Protein AF-A0A9E5K7Z9-F1 (afdb_monomer_lite)

Structure (mmCIF, N/CA/C/O backbone):
data_AF-A0A9E5K7Z9-F1
#
_entry.id   AF-A0A9E5K7Z9-F1
#
loop_
_atom_site.group_PDB
_atom_site.id
_atom_site.type_symbol
_atom_site.label_atom_id
_atom_site.label_alt_id
_atom_site.label_comp_id
_atom_site.label_asym_id
_atom_site.label_entity_id
_atom_site.label_seq_id
_atom_site.pdbx_PDB_ins_code
_atom_site.Cartn_x
_atom_site.Cartn_y
_atom_site.Cartn_z
_atom_site.occupancy
_atom_site.B_iso_or_equiv
_atom_site.auth_seq_id
_atom_site.auth_comp_id
_atom_site.auth_asym_id
_atom_site.auth_atom_id
_atom_site.pdbx_PDB_model_num
ATOM 1 N N . MET A 1 1 ? -18.529 29.274 -5.109 1.00 33.84 1 MET A N 1
ATOM 2 C CA . MET A 1 1 ? -17.406 29.692 -4.242 1.00 33.84 1 MET A CA 1
ATOM 3 C C . MET A 1 1 ? -16.132 29.401 -5.018 1.00 33.84 1 MET A C 1
ATOM 5 O O . MET A 1 1 ? -15.950 28.264 -5.424 1.00 33.84 1 MET A O 1
ATOM 9 N N . GLN A 1 2 ? -15.375 30.436 -5.387 1.00 25.92 2 GLN A N 1
ATOM 10 C CA . GLN A 1 2 ? -14.261 30.349 -6.339 1.00 25.92 2 GLN A CA 1
ATOM 11 C C . GLN A 1 2 ? -13.185 29.365 -5.864 1.00 25.92 2 GLN A C 1
ATOM 13 O O . GLN A 1 2 ? -12.613 29.530 -4.789 1.00 25.92 2 GLN A O 1
ATOM 18 N N . VAL A 1 3 ? -12.913 28.363 -6.699 1.00 26.64 3 VAL A N 1
ATOM 19 C CA . VAL A 1 3 ? -11.786 27.442 -6.569 1.00 26.64 3 VAL A CA 1
ATOM 20 C C . VAL A 1 3 ? -10.513 28.263 -6.752 1.00 26.64 3 VAL A C 1
ATOM 22 O O . VAL A 1 3 ? -10.174 28.670 -7.862 1.00 26.64 3 VAL A O 1
ATOM 25 N N . LYS A 1 4 ? -9.820 28.564 -5.650 1.00 27.53 4 LYS A N 1
ATOM 26 C CA . LYS A 1 4 ? -8.435 29.024 -5.717 1.00 27.53 4 LYS A CA 1
ATOM 27 C C . LYS A 1 4 ? -7.605 27.844 -6.210 1.00 27.53 4 LYS A C 1
ATOM 29 O O . LYS A 1 4 ? -7.286 26.947 -5.437 1.00 27.53 4 LYS A O 1
ATOM 34 N N . LEU A 1 5 ? -7.270 27.870 -7.498 1.00 30.27 5 LEU A N 1
ATOM 35 C CA . LEU A 1 5 ? -6.089 27.210 -8.038 1.00 30.27 5 LEU A CA 1
ATOM 36 C C . LEU A 1 5 ? -4.891 27.714 -7.214 1.00 30.27 5 LEU A C 1
ATOM 38 O O . LEU A 1 5 ? -4.343 28.784 -7.480 1.00 30.27 5 LEU A O 1
ATOM 42 N N . LEU A 1 6 ? -4.519 26.994 -6.156 1.00 27.27 6 LEU A N 1
ATOM 43 C CA . LEU A 1 6 ? -3.172 27.096 -5.619 1.00 27.27 6 LEU A CA 1
ATOM 44 C C . LEU A 1 6 ? -2.283 26.344 -6.600 1.00 27.27 6 LEU A C 1
ATOM 46 O O . LEU A 1 6 ? -2.036 25.149 -6.474 1.00 27.27 6 LEU A O 1
ATOM 50 N N . SER A 1 7 ? -1.828 27.075 -7.609 1.00 29.25 7 SER A N 1
ATOM 51 C CA . SER A 1 7 ? -0.604 26.758 -8.319 1.00 29.25 7 SER A CA 1
ATOM 52 C C . SER A 1 7 ? 0.496 26.667 -7.262 1.00 29.25 7 SER A C 1
ATOM 54 O O . SER A 1 7 ? 1.024 27.691 -6.824 1.00 29.25 7 SER A O 1
ATOM 56 N N . LEU A 1 8 ? 0.811 25.455 -6.797 1.00 29.88 8 LEU A N 1
ATOM 57 C CA . LEU A 1 8 ? 2.057 25.191 -6.092 1.00 29.88 8 LEU A CA 1
ATOM 58 C C . LEU A 1 8 ? 3.190 25.414 -7.098 1.00 29.88 8 LEU A C 1
ATOM 60 O O . LEU A 1 8 ? 3.707 24.492 -7.720 1.00 29.88 8 LEU A O 1
ATOM 64 N N . PHE A 1 9 ? 3.573 26.677 -7.262 1.00 30.00 9 PHE A N 1
ATOM 65 C CA . PHE A 1 9 ? 4.916 27.027 -7.671 1.00 30.00 9 PHE A CA 1
ATOM 66 C C . PHE A 1 9 ? 5.843 26.541 -6.557 1.00 30.00 9 PHE A C 1
ATOM 68 O O . PHE A 1 9 ? 6.140 27.262 -5.606 1.00 30.00 9 PHE A O 1
ATOM 75 N N . PHE A 1 10 ? 6.301 25.295 -6.671 1.00 33.03 10 PHE A N 1
ATOM 76 C CA . PHE A 1 10 ? 7.565 24.894 -6.079 1.00 33.03 10 PHE A CA 1
ATOM 77 C C . PHE A 1 10 ? 8.658 25.712 -6.782 1.00 33.03 10 PHE A C 1
ATOM 79 O O . PHE A 1 10 ? 9.280 25.266 -7.741 1.00 33.03 10 PHE A O 1
ATOM 86 N N . LEU A 1 11 ? 8.897 26.934 -6.300 1.00 33.84 11 LEU A N 1
ATOM 87 C CA . LEU A 1 11 ? 10.203 27.576 -6.408 1.00 33.84 11 LEU A CA 1
ATOM 88 C C . LEU A 1 11 ? 11.156 26.794 -5.494 1.00 33.84 11 LEU A C 1
ATOM 90 O O . LEU A 1 11 ? 11.547 27.246 -4.421 1.00 33.84 11 LEU A O 1
ATOM 94 N N . ALA A 1 12 ? 11.492 25.572 -5.908 1.00 37.91 12 ALA A N 1
ATOM 95 C CA . ALA A 1 12 ? 12.715 24.941 -5.457 1.00 37.91 12 ALA A CA 1
ATOM 96 C C . ALA A 1 12 ? 13.852 25.818 -5.989 1.00 37.91 12 ALA A C 1
ATOM 98 O O . ALA A 1 12 ? 13.889 26.129 -7.182 1.00 37.91 12 ALA A O 1
ATOM 99 N N . GLY A 1 13 ? 14.721 26.283 -5.091 1.00 33.78 13 GLY A N 1
ATOM 100 C CA . GLY A 1 13 ? 15.878 27.086 -5.458 1.00 33.78 13 GLY A CA 1
ATOM 101 C C . GLY A 1 13 ? 16.616 26.427 -6.617 1.00 33.78 13 GLY A C 1
ATOM 102 O O . GLY A 1 13 ? 17.023 25.271 -6.521 1.00 33.78 13 GLY A O 1
ATOM 103 N N . ILE A 1 14 ? 16.759 27.162 -7.718 1.00 40.94 14 ILE A N 1
ATOM 104 C CA . ILE A 1 14 ? 17.599 26.773 -8.846 1.00 40.94 14 ILE A CA 1
ATOM 105 C C . ILE A 1 14 ? 19.048 26.891 -8.357 1.00 40.94 14 ILE A C 1
ATOM 107 O O . ILE A 1 14 ? 19.746 27.860 -8.639 1.00 40.94 14 ILE A O 1
ATOM 111 N N . LEU A 1 15 ? 19.514 25.907 -7.590 1.00 40.22 15 LEU A N 1
ATOM 112 C CA . LEU A 1 15 ? 20.884 25.462 -7.771 1.00 40.22 15 LEU A CA 1
ATOM 113 C C . LEU A 1 15 ? 20.908 24.925 -9.198 1.00 40.22 15 LEU A C 1
ATOM 115 O O . LEU A 1 15 ? 20.184 23.983 -9.516 1.00 40.22 15 LEU A O 1
ATOM 119 N N . GLN A 1 16 ? 21.646 25.598 -10.081 1.00 44.12 16 GLN A N 1
ATOM 120 C CA . GLN A 1 16 ? 21.906 25.107 -11.429 1.00 44.12 16 GLN A CA 1
ATOM 121 C C . GLN A 1 16 ? 22.586 23.744 -11.297 1.00 44.12 16 GLN A C 1
ATOM 123 O O . GLN A 1 16 ? 23.804 23.654 -11.164 1.00 44.12 16 GLN A O 1
ATOM 128 N N . ALA A 1 17 ? 21.785 22.680 -11.288 1.00 57.59 17 ALA A N 1
ATOM 129 C CA . ALA A 1 17 ? 22.282 21.333 -11.457 1.00 57.59 17 ALA A CA 1
ATOM 130 C C . ALA A 1 17 ? 23.075 21.330 -12.772 1.00 57.59 17 ALA A C 1
ATOM 132 O O . ALA A 1 17 ? 22.594 21.866 -13.782 1.00 57.59 17 ALA A O 1
ATOM 133 N N . GLY A 1 18 ? 24.313 20.831 -12.705 1.00 68.81 18 GLY A N 1
ATOM 134 C CA . GLY A 1 18 ? 25.305 20.924 -13.776 1.00 68.81 18 GLY A CA 1
ATOM 135 C C . GLY A 1 18 ? 24.805 20.411 -15.135 1.00 68.81 18 GLY A C 1
ATOM 136 O O . GLY A 1 18 ? 23.711 19.850 -15.242 1.00 68.81 18 GLY A O 1
ATOM 137 N N . PRO A 1 19 ? 25.572 20.628 -16.215 1.00 87.00 19 PRO A N 1
ATOM 138 C CA . PRO A 1 19 ? 25.189 20.129 -17.533 1.00 87.00 19 PRO A CA 1
ATOM 139 C C . PRO A 1 19 ? 25.080 18.597 -17.524 1.00 87.00 19 PRO A C 1
ATOM 141 O O . PRO A 1 19 ? 25.855 17.925 -16.839 1.00 87.00 19 PRO A O 1
ATOM 144 N N . ILE A 1 20 ? 24.139 18.047 -18.301 1.00 91.12 20 ILE A N 1
ATOM 145 C CA . ILE A 1 20 ? 24.095 16.601 -18.543 1.00 91.12 20 ILE A CA 1
ATOM 146 C C . ILE A 1 20 ? 25.395 16.232 -19.284 1.00 91.12 20 ILE A C 1
ATOM 148 O O . ILE A 1 20 ? 25.742 16.896 -20.262 1.00 91.12 20 ILE A O 1
ATOM 152 N N . PRO A 1 21 ? 26.153 15.216 -18.833 1.00 91.69 21 PRO A N 1
ATOM 153 C CA . PRO A 1 21 ? 27.342 14.757 -19.534 1.00 91.69 21 PRO A CA 1
ATOM 154 C C . PRO A 1 21 ? 27.011 14.354 -20.971 1.00 91.69 21 PRO A C 1
ATOM 156 O O . PRO A 1 21 ? 26.026 13.659 -21.211 1.00 91.69 21 PRO A O 1
ATOM 159 N N . ARG A 1 22 ? 27.878 14.723 -21.918 1.00 90.88 22 ARG A N 1
ATOM 160 C CA . ARG A 1 22 ? 27.692 14.440 -23.351 1.00 90.88 22 ARG A CA 1
ATOM 161 C C . ARG A 1 22 ? 27.399 12.963 -23.639 1.00 90.88 22 ARG A C 1
ATOM 163 O O . ARG A 1 22 ? 26.544 12.655 -24.453 1.00 90.88 22 ARG A O 1
ATOM 170 N N . GLU A 1 23 ? 28.075 12.061 -22.936 1.00 91.06 23 GLU A N 1
ATOM 171 C CA . GLU A 1 23 ? 27.877 10.610 -23.051 1.00 91.06 23 GLU A CA 1
ATOM 172 C C . GLU A 1 23 ? 26.456 10.144 -22.680 1.00 91.06 23 GLU A C 1
ATOM 174 O O . GLU A 1 23 ? 25.989 9.145 -23.215 1.00 91.06 23 GLU A O 1
ATOM 179 N N . VAL A 1 24 ? 25.755 10.882 -21.812 1.00 93.31 24 VAL A N 1
ATOM 180 C CA . VAL A 1 24 ? 24.341 10.652 -21.479 1.00 93.31 24 VAL A CA 1
ATOM 181 C C . VAL A 1 24 ? 23.426 11.352 -22.487 1.00 93.31 24 VAL A C 1
ATOM 183 O O . VAL A 1 24 ? 22.432 10.771 -22.909 1.00 93.31 24 VAL A O 1
ATOM 186 N N . GLU A 1 25 ? 23.763 12.569 -22.931 1.00 93.19 25 GLU A N 1
ATOM 187 C CA . GLU A 1 25 ? 22.997 13.260 -23.983 1.00 93.19 25 GLU A CA 1
ATOM 188 C C . GLU A 1 25 ? 22.954 12.454 -25.293 1.00 93.19 25 GLU A C 1
ATOM 190 O O . GLU A 1 25 ? 21.931 12.433 -25.970 1.00 93.19 25 GLU A O 1
ATOM 195 N N . GLU A 1 26 ? 24.030 11.737 -25.631 1.00 92.56 26 GLU A N 1
ATOM 196 C CA . GLU A 1 26 ? 24.122 10.905 -26.840 1.00 92.56 26 GLU A CA 1
ATOM 197 C C . GLU A 1 26 ? 23.153 9.708 -26.852 1.00 92.56 26 GLU A C 1
ATOM 199 O O . GLU A 1 26 ? 22.839 9.198 -27.930 1.00 92.56 26 GLU A O 1
ATOM 204 N N . VAL A 1 27 ? 22.652 9.276 -25.687 1.00 94.00 27 VAL A N 1
ATOM 205 C CA . VAL A 1 27 ? 21.657 8.193 -25.572 1.00 94.00 27 VAL A CA 1
ATOM 206 C C . VAL A 1 27 ? 20.224 8.696 -25.376 1.00 94.00 27 VAL A C 1
ATOM 208 O O . VAL A 1 27 ? 19.291 7.894 -25.402 1.00 94.00 27 VAL A O 1
ATOM 211 N N . VAL A 1 28 ? 20.019 10.010 -25.229 1.00 95.25 28 VAL A N 1
ATOM 212 C CA . VAL A 1 28 ? 18.678 10.609 -25.252 1.00 95.25 28 VAL A CA 1
ATOM 213 C C . VAL A 1 28 ? 18.084 10.444 -26.663 1.00 95.25 28 VAL A C 1
ATOM 215 O O . VAL A 1 28 ? 18.772 10.709 -27.656 1.00 95.25 28 VAL A O 1
ATOM 218 N N . PRO A 1 29 ? 16.814 10.016 -26.809 1.00 95.38 29 PRO A N 1
ATOM 219 C CA . PRO A 1 29 ? 16.185 9.888 -28.117 1.00 95.38 29 PRO A CA 1
ATOM 220 C C . PRO A 1 29 ? 16.211 11.210 -28.894 1.00 95.38 29 PRO A C 1
ATOM 222 O O . PRO A 1 29 ? 15.897 12.268 -28.360 1.00 95.38 29 PRO A O 1
ATOM 225 N N . LYS A 1 30 ? 16.533 11.152 -30.191 1.00 93.00 30 LYS A N 1
ATOM 226 C CA . LYS A 1 30 ? 16.750 12.350 -31.032 1.00 93.00 30 LYS A CA 1
ATOM 227 C C . LYS A 1 30 ? 15.547 13.293 -31.134 1.00 93.00 30 LYS A C 1
ATOM 229 O O . LYS A 1 30 ? 15.713 14.445 -31.515 1.00 93.00 30 LYS A O 1
ATOM 234 N N . ASN A 1 31 ? 14.341 12.793 -30.876 1.00 93.25 31 ASN A N 1
ATOM 235 C CA . ASN A 1 31 ? 13.103 13.570 -30.890 1.00 93.25 31 ASN A CA 1
ATOM 236 C C . ASN A 1 31 ? 12.814 14.278 -29.554 1.00 93.25 31 ASN A C 1
ATOM 238 O O . ASN A 1 31 ? 11.794 14.954 -29.456 1.00 93.25 31 ASN A O 1
ATOM 242 N N . ILE A 1 32 ? 13.665 14.102 -28.541 1.00 94.88 32 ILE A N 1
ATOM 243 C CA . ILE A 1 32 ? 13.528 14.695 -27.211 1.00 94.88 32 ILE A CA 1
ATOM 244 C C . ILE A 1 32 ? 14.536 15.837 -27.075 1.00 94.88 32 ILE A C 1
ATOM 246 O O . ILE A 1 32 ? 15.745 15.624 -27.136 1.00 94.88 32 ILE A O 1
ATOM 250 N N . ASP A 1 33 ? 14.036 17.049 -26.842 1.00 93.69 33 ASP A N 1
ATOM 251 C CA . ASP A 1 33 ? 14.865 18.183 -26.433 1.00 93.69 33 ASP A CA 1
ATOM 252 C C . ASP A 1 33 ? 14.918 18.254 -24.903 1.00 93.69 33 ASP A C 1
ATOM 254 O O . ASP A 1 33 ? 14.079 18.898 -24.267 1.00 93.69 33 ASP A O 1
ATOM 258 N N . ILE A 1 34 ? 15.914 17.591 -24.307 1.00 93.12 34 ILE A N 1
ATOM 259 C CA . ILE A 1 34 ? 16.072 17.482 -22.847 1.00 93.12 34 ILE A CA 1
ATOM 260 C C . ILE A 1 34 ? 16.266 18.831 -22.133 1.00 93.12 34 ILE A C 1
ATOM 262 O O . ILE A 1 34 ? 16.131 18.911 -20.911 1.00 93.12 34 ILE A O 1
ATOM 266 N N . HIS A 1 35 ? 16.567 19.900 -22.875 1.00 91.00 35 HIS A N 1
ATOM 267 C CA . HIS A 1 35 ? 16.748 21.247 -22.330 1.00 91.00 35 HIS A CA 1
ATOM 268 C C . HIS A 1 35 ? 15.470 22.092 -22.388 1.00 91.00 35 HIS A C 1
ATOM 270 O O . HIS A 1 35 ? 15.426 23.178 -21.806 1.00 91.00 35 HIS A O 1
ATOM 276 N N . SER A 1 36 ? 14.418 21.600 -23.044 1.00 92.69 36 SER A N 1
ATOM 277 C CA . SER A 1 36 ? 13.118 22.267 -23.081 1.00 92.69 36 SER A CA 1
ATOM 278 C C . SER A 1 36 ? 12.359 22.142 -21.751 1.00 92.69 36 SER A C 1
ATOM 280 O O . SER A 1 36 ? 12.582 21.235 -20.944 1.00 92.69 36 SER A O 1
ATOM 282 N N . ALA A 1 37 ? 11.412 23.057 -21.521 1.00 90.31 37 ALA A N 1
ATOM 283 C CA . ALA A 1 37 ? 10.593 23.068 -20.307 1.00 90.31 37 ALA A CA 1
ATOM 284 C C . ALA A 1 37 ? 9.725 21.805 -20.144 1.00 90.31 37 ALA A C 1
ATOM 286 O O . ALA A 1 37 ? 9.378 21.448 -19.019 1.00 90.31 37 ALA A O 1
ATOM 287 N N . GLU A 1 38 ? 9.400 21.124 -21.246 1.00 91.44 38 GLU A N 1
ATOM 288 C CA . GLU A 1 38 ? 8.613 19.886 -21.262 1.00 91.44 38 GLU A CA 1
ATOM 289 C C . GLU A 1 38 ? 9.296 18.764 -20.464 1.00 91.44 38 GLU A C 1
ATOM 291 O O . GLU A 1 38 ? 8.649 18.081 -19.670 1.00 91.44 38 GLU A O 1
ATOM 296 N N . TYR A 1 39 ? 10.620 18.632 -20.590 1.00 93.25 39 TYR A N 1
ATOM 297 C CA . TYR A 1 39 ? 11.389 17.535 -19.993 1.00 93.25 39 TYR A CA 1
ATOM 298 C C . TYR A 1 39 ? 12.123 17.931 -18.709 1.00 93.25 39 TYR A C 1
ATOM 300 O O . TYR A 1 39 ? 13.029 17.223 -18.273 1.00 93.25 39 TYR A O 1
ATOM 308 N N . VAL A 1 40 ? 11.723 19.024 -18.048 1.00 91.50 40 VAL A N 1
ATOM 309 C CA . VAL A 1 40 ? 12.386 19.512 -16.823 1.00 91.50 40 VAL A CA 1
ATOM 310 C C . VAL A 1 40 ? 12.451 18.452 -15.714 1.00 91.50 40 VAL A C 1
ATOM 312 O O . VAL A 1 40 ? 13.460 18.344 -15.017 1.00 91.50 40 VAL A O 1
ATOM 315 N N . PHE A 1 41 ? 11.407 17.627 -15.575 1.00 90.25 41 PHE A N 1
ATOM 316 C CA . PHE A 1 41 ? 11.371 16.540 -14.594 1.00 90.25 41 PHE A CA 1
ATOM 317 C C . PHE A 1 41 ? 12.326 15.405 -14.958 1.00 90.25 41 PHE A C 1
ATOM 319 O O . PHE A 1 41 ? 13.084 14.962 -14.100 1.00 90.25 41 PHE A O 1
ATOM 326 N N . ALA A 1 42 ? 12.332 14.988 -16.227 1.00 92.88 42 ALA A N 1
ATOM 327 C CA . ALA A 1 42 ? 13.246 13.967 -16.724 1.00 92.88 42 ALA A CA 1
ATOM 328 C C . ALA A 1 42 ? 14.706 14.430 -16.611 1.00 92.88 42 ALA A C 1
ATOM 330 O O . ALA A 1 42 ? 15.555 13.687 -16.133 1.00 92.88 42 ALA A O 1
ATOM 331 N N . ARG A 1 43 ? 14.997 15.693 -16.953 1.00 93.56 43 ARG A N 1
ATOM 332 C CA . ARG A 1 43 ? 16.320 16.307 -16.774 1.00 93.56 43 ARG A CA 1
ATOM 333 C C . ARG A 1 43 ? 16.758 16.283 -15.312 1.00 93.56 43 ARG A C 1
ATOM 335 O O . ARG A 1 43 ? 17.909 15.958 -15.033 1.00 93.56 43 ARG A O 1
ATOM 342 N N . ARG A 1 44 ? 15.866 16.636 -14.380 1.00 91.81 44 ARG A N 1
ATOM 343 C CA . ARG A 1 44 ? 16.168 16.593 -12.942 1.00 91.81 44 ARG A CA 1
ATOM 344 C C . ARG A 1 44 ? 16.488 15.169 -12.492 1.00 91.81 44 ARG A C 1
ATOM 346 O O . ARG A 1 44 ? 17.517 14.965 -11.863 1.00 91.81 44 ARG A O 1
ATOM 353 N N . GLU A 1 45 ? 15.653 14.206 -12.866 1.00 91.50 45 GLU A N 1
ATOM 354 C CA . GLU A 1 45 ? 15.859 12.797 -12.527 1.00 91.50 45 GLU A CA 1
ATOM 355 C C . GLU A 1 45 ? 17.165 12.241 -13.118 1.00 91.50 45 GLU A C 1
ATOM 357 O O . GLU A 1 45 ? 17.896 11.532 -12.431 1.00 91.50 45 GLU A O 1
ATOM 362 N N . ILE A 1 46 ? 17.520 12.625 -14.352 1.00 94.06 46 ILE A N 1
ATOM 363 C CA . ILE A 1 46 ? 18.808 12.260 -14.956 1.00 94.06 46 ILE A CA 1
ATOM 364 C C . ILE A 1 46 ? 19.973 12.739 -14.086 1.00 94.06 46 ILE A C 1
ATOM 366 O O . ILE A 1 46 ? 20.898 11.978 -13.815 1.00 94.06 46 ILE A O 1
ATOM 370 N N . LEU A 1 47 ? 19.936 13.996 -13.642 1.00 92.94 47 LEU A N 1
ATOM 371 C CA . LEU A 1 47 ? 21.010 14.583 -12.841 1.00 92.94 47 LEU A CA 1
ATOM 372 C C . LEU A 1 47 ? 21.097 13.953 -11.446 1.00 92.94 47 LEU A C 1
ATOM 374 O O . LEU A 1 47 ? 22.204 13.672 -10.994 1.00 92.94 47 LEU A O 1
ATOM 378 N N . GLU A 1 48 ? 19.958 13.661 -10.814 1.00 90.88 48 GLU A N 1
ATOM 379 C CA . GLU A 1 48 ? 19.898 12.934 -9.537 1.00 90.88 48 GLU A CA 1
ATOM 380 C C . GLU A 1 48 ? 20.508 11.524 -9.665 1.00 90.88 48 GLU A C 1
ATOM 382 O O . GLU A 1 48 ? 21.314 11.112 -8.829 1.00 90.88 48 GLU A O 1
ATOM 387 N N . LEU A 1 49 ? 20.206 10.801 -10.749 1.00 91.62 49 LEU A N 1
ATOM 388 C CA . LEU A 1 49 ? 20.788 9.484 -11.029 1.00 91.62 49 LEU A CA 1
ATOM 389 C C . LEU A 1 49 ? 22.293 9.553 -11.331 1.00 91.62 49 LEU A C 1
ATOM 391 O O . LEU A 1 49 ? 23.037 8.666 -10.922 1.00 91.62 49 LEU A O 1
ATOM 395 N N . ILE A 1 50 ? 22.778 10.602 -12.002 1.00 91.88 50 ILE A N 1
ATOM 396 C CA . ILE A 1 50 ? 24.222 10.806 -12.222 1.00 91.88 50 ILE A CA 1
ATOM 397 C C . ILE A 1 50 ? 24.936 11.093 -10.902 1.00 91.88 50 ILE A C 1
ATOM 399 O O . ILE A 1 50 ? 26.039 10.593 -10.670 1.00 91.88 50 ILE A O 1
ATOM 403 N N . GLU A 1 51 ? 24.330 11.903 -10.040 1.00 90.88 51 GLU A N 1
ATOM 404 C CA . GLU A 1 51 ? 24.886 12.213 -8.729 1.00 90.88 51 GLU A CA 1
ATOM 405 C C . GLU A 1 51 ? 24.988 10.950 -7.864 1.00 90.88 51 GLU A C 1
ATOM 407 O O . GLU A 1 51 ? 26.054 10.674 -7.311 1.00 90.88 51 GLU A O 1
ATOM 412 N N . ALA A 1 52 ? 23.937 10.129 -7.828 1.00 89.19 52 ALA A N 1
ATOM 413 C CA . ALA A 1 52 ? 23.919 8.885 -7.064 1.00 89.19 52 ALA A CA 1
ATOM 414 C C . ALA A 1 52 ? 24.813 7.801 -7.696 1.00 89.19 52 ALA A C 1
ATOM 416 O O . ALA A 1 52 ? 25.833 7.394 -7.130 1.00 89.19 52 ALA A O 1
ATOM 417 N N . CYS A 1 53 ? 24.505 7.410 -8.930 1.00 91.56 53 CYS A N 1
ATOM 418 C CA . CYS A 1 53 ? 25.060 6.233 -9.593 1.00 91.56 53 CYS A CA 1
ATOM 419 C C . CYS A 1 53 ? 26.228 6.540 -10.539 1.00 91.56 53 CYS A C 1
ATOM 421 O O . CYS A 1 53 ? 27.018 5.655 -10.849 1.00 91.56 53 CYS A O 1
ATOM 423 N N . GLY A 1 54 ? 26.380 7.781 -10.996 1.00 91.88 54 GLY A N 1
ATOM 424 C CA . GLY A 1 54 ? 27.269 8.124 -12.106 1.00 91.88 54 GLY A CA 1
ATOM 425 C C . GLY A 1 54 ? 26.612 7.895 -13.476 1.00 91.88 54 GLY A C 1
ATOM 426 O O . GLY A 1 54 ? 25.569 7.251 -13.578 1.00 91.88 54 GLY A O 1
ATOM 427 N N . PRO A 1 55 ? 27.201 8.423 -14.565 1.00 92.44 55 PRO A N 1
ATOM 428 C CA . PRO A 1 55 ? 26.581 8.397 -15.894 1.00 92.44 55 PRO A CA 1
ATOM 429 C C . PRO A 1 55 ? 26.432 6.983 -16.475 1.00 92.44 55 PRO A C 1
ATOM 431 O O . PRO A 1 55 ? 25.616 6.777 -17.368 1.00 92.44 55 PRO A O 1
ATOM 434 N N . GLY A 1 56 ? 27.183 6.000 -15.960 1.00 92.88 56 GLY A N 1
ATOM 435 C CA . GLY A 1 56 ? 27.109 4.607 -16.409 1.00 92.88 56 GLY A CA 1
ATOM 436 C C . GLY A 1 56 ? 25.801 3.890 -16.054 1.00 92.88 56 GLY A C 1
ATOM 437 O O . GLY A 1 56 ? 25.606 2.769 -16.512 1.00 92.88 56 GLY A O 1
ATOM 438 N N . VAL A 1 57 ? 24.922 4.508 -15.256 1.00 92.81 57 VAL A N 1
ATOM 439 C CA . VAL A 1 57 ? 23.591 3.967 -14.933 1.00 92.81 57 VAL A CA 1
ATOM 440 C C . VAL A 1 57 ? 22.665 3.924 -16.149 1.00 92.81 57 VAL A C 1
ATOM 442 O O . VAL A 1 57 ? 21.772 3.084 -16.209 1.00 92.81 57 VAL A O 1
ATOM 445 N N . PHE A 1 58 ? 22.871 4.790 -17.146 1.00 94.12 58 PHE A N 1
ATOM 446 C CA . PHE A 1 58 ? 22.008 4.816 -18.323 1.00 94.12 58 PHE A CA 1
ATOM 447 C C . PHE A 1 58 ? 22.440 3.796 -19.372 1.00 94.12 58 PHE A C 1
ATOM 449 O O . PHE A 1 58 ? 23.607 3.714 -19.769 1.00 94.12 58 PHE A O 1
ATOM 456 N N . GLN A 1 59 ? 21.466 3.040 -19.872 1.00 92.25 59 GLN A N 1
ATOM 457 C CA . GLN A 1 59 ? 21.692 2.068 -20.932 1.00 92.25 59 GLN A CA 1
ATOM 458 C C . GLN A 1 59 ? 22.246 2.750 -22.188 1.00 92.25 59 GLN A C 1
ATOM 460 O O . GLN A 1 59 ? 21.719 3.752 -22.662 1.00 92.25 59 GLN A O 1
ATOM 465 N N . GLY A 1 60 ? 23.309 2.174 -22.750 1.00 89.25 60 GLY A N 1
ATOM 466 C CA . GLY A 1 60 ? 23.945 2.676 -23.972 1.00 89.25 60 GLY A CA 1
ATOM 467 C C . GLY A 1 60 ? 25.124 3.627 -23.748 1.00 89.25 60 GLY A C 1
ATOM 468 O O . GLY A 1 60 ? 25.881 3.842 -24.691 1.00 89.25 60 GLY A O 1
ATOM 469 N N . VAL A 1 61 ? 25.354 4.123 -22.527 1.00 89.31 61 VAL A N 1
ATOM 470 C CA . VAL A 1 61 ? 26.527 4.958 -22.215 1.00 89.31 61 VAL A CA 1
ATOM 471 C C . VAL A 1 61 ? 27.805 4.106 -22.265 1.00 89.31 61 VAL A C 1
ATOM 473 O O . VAL A 1 61 ? 27.927 3.078 -21.590 1.00 89.31 61 VAL A O 1
ATOM 476 N N . SER A 1 62 ? 28.772 4.497 -23.102 1.00 67.94 62 SER A N 1
ATOM 477 C CA . SER A 1 62 ? 30.040 3.770 -23.287 1.00 67.94 62 SER A CA 1
ATOM 478 C C . SER A 1 62 ? 30.903 3.769 -22.010 1.00 67.94 62 SER A C 1
ATOM 480 O O . SER A 1 62 ? 30.970 4.779 -21.316 1.00 67.94 62 SER A O 1
ATOM 482 N N . ASN A 1 63 ? 31.603 2.658 -21.727 1.00 63.41 63 ASN A N 1
ATOM 483 C CA . ASN A 1 63 ? 32.351 2.358 -20.482 1.00 63.41 63 ASN A CA 1
ATOM 484 C C . ASN A 1 63 ? 31.482 2.096 -19.229 1.00 63.41 63 ASN A C 1
ATOM 486 O O . ASN A 1 63 ? 31.795 2.546 -18.127 1.00 63.41 63 ASN A O 1
ATOM 490 N N . ARG A 1 64 ? 30.420 1.293 -19.402 1.00 63.19 64 ARG A N 1
ATOM 491 C CA . ARG A 1 64 ? 29.390 0.930 -18.402 1.00 63.19 64 ARG A CA 1
ATOM 492 C C . ARG A 1 64 ? 29.879 0.604 -16.981 1.00 63.19 64 ARG A C 1
ATOM 494 O O . ARG A 1 64 ? 29.219 0.980 -16.022 1.00 63.19 64 ARG A O 1
ATOM 501 N N . LYS A 1 65 ? 30.990 -0.128 -16.819 1.00 54.88 65 LYS A N 1
ATOM 502 C CA . LYS A 1 65 ? 31.314 -0.791 -15.536 1.00 54.88 65 LYS A CA 1
ATOM 503 C C . LYS A 1 65 ? 32.112 0.046 -14.537 1.00 54.88 65 LYS A C 1
ATOM 505 O O . LYS A 1 65 ? 31.955 -0.161 -13.345 1.00 54.88 65 LYS A O 1
ATOM 510 N N . GLU A 1 66 ? 32.953 0.974 -14.987 1.00 61.50 66 GLU A N 1
ATOM 511 C CA . GLU A 1 66 ? 33.796 1.763 -14.067 1.00 61.50 66 GLU A CA 1
ATOM 512 C C . GLU A 1 66 ? 33.098 3.035 -13.565 1.00 61.50 66 GLU A C 1
ATOM 514 O O . GLU A 1 66 ? 33.553 3.665 -12.614 1.00 61.50 66 GLU A O 1
ATOM 519 N N . LYS A 1 67 ? 31.983 3.417 -14.203 1.00 78.94 67 LYS A N 1
ATOM 520 C CA . LYS A 1 67 ? 31.257 4.665 -13.930 1.00 78.94 67 LYS A CA 1
ATOM 521 C C . LYS A 1 67 ? 29.841 4.475 -13.376 1.00 78.94 67 LYS A C 1
ATOM 523 O O . LYS A 1 67 ? 29.192 5.488 -13.126 1.00 78.94 67 LYS A O 1
ATOM 528 N N . ASN A 1 68 ? 29.357 3.239 -13.218 1.00 90.62 68 ASN A N 1
ATOM 529 C CA . ASN A 1 68 ? 28.096 2.955 -12.530 1.00 90.62 68 ASN A CA 1
ATOM 530 C C . ASN A 1 68 ? 28.387 2.427 -11.120 1.00 90.62 68 ASN A C 1
ATOM 532 O O . ASN A 1 68 ? 29.001 1.375 -10.966 1.00 90.62 68 ASN A O 1
ATOM 536 N N . ARG A 1 69 ? 27.972 3.178 -10.102 1.00 91.31 69 ARG A N 1
ATOM 537 C CA . ARG A 1 69 ? 28.084 2.819 -8.683 1.00 91.31 69 ARG A CA 1
ATOM 538 C C . ARG A 1 69 ? 26.890 2.010 -8.177 1.00 91.31 69 ARG A C 1
ATOM 540 O O . ARG A 1 69 ? 26.992 1.441 -7.098 1.00 91.31 69 ARG A O 1
ATOM 547 N N . CYS A 1 70 ? 25.800 1.971 -8.936 1.00 91.94 70 CYS A N 1
ATOM 548 C CA . CYS A 1 70 ? 24.565 1.293 -8.569 1.00 91.94 70 CYS A CA 1
ATOM 549 C C . CYS A 1 70 ? 24.494 -0.112 -9.172 1.00 91.94 70 CYS A C 1
ATOM 551 O O . CYS A 1 70 ? 25.103 -0.399 -10.206 1.00 91.94 70 CYS A O 1
ATOM 553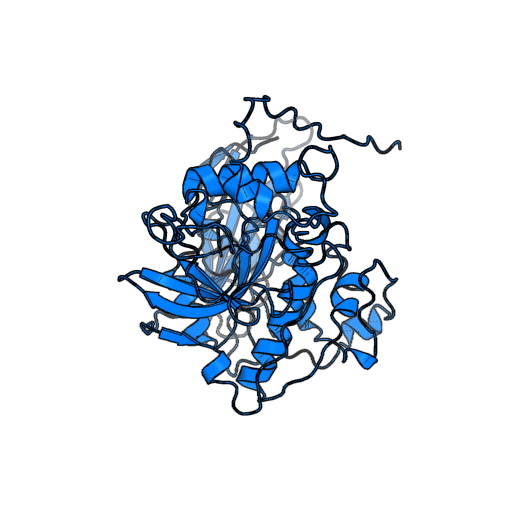 N N . SER A 1 71 ? 23.686 -0.978 -8.561 1.00 92.56 71 SER A N 1
ATOM 554 C CA . SER A 1 71 ? 23.488 -2.363 -9.018 1.00 92.56 71 SER A CA 1
ATOM 555 C C . SER A 1 71 ? 22.430 -2.502 -10.123 1.00 92.56 71 SER A C 1
ATOM 557 O O . SER A 1 71 ? 22.000 -3.614 -10.446 1.00 92.56 71 SER A O 1
ATOM 559 N N . PHE A 1 72 ? 21.996 -1.384 -10.708 1.00 93.19 72 PHE A N 1
ATOM 560 C CA . PHE A 1 72 ? 20.947 -1.324 -11.716 1.00 93.19 72 PHE A CA 1
ATOM 561 C C . PHE A 1 72 ? 21.273 -0.391 -12.884 1.00 93.19 72 PHE A C 1
ATOM 563 O O . PHE A 1 72 ? 22.207 0.410 -12.828 1.00 93.19 72 PHE A O 1
ATOM 570 N N . GLU A 1 73 ? 20.483 -0.513 -13.952 1.00 93.00 73 GLU A N 1
ATOM 571 C CA . GLU A 1 73 ? 20.527 0.360 -15.123 1.00 93.00 73 GLU A CA 1
ATOM 572 C C . GLU A 1 73 ? 19.148 1.003 -15.362 1.00 93.00 73 GLU A C 1
ATOM 574 O O . GLU A 1 73 ? 18.115 0.502 -14.909 1.00 93.00 73 GLU A O 1
ATOM 579 N N . VAL A 1 74 ? 19.132 2.107 -16.108 1.00 94.06 74 VAL A N 1
ATOM 580 C CA . VAL A 1 74 ? 17.927 2.844 -16.507 1.00 94.06 74 VAL A CA 1
ATOM 581 C C . VAL A 1 74 ? 17.951 3.083 -18.015 1.00 94.06 74 VAL A C 1
ATOM 583 O O . VAL A 1 74 ? 18.926 3.599 -18.562 1.00 94.06 74 VAL A O 1
ATOM 586 N N . ALA A 1 75 ? 16.875 2.718 -18.704 1.00 94.06 75 ALA A N 1
ATOM 587 C CA . ALA A 1 75 ? 16.664 3.077 -20.099 1.00 94.06 75 ALA A CA 1
ATOM 588 C C . ALA A 1 75 ? 16.082 4.495 -20.207 1.00 94.06 75 ALA A C 1
ATOM 590 O O . ALA A 1 75 ? 15.084 4.808 -19.563 1.00 94.06 75 ALA A O 1
ATOM 591 N N . LEU A 1 76 ? 16.667 5.339 -21.062 1.00 94.38 76 LEU A N 1
ATOM 592 C CA . LEU A 1 76 ? 16.078 6.624 -21.458 1.00 94.38 76 LEU A CA 1
ATOM 593 C C . LEU A 1 76 ? 15.111 6.415 -22.631 1.00 94.38 76 LEU A C 1
ATOM 595 O O . LEU A 1 76 ? 15.349 6.869 -23.750 1.00 94.38 76 LEU A O 1
ATOM 599 N N . ASP A 1 77 ? 14.045 5.656 -22.392 1.00 91.44 77 ASP A N 1
ATOM 600 C CA . ASP A 1 77 ? 13.015 5.367 -23.387 1.00 91.44 77 ASP A CA 1
ATOM 601 C C . ASP A 1 77 ? 11.815 6.325 -23.285 1.00 91.44 77 ASP A C 1
ATOM 603 O O . ASP A 1 77 ? 11.796 7.262 -22.488 1.00 91.44 77 ASP A O 1
ATOM 607 N N . ALA A 1 78 ? 10.800 6.111 -24.128 1.00 90.12 78 ALA A N 1
ATOM 608 C CA . ALA A 1 78 ? 9.606 6.952 -24.137 1.00 90.12 78 ALA A CA 1
ATOM 609 C C . ALA A 1 78 ? 8.889 6.986 -22.776 1.00 90.12 78 ALA A C 1
ATOM 611 O O . ALA A 1 78 ? 8.341 8.028 -22.424 1.00 90.12 78 ALA A O 1
ATOM 612 N N . ASP A 1 79 ? 8.921 5.888 -22.010 1.00 88.62 79 ASP A N 1
ATOM 613 C CA . ASP A 1 79 ? 8.259 5.802 -20.709 1.00 88.62 79 ASP A CA 1
ATOM 614 C C . ASP A 1 79 ? 9.024 6.623 -19.658 1.00 88.62 79 ASP A C 1
ATOM 616 O O . ASP A 1 79 ? 8.400 7.330 -18.866 1.00 88.62 79 ASP A O 1
ATOM 620 N N . PHE A 1 80 ? 10.364 6.640 -19.697 1.00 92.38 80 PHE A N 1
ATOM 621 C CA . PHE A 1 80 ? 11.174 7.513 -18.837 1.00 92.38 80 PHE A CA 1
ATOM 622 C C . PHE A 1 80 ? 10.772 8.990 -18.977 1.00 92.38 80 PHE A C 1
ATOM 624 O O . PHE A 1 80 ? 10.578 9.686 -17.973 1.00 92.38 80 PHE A O 1
ATOM 631 N N . PHE A 1 81 ? 10.581 9.455 -20.214 1.00 92.88 81 PHE A N 1
ATOM 632 C CA . PHE A 1 81 ? 10.251 10.851 -20.515 1.00 92.88 81 PHE A CA 1
ATOM 633 C C . PHE A 1 81 ? 8.775 11.215 -20.325 1.00 92.88 81 PHE A C 1
ATOM 635 O O . PHE A 1 81 ? 8.433 12.392 -20.456 1.00 92.88 81 PHE A O 1
ATOM 642 N N . LEU A 1 82 ? 7.902 10.264 -19.968 1.00 89.31 82 LEU A N 1
ATOM 643 C CA . LEU A 1 82 ? 6.535 10.612 -19.596 1.00 89.31 82 LEU A CA 1
ATOM 644 C C . LEU A 1 82 ? 6.544 11.525 -18.359 1.00 89.31 82 LEU A C 1
ATOM 646 O O . LEU A 1 82 ? 7.286 11.273 -17.399 1.00 89.31 82 LEU A O 1
ATOM 650 N N . PRO A 1 83 ? 5.703 12.570 -18.331 1.00 86.88 83 PRO A N 1
ATOM 651 C CA . PRO A 1 83 ? 5.564 13.415 -17.164 1.00 86.88 83 PRO A CA 1
ATOM 652 C C . PRO A 1 83 ? 5.125 12.627 -15.919 1.00 86.88 83 PRO A C 1
ATOM 654 O O . PRO A 1 83 ? 4.364 11.659 -16.031 1.00 86.88 83 PRO A O 1
ATOM 657 N N . PRO A 1 84 ? 5.535 13.063 -14.710 1.00 85.12 84 PRO A N 1
ATOM 658 C CA . PRO A 1 84 ? 5.266 12.336 -13.471 1.00 85.12 84 PRO A CA 1
ATOM 659 C C . PRO A 1 84 ? 3.793 11.986 -13.249 1.00 85.12 84 PRO A C 1
ATOM 661 O O . PRO A 1 84 ? 3.503 10.863 -12.865 1.00 85.12 84 PRO A O 1
ATOM 664 N N . TRP A 1 85 ? 2.862 12.892 -13.563 1.00 84.50 85 TRP A N 1
ATOM 665 C CA . TRP A 1 85 ? 1.421 12.675 -13.362 1.00 84.50 85 TRP A CA 1
ATOM 666 C C . TRP A 1 85 ? 0.804 11.590 -14.261 1.00 84.50 85 TRP A C 1
ATOM 668 O O . TRP A 1 85 ? -0.323 11.180 -14.016 1.00 84.50 85 TRP A O 1
ATOM 678 N N . MET A 1 86 ? 1.507 11.122 -15.300 1.00 84.88 86 MET A N 1
ATOM 679 C CA . MET A 1 86 ? 1.083 9.952 -16.083 1.00 84.88 86 MET A CA 1
ATOM 680 C C . MET A 1 86 ? 1.670 8.641 -15.549 1.00 84.88 86 MET A C 1
ATOM 682 O O . MET A 1 86 ? 1.118 7.576 -15.805 1.00 84.88 86 MET A O 1
ATOM 686 N N . LYS A 1 87 ? 2.776 8.711 -14.799 1.00 82.62 87 LYS A N 1
ATOM 687 C CA . LYS A 1 87 ? 3.451 7.546 -14.204 1.00 82.62 87 LYS A CA 1
ATOM 688 C C . LYS A 1 87 ? 2.993 7.283 -12.774 1.00 82.62 87 LYS A C 1
ATOM 690 O O . LYS A 1 87 ? 2.972 6.144 -12.320 1.00 82.62 87 LYS A O 1
ATOM 695 N N . THR A 1 88 ? 2.633 8.338 -12.053 1.00 91.25 88 THR A N 1
ATOM 696 C CA . THR A 1 88 ? 2.342 8.304 -10.624 1.00 91.25 88 THR A CA 1
ATOM 697 C C . THR A 1 88 ? 1.057 9.066 -10.343 1.00 91.25 88 THR A C 1
ATOM 699 O O . THR A 1 88 ? 0.752 10.066 -10.990 1.00 91.25 88 THR A O 1
ATOM 702 N N . GLY A 1 89 ? 0.312 8.606 -9.348 1.00 94.12 89 GLY A N 1
ATOM 703 C CA . GLY A 1 89 ? -0.986 9.172 -8.999 1.00 94.12 89 GLY A CA 1
ATOM 704 C C . GLY A 1 89 ? -1.435 8.838 -7.585 1.00 94.12 89 GLY A C 1
ATOM 705 O O . GLY A 1 89 ? -2.608 8.991 -7.273 1.00 94.12 89 GLY A O 1
ATOM 706 N N . LEU A 1 90 ? -0.544 8.372 -6.708 1.00 95.06 90 LEU A N 1
ATOM 707 C CA . LEU A 1 90 ? -0.908 8.256 -5.304 1.00 95.06 90 LEU A CA 1
ATOM 708 C C . LEU A 1 90 ? -0.923 9.660 -4.700 1.00 95.06 90 LEU A C 1
ATOM 710 O O . LEU A 1 90 ? 0.093 10.360 -4.686 1.00 95.06 90 LEU A O 1
ATOM 714 N N . LEU A 1 91 ? -2.086 10.053 -4.202 1.00 93.62 91 LEU A N 1
ATOM 715 C CA . LEU A 1 91 ? -2.271 11.277 -3.447 1.00 93.62 91 LEU A CA 1
ATOM 716 C C . LEU A 1 91 ? -2.076 10.985 -1.954 1.00 93.62 91 LEU A C 1
ATOM 718 O O . LEU A 1 91 ? -2.476 9.918 -1.478 1.00 93.62 91 LEU A O 1
ATOM 722 N N . PRO A 1 92 ? -1.477 11.916 -1.192 1.00 87.38 92 PRO A N 1
ATOM 723 C CA . PRO A 1 92 ? -1.381 11.765 0.250 1.00 87.38 92 PRO A CA 1
ATOM 724 C C . PRO A 1 92 ? -2.781 11.809 0.874 1.00 87.38 92 PRO A C 1
ATOM 726 O O . PRO A 1 92 ? -3.565 12.717 0.600 1.00 87.38 92 PRO A O 1
ATOM 729 N N . GLU A 1 93 ? -3.083 10.843 1.739 1.00 85.56 93 GLU A N 1
ATOM 730 C CA . GLU A 1 93 ? -4.247 10.898 2.622 1.00 85.56 93 GLU A CA 1
ATOM 731 C C . GLU A 1 93 ? -3.835 11.581 3.934 1.00 85.56 93 GLU A C 1
ATOM 733 O O . GLU A 1 93 ? -3.009 11.066 4.695 1.00 85.56 93 GL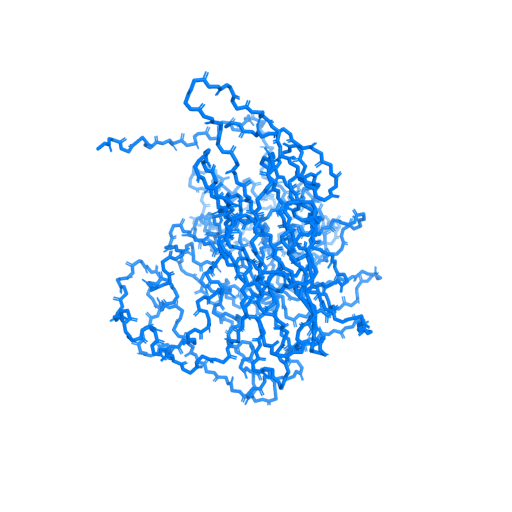U A O 1
ATOM 738 N N . GLU A 1 94 ? -4.398 12.758 4.202 1.00 81.12 94 GLU A N 1
ATOM 739 C CA . GLU A 1 94 ? -4.210 13.427 5.489 1.00 81.12 94 GLU A CA 1
ATOM 740 C C . GLU A 1 94 ? -4.890 12.633 6.606 1.00 81.12 94 GLU A C 1
ATOM 742 O O . GLU A 1 94 ? -6.011 12.144 6.442 1.00 81.12 94 GLU A O 1
ATOM 747 N N . ASP A 1 95 ? -4.198 12.507 7.745 1.00 81.88 95 ASP A N 1
ATOM 748 C CA . ASP A 1 95 ? -4.693 11.814 8.938 1.00 81.88 95 ASP A CA 1
ATOM 749 C C . ASP A 1 95 ? -5.283 10.422 8.625 1.00 81.88 95 ASP A C 1
ATOM 751 O O . ASP A 1 95 ? -6.221 9.982 9.280 1.00 81.88 95 ASP A O 1
ATOM 755 N N . TRP A 1 96 ? -4.730 9.704 7.637 1.00 87.31 96 TRP A N 1
ATOM 756 C CA . TRP A 1 96 ? -5.270 8.420 7.164 1.00 87.31 96 TRP A CA 1
ATOM 757 C C . TRP A 1 96 ? -5.415 7.376 8.270 1.00 87.31 96 TRP A C 1
ATOM 759 O O . TRP A 1 96 ? -6.372 6.614 8.276 1.00 87.31 96 TRP A O 1
ATOM 769 N N . ALA A 1 97 ? -4.510 7.376 9.252 1.00 88.94 97 ALA A N 1
ATOM 770 C CA . ALA A 1 97 ? -4.594 6.503 10.419 1.00 88.94 97 ALA A CA 1
ATOM 771 C C . ALA A 1 97 ? -5.791 6.830 11.338 1.00 88.94 97 ALA A C 1
ATOM 773 O O . ALA A 1 97 ? -6.149 6.023 12.183 1.00 88.94 97 ALA A O 1
ATOM 774 N N . TYR A 1 98 ? -6.418 7.995 11.183 1.00 89.12 98 TYR A N 1
ATOM 775 C CA . TYR A 1 98 ? -7.587 8.458 11.936 1.00 89.12 98 TYR A CA 1
ATOM 776 C C . TYR A 1 98 ? -8.825 8.588 11.042 1.00 89.12 98 TYR A C 1
ATOM 778 O O . TYR A 1 98 ? -9.668 9.455 11.279 1.00 89.12 98 TYR A O 1
ATOM 786 N N . GLN A 1 99 ? -8.929 7.766 10.000 1.00 92.19 99 GLN A N 1
ATOM 787 C CA . GLN A 1 99 ? -10.120 7.683 9.158 1.00 92.19 99 GLN A CA 1
ATOM 788 C C . GLN A 1 99 ? -11.030 6.528 9.584 1.00 92.19 99 GLN A C 1
ATOM 790 O O . GLN A 1 99 ? -10.596 5.563 10.220 1.00 92.19 99 GLN A O 1
ATOM 795 N N . ASP A 1 100 ? -12.314 6.647 9.252 1.00 93.62 100 ASP A N 1
ATOM 796 C CA . ASP A 1 100 ? -13.324 5.650 9.596 1.00 93.62 100 ASP A CA 1
ATOM 797 C C . ASP A 1 100 ? -12.984 4.283 8.985 1.00 93.62 100 ASP A C 1
ATOM 799 O O . ASP A 1 100 ? -12.555 4.173 7.836 1.00 93.62 100 ASP A O 1
ATOM 803 N N . GLY A 1 101 ? -13.191 3.224 9.765 1.00 92.94 101 GLY A N 1
ATOM 804 C CA . GLY A 1 101 ? -13.025 1.844 9.314 1.00 92.94 101 GLY A CA 1
ATOM 805 C C . GLY A 1 101 ? -11.576 1.367 9.181 1.00 92.94 101 GLY A C 1
ATOM 806 O O . GLY A 1 101 ? -11.347 0.246 8.730 1.00 92.94 101 GLY A O 1
ATOM 807 N N . VAL A 1 102 ? -10.587 2.168 9.590 1.00 95.00 102 VAL A N 1
ATOM 808 C CA . VAL A 1 102 ? -9.180 1.753 9.560 1.00 95.00 102 VAL A CA 1
ATOM 809 C C . VAL A 1 102 ? -8.915 0.679 10.616 1.00 95.00 102 VAL A C 1
ATOM 811 O O . VAL A 1 102 ? -9.181 0.848 11.809 1.00 95.00 102 VAL A O 1
ATOM 814 N N . VAL A 1 103 ? -8.361 -0.439 10.151 1.00 95.88 103 VAL A N 1
ATOM 815 C CA . VAL A 1 103 ? -7.995 -1.605 10.958 1.00 95.88 103 VAL A CA 1
ATOM 816 C C . VAL A 1 103 ? -6.543 -1.964 10.677 1.00 95.88 103 VAL A C 1
ATOM 818 O O . VAL A 1 103 ? -6.106 -1.951 9.522 1.00 95.88 103 VAL A O 1
ATOM 821 N N . TRP A 1 104 ? -5.822 -2.333 11.734 1.00 96.00 104 TRP A N 1
ATOM 822 C CA . TRP A 1 104 ? -4.475 -2.887 11.657 1.00 96.00 104 TRP A CA 1
ATOM 823 C C . TRP A 1 104 ? -4.466 -4.336 12.118 1.00 96.00 104 TRP A C 1
ATOM 825 O O . TRP A 1 104 ? -5.083 -4.654 13.135 1.00 96.00 104 TRP A O 1
ATOM 835 N N . VAL A 1 105 ? -3.740 -5.196 11.414 1.00 95.25 105 VAL A N 1
ATOM 836 C CA . VAL A 1 105 ? -3.538 -6.599 11.782 1.00 95.25 105 VAL A CA 1
ATOM 837 C C . VAL A 1 105 ? -2.093 -6.869 12.150 1.00 95.25 105 VAL A C 1
ATOM 839 O O . VAL A 1 105 ? -1.162 -6.359 11.524 1.00 95.25 105 VAL A O 1
ATOM 842 N N . GLN A 1 106 ? -1.924 -7.733 13.146 1.00 94.31 106 GLN A N 1
ATOM 843 C CA . GLN A 1 106 ? -0.625 -8.264 13.522 1.00 94.31 106 GLN A CA 1
ATOM 844 C C . GLN A 1 106 ? -0.517 -9.703 13.016 1.00 94.31 106 GLN A C 1
ATOM 846 O O . GLN A 1 106 ? -1.347 -10.533 13.409 1.00 94.31 106 GLN A O 1
ATOM 851 N N . PRO A 1 107 ? 0.471 -10.013 12.162 1.00 92.62 107 PRO A N 1
ATOM 852 C CA . PRO A 1 107 ? 0.721 -11.385 11.753 1.00 92.62 107 PRO A CA 1
ATOM 853 C C . PRO A 1 107 ? 1.197 -12.222 12.935 1.00 92.62 107 PRO A C 1
ATOM 855 O O . PRO A 1 107 ? 1.794 -11.727 13.900 1.00 92.62 107 PRO A O 1
ATOM 858 N N . LYS A 1 108 ? 0.955 -13.524 12.851 1.00 91.12 108 LYS A N 1
ATOM 859 C CA . LYS A 1 108 ? 1.548 -14.504 13.750 1.00 91.12 108 LYS A CA 1
ATOM 860 C C . LYS A 1 108 ? 3.065 -14.481 13.581 1.00 91.12 108 LYS A C 1
ATOM 862 O O . LYS A 1 108 ? 3.573 -14.289 12.475 1.00 91.12 108 LYS A O 1
ATOM 867 N N . PRO A 1 109 ? 3.817 -14.727 14.666 1.00 91.75 109 PRO A N 1
ATOM 868 C CA . PRO A 1 109 ? 5.257 -14.855 14.580 1.00 91.75 109 PRO A CA 1
ATOM 869 C C . PRO A 1 109 ? 5.616 -16.173 13.880 1.00 91.75 109 PRO A C 1
ATOM 871 O O . PRO A 1 109 ? 5.883 -17.178 14.533 1.00 91.75 109 PRO A O 1
ATOM 874 N N . VAL A 1 110 ? 5.588 -16.168 12.549 1.00 90.69 110 VAL A N 1
ATOM 875 C CA . VAL A 1 110 ? 6.019 -17.281 11.699 1.00 90.69 110 VAL A CA 1
ATOM 876 C C . VAL A 1 110 ? 7.487 -17.123 11.319 1.00 90.69 110 VAL A C 1
ATOM 878 O O . VAL A 1 110 ? 8.034 -16.012 11.336 1.00 90.69 110 VAL A O 1
ATOM 881 N N . GLU A 1 111 ? 8.129 -18.245 11.010 1.00 94.12 111 GLU A N 1
ATOM 882 C CA . GLU A 1 111 ? 9.463 -18.250 10.421 1.00 94.12 111 GLU A CA 1
ATOM 883 C C . GLU A 1 111 ? 9.390 -17.675 9.005 1.00 94.12 111 GLU A C 1
ATOM 885 O O . GLU A 1 111 ? 8.531 -18.053 8.207 1.00 94.12 111 GLU A O 1
ATOM 890 N N . VAL A 1 112 ? 10.270 -16.718 8.723 1.00 95.38 112 VAL A N 1
ATOM 891 C CA . VAL A 1 112 ? 10.342 -16.039 7.431 1.00 95.38 112 VAL A CA 1
ATOM 892 C C . VAL A 1 112 ? 11.482 -16.682 6.642 1.00 95.38 112 VAL A C 1
ATOM 894 O O . VAL A 1 112 ? 12.619 -16.632 7.116 1.00 95.38 112 VAL A O 1
ATOM 897 N N . PRO A 1 113 ? 11.215 -17.296 5.476 1.00 96.81 113 PRO A N 1
ATOM 898 C CA . PRO A 1 113 ? 12.267 -17.883 4.658 1.00 96.81 113 PRO A CA 1
ATOM 899 C C . PRO A 1 113 ? 13.155 -16.799 4.036 1.00 96.81 113 PRO A C 1
ATOM 901 O O . PRO A 1 113 ? 12.724 -15.667 3.807 1.00 96.81 113 PRO A O 1
ATOM 904 N N . GLU A 1 114 ? 14.393 -17.165 3.704 1.00 96.19 114 GLU A N 1
ATOM 905 C CA . GLU A 1 114 ? 15.342 -16.264 3.031 1.00 96.19 114 GLU A CA 1
ATOM 906 C C . GLU A 1 114 ? 14.830 -15.791 1.665 1.00 96.19 114 GLU A C 1
ATOM 908 O O . GLU A 1 114 ? 15.074 -14.654 1.272 1.00 96.19 114 GLU A O 1
ATOM 913 N N . ASN A 1 115 ? 14.089 -16.652 0.965 1.00 98.00 115 ASN A N 1
ATOM 914 C CA . ASN A 1 115 ? 13.477 -16.359 -0.323 1.00 98.00 115 ASN A CA 1
ATOM 915 C C . ASN A 1 115 ? 12.010 -16.783 -0.288 1.00 98.00 115 ASN A C 1
ATOM 917 O O . ASN A 1 115 ? 11.676 -17.849 0.236 1.00 98.00 115 ASN A O 1
ATOM 921 N N . PHE A 1 116 ? 11.144 -15.956 -0.854 1.00 98.44 116 PHE A N 1
ATOM 922 C CA . PHE A 1 116 ? 9.715 -16.211 -0.945 1.00 98.44 116 PHE A CA 1
ATOM 923 C C . PHE A 1 116 ? 9.166 -15.526 -2.181 1.00 98.44 116 PHE A C 1
ATOM 925 O O . PHE A 1 116 ? 9.406 -14.339 -2.382 1.00 98.44 116 PHE A O 1
ATOM 932 N N . ASP A 1 117 ? 8.375 -16.235 -2.973 1.00 98.19 117 ASP A N 1
ATOM 933 C CA . ASP A 1 117 ? 7.691 -15.641 -4.108 1.00 98.19 117 ASP A CA 1
ATOM 934 C C . ASP A 1 117 ? 6.293 -16.229 -4.256 1.00 98.19 117 ASP A C 1
ATOM 936 O O . ASP A 1 117 ? 6.118 -17.439 -4.380 1.00 98.19 117 ASP A O 1
ATOM 940 N N . LEU A 1 118 ? 5.275 -15.370 -4.259 1.00 98.38 118 LEU A N 1
ATOM 941 C CA . LEU A 1 118 ? 3.895 -15.798 -4.469 1.00 98.38 118 LEU A CA 1
ATOM 942 C C . LEU A 1 118 ? 3.696 -16.430 -5.846 1.00 98.38 118 LEU A C 1
ATOM 944 O O . LEU A 1 118 ? 2.805 -17.261 -6.004 1.00 98.38 118 LEU A O 1
ATOM 948 N N . ARG A 1 119 ? 4.522 -16.074 -6.836 1.00 98.00 119 ARG A N 1
ATOM 949 C CA . ARG A 1 119 ? 4.454 -16.651 -8.184 1.00 98.00 119 ARG A CA 1
ATOM 950 C C . ARG A 1 119 ? 4.760 -18.147 -8.180 1.00 98.00 119 ARG A C 1
ATOM 952 O O . ARG A 1 119 ? 4.179 -18.871 -8.983 1.00 98.00 119 ARG A O 1
ATOM 959 N N . ASP A 1 120 ? 5.566 -18.629 -7.233 1.00 98.12 120 ASP A N 1
ATOM 960 C CA . ASP A 1 120 ? 5.854 -20.062 -7.070 1.00 98.12 120 ASP A CA 1
ATOM 961 C C . ASP A 1 120 ? 4.623 -20.863 -6.603 1.00 98.12 120 ASP A C 1
ATOM 963 O O . ASP A 1 120 ? 4.607 -22.092 -6.672 1.00 98.12 120 ASP A O 1
ATOM 967 N N . LEU A 1 121 ? 3.575 -20.174 -6.135 1.00 97.69 121 LEU A N 1
ATOM 968 C CA . LEU A 1 121 ? 2.307 -20.761 -5.702 1.00 97.69 121 LEU A CA 1
ATOM 969 C C . LEU A 1 121 ? 1.221 -20.719 -6.793 1.00 97.69 121 LEU A C 1
ATOM 971 O O . LEU A 1 121 ? 0.099 -21.157 -6.544 1.00 97.69 121 LEU A O 1
ATOM 975 N N . MET A 1 122 ? 1.523 -20.187 -7.982 1.00 97.69 122 MET A N 1
ATOM 976 C CA . MET A 1 122 ? 0.576 -20.019 -9.091 1.00 97.69 122 MET A CA 1
ATOM 977 C C . MET A 1 122 ? 0.771 -21.115 -10.152 1.00 97.69 122 MET A C 1
ATOM 979 O O . MET A 1 122 ? 1.434 -20.926 -11.172 1.00 97.69 122 MET A O 1
ATOM 983 N N . PHE A 1 123 ? 0.188 -22.291 -9.931 1.00 97.06 123 PHE A N 1
ATOM 984 C CA . PHE A 1 123 ? 0.391 -23.476 -10.772 1.00 97.06 123 PHE A CA 1
ATOM 985 C C . PHE A 1 123 ? -0.330 -23.410 -12.127 1.00 97.06 123 PHE A C 1
ATOM 987 O O . PHE A 1 123 ? 0.102 -24.058 -13.079 1.00 97.06 123 PHE A O 1
ATOM 994 N N . ASN A 1 124 ? -1.395 -22.609 -12.233 1.00 97.00 124 ASN A N 1
ATOM 995 C CA . ASN A 1 124 ? -2.190 -22.443 -13.459 1.00 97.00 124 ASN A CA 1
ATOM 996 C C . ASN A 1 124 ? -1.837 -21.180 -14.265 1.00 97.00 124 ASN A C 1
ATOM 998 O O . ASN A 1 124 ? -2.569 -20.798 -15.178 1.00 97.00 124 ASN A O 1
ATOM 1002 N N . GLY A 1 125 ? -0.704 -20.552 -13.954 1.00 96.62 125 GLY A N 1
ATOM 1003 C CA . GLY A 1 125 ? -0.202 -19.375 -14.654 1.00 96.62 125 GLY A CA 1
ATOM 1004 C C . GLY A 1 125 ? -0.162 -18.131 -13.778 1.00 96.62 125 GLY A C 1
ATOM 1005 O O . GLY A 1 125 ? -0.756 -18.068 -12.707 1.00 96.62 125 GLY A O 1
ATOM 1006 N N . VAL A 1 126 ? 0.558 -17.128 -14.265 1.00 97.31 126 VAL A N 1
ATOM 1007 C CA . VAL A 1 126 ? 0.808 -15.865 -13.570 1.00 97.31 126 VAL A CA 1
ATOM 1008 C C . VAL A 1 126 ? 0.021 -14.760 -14.286 1.00 97.31 126 VAL A C 1
ATOM 1010 O O . VAL A 1 126 ? 0.085 -14.715 -15.519 1.00 97.31 126 VAL A O 1
ATOM 1013 N N . PRO A 1 127 ? -0.702 -13.874 -13.568 1.00 96.94 127 PRO A N 1
ATOM 1014 C CA . PRO A 1 127 ? -1.384 -12.737 -14.181 1.00 96.94 127 PRO A CA 1
ATOM 1015 C C . PRO A 1 127 ? -0.453 -11.905 -15.061 1.00 96.94 127 PRO A C 1
ATOM 1017 O O . PRO A 1 127 ? 0.739 -11.754 -14.779 1.00 96.94 127 PRO A O 1
ATOM 1020 N N . GLU A 1 128 ? -0.989 -11.357 -16.148 1.00 96.06 128 GLU A N 1
ATOM 1021 C CA . GLU A 1 128 ? -0.184 -10.536 -17.041 1.00 96.06 128 GLU A CA 1
ATOM 1022 C C . GLU A 1 128 ? 0.198 -9.209 -16.385 1.00 96.06 128 GLU A C 1
ATOM 1024 O O . GLU A 1 128 ? -0.622 -8.534 -15.769 1.00 96.06 128 GLU A O 1
ATOM 1029 N N . ILE A 1 129 ? 1.441 -8.784 -16.595 1.00 96.00 129 ILE A N 1
ATOM 1030 C CA . ILE A 1 129 ? 1.879 -7.439 -16.226 1.00 96.00 129 ILE A CA 1
ATOM 1031 C C . ILE A 1 129 ? 1.145 -6.410 -17.079 1.00 96.00 129 ILE A C 1
ATOM 1033 O O . ILE A 1 129 ? 1.190 -6.450 -18.313 1.00 96.00 129 ILE A O 1
ATOM 1037 N N . LYS A 1 130 ? 0.526 -5.450 -16.396 1.00 95.25 130 LYS A N 1
ATOM 1038 C CA . LYS A 1 130 ? -0.317 -4.416 -16.991 1.00 95.25 130 LYS A CA 1
ATOM 1039 C C . LYS A 1 130 ? 0.441 -3.101 -17.174 1.00 95.25 130 LYS A C 1
ATOM 1041 O O . LYS A 1 130 ? 1.536 -2.904 -16.637 1.00 95.25 130 LYS A O 1
ATOM 1046 N N . LYS A 1 131 ? -0.138 -2.198 -17.969 1.00 94.25 131 LYS A N 1
ATOM 1047 C CA . LYS A 1 131 ? 0.414 -0.867 -18.239 1.00 94.25 131 LYS A CA 1
ATOM 1048 C C . LYS A 1 131 ? -0.658 0.206 -18.069 1.00 94.25 131 LYS A C 1
AT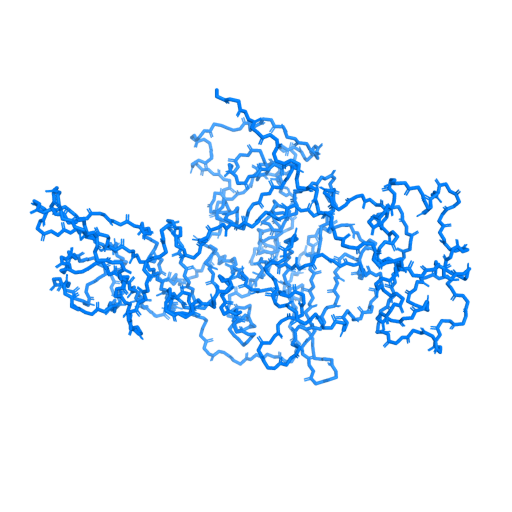OM 1050 O O . LYS A 1 131 ? -1.655 0.210 -18.785 1.00 94.25 131 LYS A O 1
ATOM 1055 N N . GLN A 1 132 ? -0.410 1.123 -17.144 1.00 94.19 132 GLN A N 1
ATOM 1056 C CA . GLN A 1 132 ? -1.230 2.303 -16.937 1.00 94.19 132 GLN A CA 1
ATOM 1057 C C . GLN A 1 132 ? -1.050 3.331 -18.052 1.00 94.19 132 GLN A C 1
ATOM 1059 O O . GLN A 1 132 ? 0.023 3.441 -18.646 1.00 94.19 132 GLN A O 1
ATOM 1064 N N . ASN A 1 133 ? -2.094 4.126 -18.271 1.00 92.94 133 ASN A N 1
ATOM 1065 C CA . ASN A 1 133 ? -2.120 5.213 -19.249 1.00 92.94 133 ASN A CA 1
ATOM 1066 C C . ASN A 1 133 ? -2.451 6.578 -18.618 1.00 92.94 133 ASN A C 1
ATOM 1068 O O . ASN A 1 133 ? -2.555 7.572 -19.334 1.00 92.94 133 ASN A O 1
ATOM 1072 N N . CYS A 1 134 ? -2.613 6.649 -17.293 1.00 94.06 134 CYS A N 1
ATOM 1073 C CA . CYS A 1 134 ? -2.807 7.898 -16.559 1.00 94.06 134 CYS A CA 1
ATOM 1074 C C . CYS A 1 134 ? -2.302 7.780 -15.105 1.00 94.06 134 CYS A C 1
ATOM 1076 O O . CYS A 1 134 ? -1.637 6.808 -14.755 1.00 94.06 134 CYS A O 1
ATOM 1078 N N . GLY A 1 135 ? -2.572 8.771 -14.248 1.00 96.00 135 GLY A N 1
ATOM 1079 C CA . GLY A 1 135 ? -2.207 8.761 -12.825 1.00 96.00 135 GLY A CA 1
ATOM 1080 C C . GLY A 1 135 ? -3.094 7.842 -11.975 1.00 96.00 135 GLY A C 1
ATOM 1081 O O . GLY A 1 135 ? -3.653 8.274 -10.972 1.00 96.00 135 GLY A O 1
ATOM 1082 N N . ASP A 1 136 ? -3.256 6.580 -12.367 1.00 97.12 136 ASP A N 1
ATOM 1083 C CA . ASP A 1 136 ? -4.169 5.597 -11.764 1.00 97.12 136 ASP A CA 1
ATOM 1084 C C . ASP A 1 136 ? -3.441 4.397 -11.129 1.00 97.12 136 ASP A C 1
ATOM 1086 O O . ASP A 1 136 ? -4.027 3.338 -10.912 1.00 97.12 136 ASP A O 1
ATOM 1090 N N . CYS A 1 137 ? -2.170 4.561 -10.748 1.00 97.31 137 CYS A N 1
ATOM 1091 C CA . CYS A 1 137 ? -1.397 3.530 -10.043 1.00 97.31 137 CYS A CA 1
ATOM 1092 C C . CYS A 1 137 ? -2.083 3.001 -8.769 1.00 97.31 137 CYS A C 1
ATOM 1094 O O . CYS A 1 137 ? -1.915 1.843 -8.393 1.00 97.31 137 CYS A O 1
ATOM 1096 N N . TRP A 1 138 ? -2.870 3.852 -8.104 1.00 97.56 138 TRP A N 1
ATOM 1097 C CA . TRP A 1 138 ? -3.674 3.500 -6.935 1.00 97.56 138 TRP A CA 1
ATOM 1098 C C . TRP A 1 138 ? -4.779 2.484 -7.288 1.00 97.56 138 TRP A C 1
ATOM 1100 O O . TRP A 1 138 ? -5.074 1.572 -6.517 1.00 97.56 138 TRP A O 1
ATOM 1110 N N . ALA A 1 139 ? -5.358 2.587 -8.483 1.00 98.19 139 ALA A N 1
ATOM 1111 C CA . ALA A 1 139 ? -6.340 1.633 -8.966 1.00 98.19 139 ALA A CA 1
ATOM 1112 C C . ALA A 1 139 ? -5.635 0.343 -9.415 1.00 98.19 139 ALA A C 1
ATOM 1114 O O . ALA A 1 139 ? -6.047 -0.744 -9.016 1.00 98.19 139 ALA A O 1
ATOM 1115 N N . TRP A 1 140 ? -4.535 0.445 -10.175 1.00 98.06 140 TRP A N 1
ATOM 1116 C CA . TRP A 1 140 ? -3.806 -0.731 -10.674 1.00 98.06 140 TRP A CA 1
ATOM 1117 C C . TRP A 1 140 ? -3.258 -1.607 -9.555 1.00 98.06 140 TRP A C 1
ATOM 1119 O O . TRP A 1 140 ? -3.407 -2.823 -9.596 1.00 98.06 140 TRP A O 1
ATOM 1129 N N . SER A 1 141 ? -2.684 -1.009 -8.517 1.00 97.69 141 SER A N 1
ATOM 1130 C CA . SER A 1 141 ? -2.151 -1.777 -7.389 1.00 97.69 141 SER A CA 1
ATOM 1131 C C . SER A 1 141 ? -3.244 -2.374 -6.508 1.00 97.69 141 SER A C 1
ATOM 1133 O O . SER A 1 141 ? -3.053 -3.454 -5.956 1.00 97.69 141 SER A O 1
ATOM 1135 N N . THR A 1 142 ? -4.417 -1.735 -6.448 1.00 98.06 142 THR A N 1
ATOM 1136 C CA . THR A 1 142 ? -5.627 -2.349 -5.884 1.00 98.06 142 THR A CA 1
ATOM 1137 C C . THR A 1 142 ? -6.026 -3.584 -6.697 1.00 98.06 142 THR A C 1
ATOM 1139 O O . THR A 1 142 ? -6.145 -4.674 -6.150 1.00 98.06 142 THR A O 1
ATOM 1142 N N . HIS A 1 143 ? -6.150 -3.439 -8.014 1.00 98.00 143 HIS A N 1
ATOM 1143 C CA . HIS A 1 143 ? -6.485 -4.520 -8.937 1.00 98.00 143 HIS A CA 1
ATOM 1144 C C . HIS A 1 143 ? -5.499 -5.702 -8.874 1.00 98.00 143 HIS A C 1
ATOM 1146 O O . HIS A 1 143 ? -5.926 -6.850 -8.751 1.00 98.00 143 HIS A O 1
ATOM 1152 N N . HIS A 1 144 ? -4.187 -5.435 -8.857 1.00 97.44 144 HIS A N 1
ATOM 1153 C CA . HIS A 1 144 ? -3.155 -6.466 -8.694 1.00 97.44 144 HIS A CA 1
ATOM 1154 C C . HIS A 1 144 ? -3.369 -7.290 -7.420 1.00 97.44 144 HIS A C 1
ATOM 1156 O O . HIS A 1 144 ? -3.204 -8.507 -7.443 1.00 97.44 144 HIS A O 1
ATOM 1162 N N . GLY A 1 145 ? -3.786 -6.645 -6.324 1.00 96.81 145 GLY A N 1
ATOM 1163 C CA . GLY A 1 145 ? -4.133 -7.323 -5.079 1.00 96.81 145 GLY A CA 1
ATOM 1164 C C . GLY A 1 145 ? -5.162 -8.442 -5.271 1.00 96.81 145 GLY A C 1
ATOM 1165 O O . GLY A 1 145 ? -4.997 -9.516 -4.695 1.00 96.81 145 GLY A O 1
ATOM 1166 N N . LEU A 1 146 ? -6.181 -8.232 -6.112 1.00 97.12 146 LEU A N 1
ATOM 1167 C CA . LEU A 1 146 ? -7.194 -9.246 -6.416 1.00 97.12 146 LEU A CA 1
ATOM 1168 C C . LEU A 1 146 ? -6.653 -10.357 -7.319 1.00 97.12 146 LEU A C 1
ATOM 1170 O O . LEU A 1 146 ? -6.768 -11.528 -6.960 1.00 97.12 146 LEU A O 1
ATOM 1174 N N . GLU A 1 147 ? -6.080 -10.007 -8.473 1.00 97.56 147 GLU A N 1
ATOM 1175 C CA . GLU A 1 147 ? -5.648 -10.999 -9.469 1.00 97.56 147 GLU A CA 1
ATOM 1176 C C . GLU A 1 147 ? -4.542 -11.910 -8.940 1.00 97.56 147 GLU A C 1
ATOM 1178 O O . GLU A 1 147 ? -4.617 -13.127 -9.102 1.00 97.56 147 GLU A O 1
ATOM 1183 N N . ILE A 1 148 ? -3.547 -11.343 -8.249 1.00 97.56 148 ILE A N 1
ATOM 1184 C CA . ILE A 1 148 ? -2.466 -12.120 -7.632 1.00 97.56 148 ILE A CA 1
ATOM 1185 C C . ILE A 1 148 ? -3.048 -13.077 -6.591 1.00 97.56 148 ILE A C 1
ATOM 1187 O O . ILE A 1 148 ? -2.694 -14.254 -6.572 1.00 97.56 148 ILE A O 1
ATOM 1191 N N . SER A 1 149 ? -3.972 -12.604 -5.751 1.00 96.69 149 SER A N 1
ATOM 1192 C CA . SER A 1 149 ? -4.573 -13.455 -4.723 1.00 96.69 149 SER A CA 1
ATOM 1193 C C . SER A 1 149 ? -5.435 -14.571 -5.328 1.00 96.69 149 SER A C 1
ATOM 1195 O O . SER A 1 149 ? -5.363 -15.707 -4.867 1.00 96.69 149 SER A O 1
ATOM 1197 N N . ARG A 1 150 ? -6.197 -14.304 -6.399 1.00 95.94 150 ARG A N 1
ATOM 1198 C CA . ARG A 1 150 ? -6.930 -15.355 -7.133 1.00 95.94 150 ARG A CA 1
ATOM 1199 C C . ARG A 1 150 ? -5.985 -16.382 -7.759 1.00 95.94 150 ARG A C 1
ATOM 1201 O O . ARG A 1 150 ? -6.218 -17.579 -7.604 1.00 95.94 150 ARG A O 1
ATOM 1208 N N . ALA A 1 151 ? -4.889 -15.946 -8.375 1.00 97.31 151 ALA A N 1
ATOM 1209 C CA . ALA A 1 151 ? -3.911 -16.859 -8.961 1.00 97.31 151 ALA A CA 1
ATOM 1210 C C . ALA A 1 151 ? -3.252 -17.766 -7.905 1.00 97.31 151 ALA A C 1
ATOM 1212 O O . ALA A 1 151 ? -3.060 -18.954 -8.151 1.00 97.31 151 ALA A O 1
ATOM 1213 N N . VAL A 1 152 ? -2.959 -17.237 -6.710 1.00 97.12 152 VAL A N 1
ATOM 1214 C CA . VAL A 1 152 ? -2.373 -18.015 -5.603 1.00 97.12 152 VAL A CA 1
ATOM 1215 C C . VAL A 1 152 ? -3.380 -18.978 -4.969 1.00 97.12 152 VAL A C 1
ATOM 1217 O O . VAL A 1 152 ? -3.049 -20.130 -4.691 1.00 97.12 152 VAL A O 1
ATOM 1220 N N . HIS A 1 153 ? -4.603 -18.526 -4.693 1.00 94.94 153 HIS A N 1
ATOM 1221 C CA . HIS A 1 153 ? -5.543 -19.293 -3.870 1.00 94.94 153 HIS A CA 1
ATOM 1222 C C . HIS A 1 153 ? -6.517 -20.148 -4.678 1.00 94.94 153 HIS A C 1
ATOM 1224 O O . HIS A 1 153 ? -6.752 -21.300 -4.319 1.00 94.94 153 HIS A O 1
ATOM 1230 N N . ASP A 1 154 ? -7.057 -19.600 -5.763 1.00 95.12 154 ASP A N 1
ATOM 1231 C CA . ASP A 1 154 ? -8.046 -20.276 -6.606 1.00 95.12 154 ASP A CA 1
ATOM 1232 C C . ASP A 1 154 ? -7.397 -20.960 -7.812 1.00 95.12 154 ASP A C 1
ATOM 1234 O O . ASP A 1 154 ? -8.033 -21.785 -8.462 1.00 95.12 154 ASP A O 1
ATOM 1238 N N . GLN A 1 155 ? -6.118 -20.667 -8.083 1.00 96.69 155 GLN A N 1
ATOM 1239 C CA . GLN A 1 155 ? -5.422 -21.136 -9.283 1.00 96.69 155 GLN A CA 1
ATOM 1240 C C . GLN A 1 155 ? -6.137 -20.659 -10.558 1.00 96.69 155 GLN A C 1
ATOM 1242 O O . GLN A 1 155 ? -6.206 -21.367 -11.565 1.00 96.69 155 GLN A O 1
ATOM 1247 N N . GLU A 1 156 ? -6.678 -19.442 -10.491 1.00 95.44 156 GLU A N 1
ATOM 1248 C CA . GLU A 1 156 ? -7.420 -18.777 -11.554 1.00 95.44 156 GLU A CA 1
ATOM 1249 C C . GLU A 1 156 ? -6.670 -17.529 -12.016 1.00 95.44 156 GLU A C 1
ATOM 1251 O O . GLU A 1 156 ? -6.373 -16.635 -11.221 1.00 95.44 156 GLU A O 1
ATOM 1256 N N . VAL A 1 157 ? -6.410 -17.449 -13.321 1.00 97.06 157 VAL A N 1
ATOM 1257 C CA . VAL A 1 157 ? -5.846 -16.263 -13.968 1.00 97.06 157 VAL A CA 1
ATOM 1258 C C . VAL A 1 157 ? -6.929 -15.652 -14.842 1.00 97.06 157 VAL A C 1
ATOM 1260 O O . VAL A 1 157 ? -7.179 -16.099 -15.962 1.00 97.06 157 VAL A O 1
ATOM 1263 N N . HIS A 1 158 ? -7.601 -14.644 -14.301 1.00 94.69 158 HIS A N 1
ATOM 1264 C CA . HIS A 1 158 ? -8.657 -13.909 -14.983 1.00 94.69 158 HIS A CA 1
ATOM 1265 C C . HIS A 1 158 ? -8.286 -12.441 -15.079 1.00 94.69 158 HIS A C 1
ATOM 1267 O O . HIS A 1 158 ? -7.765 -11.891 -14.112 1.00 94.69 158 HIS A O 1
ATOM 1273 N N . ASP A 1 159 ? -8.604 -11.836 -16.221 1.00 96.88 159 ASP A N 1
ATOM 1274 C CA . ASP A 1 159 ? -8.428 -10.407 -16.456 1.00 96.88 159 ASP A CA 1
ATOM 1275 C C . ASP A 1 159 ? -9.622 -9.642 -15.880 1.00 96.88 159 ASP A C 1
ATOM 1277 O O . ASP A 1 159 ? -10.756 -9.811 -16.349 1.00 96.88 159 ASP A O 1
ATOM 1281 N N . HIS A 1 160 ? -9.393 -8.850 -14.837 1.00 97.88 160 HIS A N 1
ATOM 1282 C CA . HIS A 1 160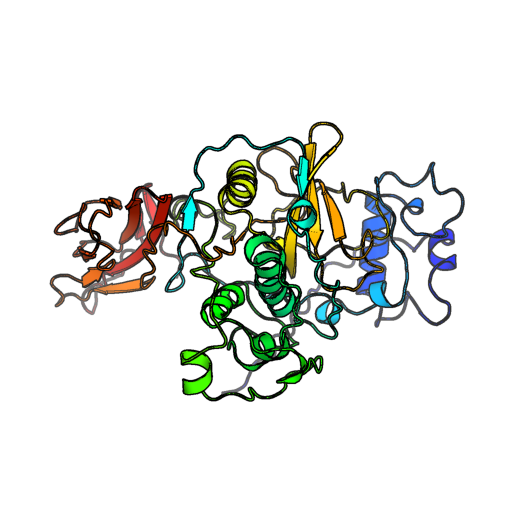 ? -10.447 -8.099 -14.159 1.00 97.88 160 HIS A CA 1
ATOM 1283 C C . HIS A 1 160 ? -10.487 -6.632 -14.597 1.00 97.88 160 HIS A C 1
ATOM 1285 O O . HIS A 1 160 ? -9.513 -6.035 -15.044 1.00 97.88 160 HIS A O 1
ATOM 1291 N N . SER A 1 161 ? -11.660 -6.017 -14.456 1.00 98.00 161 SER A N 1
ATOM 1292 C CA . SER A 1 161 ? -11.872 -4.631 -14.851 1.00 98.00 161 SER A CA 1
ATOM 1293 C C . SER A 1 161 ? -11.261 -3.668 -13.838 1.00 98.00 161 SER A C 1
ATOM 1295 O O . SER A 1 161 ? -11.880 -3.269 -12.845 1.00 98.00 161 SER A O 1
ATOM 1297 N N . ILE A 1 162 ? -10.058 -3.198 -14.150 1.00 97.69 162 ILE A N 1
ATOM 1298 C CA . ILE A 1 162 ? -9.436 -2.056 -13.477 1.00 97.69 162 ILE A CA 1
ATOM 1299 C C . ILE A 1 162 ? -10.297 -0.786 -13.590 1.00 97.69 162 ILE A C 1
ATOM 1301 O O . ILE A 1 162 ? -10.350 0.025 -12.661 1.00 97.69 162 ILE A O 1
ATOM 1305 N N . GLN A 1 163 ? -11.013 -0.615 -14.708 1.00 98.44 163 GLN A N 1
ATOM 1306 C CA . GLN A 1 163 ? -11.864 0.554 -14.933 1.00 98.44 163 GLN A CA 1
ATOM 1307 C C . GLN A 1 163 ? -12.985 0.638 -13.893 1.00 98.44 163 GLN A C 1
ATOM 1309 O O . GLN A 1 163 ? -13.393 1.737 -13.526 1.00 98.44 163 GLN A O 1
ATOM 1314 N N . THR A 1 164 ? -13.438 -0.499 -13.360 1.00 98.50 164 THR A N 1
ATOM 1315 C CA . THR A 1 164 ? -14.417 -0.530 -12.269 1.00 98.50 164 THR A CA 1
ATOM 1316 C C . THR A 1 164 ? -13.855 0.114 -11.000 1.00 98.50 164 THR A C 1
ATOM 1318 O O . THR A 1 164 ? -14.537 0.937 -10.396 1.00 98.50 164 THR A O 1
ATOM 1321 N N . VAL A 1 165 ? -12.591 -0.145 -10.640 1.00 98.31 165 VAL A N 1
ATOM 1322 C CA . VAL A 1 165 ? -11.936 0.552 -9.516 1.00 98.31 165 VAL A CA 1
ATOM 1323 C C . VAL A 1 165 ? -11.828 2.049 -9.815 1.00 98.31 165 VAL A C 1
ATOM 1325 O O . VAL A 1 165 ? -12.289 2.870 -9.027 1.00 98.31 165 VAL A O 1
ATOM 1328 N N . LEU A 1 166 ? -11.281 2.410 -10.981 1.00 98.44 166 LEU A N 1
ATOM 1329 C CA . LEU A 1 166 ? -11.053 3.806 -11.371 1.00 98.44 166 LEU A CA 1
ATOM 1330 C C . LEU A 1 166 ? -12.348 4.636 -11.411 1.00 98.44 166 LEU A C 1
ATOM 1332 O O . LEU A 1 166 ? -12.350 5.794 -11.001 1.00 98.44 166 LEU A O 1
ATOM 1336 N N . SER A 1 167 ? -13.441 4.061 -11.908 1.00 98.44 167 SER A N 1
ATOM 1337 C CA . SER A 1 167 ? -14.689 4.787 -12.142 1.00 98.44 167 SER A CA 1
ATOM 1338 C C . SER A 1 167 ? -15.700 4.687 -11.004 1.00 98.44 167 SER A C 1
ATOM 1340 O O . SER A 1 167 ? -16.522 5.593 -10.885 1.00 98.44 167 SER A O 1
ATOM 1342 N N . CYS A 1 168 ? -15.691 3.610 -10.211 1.00 98.31 168 CYS A N 1
ATOM 1343 C CA . CYS A 1 168 ? -16.775 3.297 -9.272 1.00 98.31 168 CYS A CA 1
ATOM 1344 C C . CYS A 1 168 ? -16.364 3.289 -7.795 1.00 98.31 168 CYS A C 1
ATOM 1346 O O . CYS A 1 168 ? -17.245 3.272 -6.942 1.00 98.31 168 CYS A O 1
ATOM 1348 N N . SER A 1 169 ? -15.068 3.323 -7.459 1.00 97.31 169 SER A N 1
ATOM 1349 C CA . SER A 1 169 ? -14.646 3.217 -6.053 1.00 97.31 169 SER A CA 1
ATOM 1350 C C . SER A 1 169 ? -14.785 4.515 -5.247 1.00 97.31 169 SER A C 1
ATOM 1352 O O . SER A 1 169 ? -14.607 4.489 -4.031 1.00 97.31 169 SER A O 1
ATOM 1354 N N . ASP A 1 170 ? -14.994 5.654 -5.916 1.00 96.00 170 ASP A N 1
ATOM 1355 C CA . ASP A 1 170 ? -14.963 7.004 -5.326 1.00 96.00 170 ASP A CA 1
ATOM 1356 C C . ASP A 1 170 ? -13.646 7.326 -4.578 1.00 96.00 170 ASP A C 1
ATOM 1358 O O . ASP A 1 170 ? -13.602 8.128 -3.647 1.00 96.00 170 ASP A O 1
ATOM 1362 N N . LYS A 1 171 ? -12.534 6.671 -4.960 1.00 96.75 171 LYS A N 1
ATOM 1363 C CA . LYS A 1 171 ? -11.208 6.843 -4.319 1.00 96.75 171 LYS A CA 1
ATOM 1364 C C . LYS A 1 171 ? -10.175 7.549 -5.189 1.00 96.75 171 LYS A C 1
ATOM 1366 O O . LYS A 1 171 ? -9.003 7.603 -4.817 1.00 96.75 171 LYS A O 1
ATOM 1371 N N . GLY A 1 172 ? -10.583 8.111 -6.320 1.00 96.75 172 GLY A N 1
ATOM 1372 C CA . GLY A 1 172 ? -9.683 8.883 -7.160 1.00 96.75 172 GLY A CA 1
ATOM 1373 C C . GLY A 1 172 ? -10.135 9.007 -8.602 1.00 96.75 172 GLY A C 1
ATOM 1374 O O . GLY A 1 172 ? -11.296 8.822 -8.946 1.00 96.75 172 GLY A O 1
ATOM 1375 N N . SER A 1 173 ? -9.173 9.369 -9.440 1.00 97.19 173 SER A N 1
ATOM 1376 C CA . SER A 1 173 ? -9.310 9.551 -10.880 1.00 97.19 173 SER A CA 1
ATOM 1377 C C . SER A 1 173 ? -7.941 9.364 -11.551 1.00 97.19 173 SER A C 1
ATOM 1379 O O . SER A 1 173 ? -6.947 9.059 -10.890 1.00 97.19 173 SER A O 1
ATOM 1381 N N . CYS A 1 174 ? -7.847 9.643 -12.849 1.00 96.56 174 CYS A N 1
ATOM 1382 C CA . CYS A 1 174 ? -6.578 9.753 -13.569 1.00 96.56 174 CYS A CA 1
ATOM 1383 C C . CYS A 1 174 ? -5.673 10.909 -13.105 1.00 96.56 174 CYS A C 1
ATOM 1385 O O . CYS A 1 174 ? -4.511 10.955 -13.499 1.00 96.56 174 CYS A O 1
ATOM 1387 N N . ASN A 1 175 ? -6.180 11.839 -12.287 1.00 96.06 175 ASN A N 1
ATOM 1388 C CA . ASN A 1 175 ? -5.365 12.870 -11.628 1.00 96.06 175 ASN A CA 1
ATOM 1389 C C . ASN A 1 175 ? -4.808 12.402 -10.274 1.00 96.06 175 ASN A C 1
ATOM 1391 O O . ASN A 1 175 ? -4.222 13.194 -9.537 1.00 96.06 175 ASN A O 1
ATOM 1395 N N . GLY A 1 176 ? -5.031 11.134 -9.939 1.00 96.75 176 GLY A N 1
ATOM 1396 C CA . GLY A 1 176 ? -4.604 10.512 -8.707 1.00 96.75 176 GLY A CA 1
ATOM 1397 C C . GLY A 1 176 ? -5.750 10.054 -7.815 1.00 96.75 176 GLY A C 1
ATOM 1398 O O . GLY A 1 176 ? -6.920 10.376 -8.033 1.00 96.75 176 GLY A O 1
ATOM 1399 N N . GLY A 1 177 ? -5.385 9.277 -6.808 1.00 96.38 177 GLY A N 1
ATOM 1400 C CA . GLY A 1 177 ? -6.284 8.636 -5.864 1.00 96.38 177 GLY A CA 1
ATOM 1401 C C . GLY A 1 177 ? -5.522 8.050 -4.691 1.00 96.38 177 GLY A C 1
ATOM 1402 O O . GLY A 1 177 ? -4.342 8.348 -4.491 1.00 96.38 177 GLY A O 1
ATOM 1403 N N . TYR A 1 178 ? -6.210 7.243 -3.895 1.00 96.06 178 TYR A N 1
ATOM 1404 C CA . TYR A 1 178 ? -5.779 6.993 -2.529 1.00 96.06 178 TYR A CA 1
ATOM 1405 C C . TYR A 1 178 ? -5.632 5.515 -2.159 1.00 96.06 178 TYR A C 1
ATOM 1407 O O . TYR A 1 178 ? -6.252 4.630 -2.748 1.00 96.06 178 TYR A O 1
ATOM 1415 N N . MET A 1 179 ? -4.845 5.258 -1.110 1.00 95.19 179 MET A N 1
ATOM 1416 C CA . MET A 1 179 ? -4.608 3.918 -0.562 1.00 95.19 179 MET A CA 1
ATOM 1417 C C . MET A 1 179 ? -5.879 3.271 0.013 1.00 95.19 179 MET A C 1
ATOM 1419 O O . MET A 1 179 ? -5.976 2.045 0.116 1.00 95.19 179 MET A O 1
ATOM 1423 N N . SER A 1 180 ? -6.897 4.062 0.361 1.00 94.69 180 SER A N 1
ATOM 1424 C CA . SER A 1 180 ? -8.216 3.548 0.745 1.00 94.69 180 SER A CA 1
ATOM 1425 C C . SER A 1 180 ? -8.927 2.743 -0.354 1.00 94.69 180 SER A C 1
ATOM 1427 O O . SER A 1 180 ? -9.792 1.932 -0.020 1.00 94.69 180 SER A O 1
ATOM 1429 N N . ALA A 1 181 ? -8.527 2.872 -1.627 1.00 97.00 181 ALA A N 1
ATOM 1430 C CA . ALA A 1 181 ? -9.091 2.119 -2.753 1.00 97.00 181 ALA A CA 1
ATOM 1431 C C . ALA A 1 181 ? -9.013 0.602 -2.600 1.00 97.00 181 ALA A C 1
ATOM 1433 O O . ALA A 1 181 ? -9.917 -0.093 -3.054 1.00 97.00 181 ALA A O 1
ATOM 1434 N N . VAL A 1 182 ? -8.006 0.088 -1.887 1.00 96.56 182 VAL A N 1
ATOM 1435 C CA . VAL A 1 182 ? -7.842 -1.358 -1.672 1.00 96.56 182 VAL A CA 1
ATOM 1436 C C . VAL A 1 182 ? -9.061 -1.977 -0.972 1.00 96.56 182 VAL A C 1
ATOM 1438 O O . VAL A 1 182 ? -9.377 -3.142 -1.195 1.00 96.56 182 VAL A O 1
ATOM 1441 N N . GLY A 1 183 ? -9.800 -1.193 -0.176 1.00 94.56 183 GLY A N 1
ATOM 1442 C CA . GLY A 1 183 ? -11.042 -1.647 0.458 1.00 94.56 183 GLY A CA 1
ATOM 1443 C C . GLY A 1 183 ? -12.156 -2.004 -0.533 1.00 94.56 183 GLY A C 1
ATOM 1444 O O . GLY A 1 183 ? -13.001 -2.831 -0.208 1.00 94.56 183 GLY A O 1
ATOM 1445 N N . PHE A 1 184 ? -12.130 -1.453 -1.752 1.00 96.50 184 PHE A N 1
ATOM 1446 C CA . PHE A 1 184 ? -13.126 -1.738 -2.789 1.00 96.50 184 PHE A CA 1
ATOM 1447 C C . PHE A 1 184 ? -13.120 -3.212 -3.224 1.00 96.50 184 PHE A C 1
ATOM 1449 O O . PHE A 1 184 ? -14.139 -3.726 -3.672 1.00 96.50 184 PHE A O 1
ATOM 1456 N N . LEU A 1 185 ? -12.005 -3.928 -3.025 1.00 96.06 185 LEU A N 1
ATOM 1457 C CA . LEU A 1 185 ? -11.892 -5.346 -3.376 1.00 96.06 185 LEU A CA 1
ATOM 1458 C C . LEU A 1 185 ? -12.836 -6.265 -2.593 1.00 96.06 185 LEU A C 1
ATOM 1460 O O . LEU A 1 185 ? -13.033 -7.405 -3.015 1.00 96.06 185 LEU A O 1
ATOM 1464 N N . ALA A 1 186 ? -13.426 -5.797 -1.487 1.00 93.81 186 ALA A N 1
ATOM 1465 C CA . ALA A 1 186 ? -14.462 -6.542 -0.772 1.00 93.81 186 ALA A CA 1
ATOM 1466 C C . ALA A 1 186 ? -15.672 -6.862 -1.672 1.00 93.81 186 ALA A C 1
ATOM 1468 O O . ALA A 1 186 ? -16.306 -7.899 -1.502 1.00 93.81 186 ALA A O 1
ATOM 1469 N N . HIS A 1 187 ? -15.936 -6.024 -2.680 1.00 95.25 187 HIS A N 1
ATOM 1470 C CA . HIS A 1 187 ? -16.983 -6.251 -3.676 1.00 95.25 187 HIS A CA 1
ATOM 1471 C C . HIS A 1 187 ? -16.560 -7.222 -4.790 1.00 95.25 187 HIS A C 1
ATOM 1473 O O . HIS A 1 187 ? -17.395 -7.630 -5.587 1.00 95.25 187 HIS A O 1
ATOM 1479 N N . GLY A 1 188 ? -15.284 -7.612 -4.883 1.00 95.75 188 GLY A N 1
ATOM 1480 C CA . GLY A 1 188 ? -14.742 -8.252 -6.086 1.00 95.75 188 GLY A CA 1
ATOM 1481 C C . GLY A 1 188 ? -14.650 -7.269 -7.258 1.00 95.75 188 GLY A C 1
ATOM 1482 O O . GLY A 1 188 ? -14.796 -6.061 -7.077 1.00 95.75 188 GLY A O 1
ATOM 1483 N N . LEU A 1 189 ? -14.379 -7.777 -8.460 1.00 97.62 189 LEU A N 1
ATOM 1484 C CA . LEU A 1 189 ? -14.364 -6.986 -9.695 1.00 97.62 189 LEU A CA 1
ATOM 1485 C C . LEU A 1 189 ? -15.004 -7.798 -10.830 1.00 97.62 189 LEU A C 1
ATOM 1487 O O . LEU A 1 189 ? -14.846 -9.019 -10.850 1.00 97.62 189 LEU A O 1
ATOM 1491 N N . PRO A 1 190 ? -15.703 -7.160 -11.783 1.00 97.75 190 PRO A N 1
ATOM 1492 C CA . PRO A 1 190 ? -16.146 -7.841 -12.991 1.00 97.75 190 PRO A CA 1
ATOM 1493 C C . PRO A 1 190 ? -14.942 -8.132 -13.896 1.00 97.75 190 PRO A C 1
ATOM 1495 O O . PRO A 1 190 ? -13.854 -7.587 -13.691 1.00 97.75 190 PRO A O 1
ATOM 1498 N N . TYR A 1 191 ? -15.129 -8.951 -14.929 1.00 97.88 191 TYR A N 1
ATOM 1499 C CA . TYR A 1 191 ? -14.083 -9.184 -15.924 1.00 97.88 191 TYR A CA 1
ATOM 1500 C C . TYR A 1 191 ? -13.819 -7.935 -16.773 1.00 97.88 191 TYR A C 1
ATOM 1502 O O . TYR A 1 191 ? -14.718 -7.120 -17.003 1.00 97.88 191 TYR A O 1
ATOM 1510 N N . GLU A 1 192 ? -12.593 -7.800 -17.278 1.00 98.00 192 GLU A N 1
ATOM 1511 C CA . GLU A 1 192 ? -12.145 -6.666 -18.099 1.00 98.00 192 GLU A CA 1
ATOM 1512 C C . GLU A 1 192 ? -13.070 -6.415 -19.303 1.00 98.00 192 GLU A C 1
ATOM 1514 O O . GLU A 1 192 ? -13.436 -5.278 -19.594 1.00 98.00 192 GLU A O 1
ATOM 1519 N N . GLU A 1 193 ? -13.571 -7.471 -19.949 1.00 97.88 193 GLU A N 1
ATOM 1520 C CA . GLU A 1 193 ? -14.504 -7.363 -21.081 1.00 97.88 193 GLU A CA 1
ATOM 1521 C C . GLU A 1 193 ? -15.839 -6.671 -20.741 1.00 97.88 193 GLU A C 1
ATOM 1523 O O . GLU A 1 193 ? -16.496 -6.104 -21.619 1.00 97.88 193 GLU A O 1
ATOM 1528 N N . GLN A 1 194 ? -16.252 -6.678 -19.469 1.00 98.00 194 GLN A N 1
ATOM 1529 C CA . GLN A 1 194 ? -17.513 -6.081 -19.032 1.00 98.00 194 GLN A CA 1
ATOM 1530 C C . GLN A 1 194 ? -17.395 -4.568 -18.845 1.00 98.00 194 GLN A C 1
ATOM 1532 O O . GLN A 1 194 ? -18.384 -3.851 -19.044 1.00 98.00 194 GLN A O 1
ATOM 1537 N N . PHE A 1 195 ? -16.210 -4.069 -18.492 1.00 98.25 195 PHE A N 1
ATOM 1538 C CA . PHE A 1 195 ? -15.915 -2.641 -18.442 1.00 98.25 195 PHE A CA 1
ATOM 1539 C C . PHE A 1 195 ? -14.430 -2.395 -18.763 1.00 98.25 195 PHE A C 1
ATOM 1541 O O . PHE A 1 195 ? -13.622 -2.277 -17.842 1.00 98.25 195 PHE A O 1
ATOM 1548 N N . PRO A 1 196 ? -14.075 -2.310 -20.059 1.00 98.06 196 PRO A N 1
ATOM 1549 C CA . PRO A 1 196 ? -12.679 -2.247 -20.478 1.00 98.06 196 PRO A CA 1
ATOM 1550 C C . PRO A 1 196 ? -11.951 -0.984 -20.021 1.00 98.06 196 PRO A C 1
ATOM 1552 O O . PRO A 1 196 ? -12.528 0.111 -19.971 1.00 98.06 196 PRO A O 1
ATOM 1555 N N . TYR A 1 197 ? -10.655 -1.124 -19.767 1.00 97.94 197 TYR A N 1
ATOM 1556 C CA . TYR A 1 197 ? -9.755 -0.042 -19.428 1.00 97.94 197 TYR A CA 1
ATOM 1557 C C . TYR A 1 197 ? -9.617 0.950 -20.577 1.00 97.94 197 TYR A C 1
ATOM 1559 O O . TYR A 1 197 ? -9.187 0.633 -21.686 1.00 97.94 197 TYR A O 1
ATOM 1567 N N . SER A 1 198 ? -9.942 2.202 -20.277 1.00 96.38 198 SER A N 1
ATOM 1568 C CA . SER A 1 198 ? -9.910 3.300 -21.241 1.00 96.38 198 SER A CA 1
ATOM 1569 C C . SER A 1 198 ? -8.860 4.366 -20.916 1.00 96.38 198 SER A C 1
ATOM 1571 O O . SER A 1 198 ? -8.709 5.329 -21.672 1.00 96.38 198 SER A O 1
ATOM 1573 N N . GLY A 1 199 ? -8.136 4.217 -19.799 1.00 95.06 199 GLY A N 1
ATOM 1574 C CA . GLY A 1 199 ? -7.099 5.162 -19.371 1.00 95.06 199 GLY A CA 1
ATOM 1575 C C . GLY A 1 199 ? -7.607 6.588 -19.141 1.00 95.06 199 GLY A C 1
ATOM 1576 O O . GLY A 1 199 ? -6.861 7.544 -19.343 1.00 95.06 199 GLY A O 1
ATOM 1577 N N . ASN A 1 200 ? -8.887 6.754 -18.795 1.00 96.12 200 ASN A N 1
ATOM 1578 C CA . ASN A 1 200 ? -9.513 8.054 -18.569 1.00 96.12 200 ASN A CA 1
ATOM 1579 C C . ASN A 1 200 ? -10.621 7.979 -17.501 1.00 96.12 200 ASN A C 1
ATOM 1581 O O . ASN A 1 200 ? -11.010 6.903 -17.041 1.00 96.12 200 ASN A O 1
ATOM 1585 N N . ASN A 1 201 ? -11.145 9.150 -17.125 1.00 97.06 201 ASN A N 1
ATOM 1586 C CA . ASN A 1 201 ? -12.212 9.312 -16.135 1.00 97.06 201 ASN A CA 1
ATOM 1587 C C . ASN A 1 201 ? -13.595 8.974 -16.718 1.00 97.06 201 ASN A C 1
ATOM 1589 O O . ASN A 1 201 ? -14.488 9.825 -16.762 1.00 97.06 201 ASN A O 1
ATOM 1593 N N . ALA A 1 202 ? -13.771 7.738 -17.184 1.00 97.62 202 ALA A N 1
ATOM 1594 C CA . ALA A 1 202 ? -15.071 7.236 -17.595 1.00 97.62 202 ALA A CA 1
ATOM 1595 C C . ALA A 1 202 ? -16.040 7.245 -16.402 1.00 97.62 202 ALA A C 1
ATOM 1597 O O . ALA A 1 202 ? -15.652 7.002 -15.257 1.00 97.62 202 ALA A O 1
ATOM 1598 N N . ARG A 1 203 ? -17.321 7.516 -16.662 1.00 97.81 203 ARG A N 1
ATOM 1599 C CA . ARG A 1 203 ? -18.365 7.450 -15.631 1.00 97.81 203 ARG A CA 1
ATOM 1600 C C . ARG A 1 203 ? -18.544 6.002 -15.164 1.00 97.81 203 ARG A C 1
ATOM 1602 O O . ARG A 1 203 ? -18.511 5.101 -15.999 1.00 97.81 203 ARG A O 1
ATOM 1609 N N . CYS A 1 204 ? -18.794 5.793 -13.867 1.00 98.19 204 CYS A N 1
ATOM 1610 C CA . CYS A 1 204 ? -19.161 4.471 -13.361 1.00 98.19 204 CYS A CA 1
ATOM 1611 C C . CYS A 1 204 ? -20.336 3.888 -14.156 1.00 98.19 204 CYS A C 1
ATOM 1613 O O . CYS A 1 204 ? -21.352 4.561 -14.364 1.00 98.19 204 CYS A O 1
ATOM 1615 N N . LYS A 1 205 ? -20.162 2.647 -14.617 1.00 97.88 205 LYS A N 1
ATOM 1616 C CA . LYS A 1 205 ? -21.156 1.903 -15.395 1.00 97.88 205 LYS A CA 1
ATOM 1617 C C . LYS A 1 205 ? -22.236 1.267 -14.515 1.00 97.88 205 LYS A C 1
ATOM 1619 O O . LYS A 1 205 ? -23.346 1.060 -14.995 1.00 97.88 205 LYS A O 1
ATOM 1624 N N . TYR A 1 206 ? -21.899 0.969 -13.265 1.00 98.25 206 TYR A N 1
ATOM 1625 C CA . TYR A 1 206 ? -22.722 0.204 -12.337 1.00 98.25 206 TYR A CA 1
ATOM 1626 C C . TYR A 1 206 ? -23.486 1.119 -11.380 1.00 98.25 206 TYR A C 1
ATOM 1628 O O . TYR A 1 206 ? -23.017 2.198 -11.010 1.00 98.25 206 TYR A O 1
ATOM 1636 N N . SER A 1 207 ? -24.681 0.690 -10.996 1.00 97.81 207 SER A N 1
ATOM 1637 C CA . SER A 1 207 ? -25.455 1.292 -9.916 1.00 97.81 207 SER A CA 1
ATOM 1638 C C . SER A 1 207 ? -24.884 0.926 -8.543 1.00 97.81 207 SER A C 1
ATOM 1640 O O . SER A 1 207 ? -24.128 -0.033 -8.404 1.00 97.81 207 SER A O 1
ATOM 1642 N N . GLU A 1 208 ? -25.280 1.670 -7.509 1.00 96.31 208 GLU A N 1
ATOM 1643 C CA . GLU A 1 208 ? -24.904 1.363 -6.120 1.00 96.31 208 GLU A CA 1
ATOM 1644 C C . GLU A 1 208 ? -25.340 -0.051 -5.711 1.00 96.31 208 GLU A C 1
ATOM 1646 O O . GLU A 1 208 ? -24.567 -0.762 -5.080 1.00 96.31 208 GLU A O 1
ATOM 1651 N N . ALA A 1 209 ? -26.528 -0.489 -6.145 1.00 97.62 209 ALA A N 1
ATOM 1652 C CA . ALA A 1 209 ? -27.040 -1.827 -5.859 1.00 97.62 209 ALA A CA 1
ATOM 1653 C C . ALA A 1 209 ? -26.196 -2.937 -6.511 1.00 97.62 209 ALA A C 1
ATOM 1655 O O . ALA A 1 209 ? -25.936 -3.952 -5.876 1.00 97.62 209 ALA A O 1
ATOM 1656 N N . GLU A 1 210 ? -25.731 -2.741 -7.750 1.00 97.75 210 GLU A N 1
ATOM 1657 C CA . GLU A 1 210 ? -24.837 -3.702 -8.418 1.00 97.75 210 GLU A CA 1
ATOM 1658 C C . GLU A 1 210 ? -23.458 -3.761 -7.746 1.00 97.75 210 GLU A C 1
ATOM 1660 O O . GLU A 1 210 ? -22.868 -4.832 -7.653 1.00 97.75 210 GLU A O 1
ATOM 1665 N N . ILE A 1 211 ? -22.942 -2.627 -7.258 1.00 97.19 211 ILE A N 1
ATOM 1666 C CA . ILE A 1 211 ? -21.686 -2.594 -6.493 1.00 97.19 211 ILE A CA 1
ATOM 1667 C C . ILE A 1 211 ? -21.865 -3.319 -5.153 1.00 97.19 211 ILE A C 1
ATOM 1669 O O . ILE A 1 211 ? -20.993 -4.086 -4.751 1.00 97.19 211 ILE A O 1
ATOM 1673 N N . GLU A 1 212 ? -22.987 -3.096 -4.464 1.00 94.56 212 GLU A N 1
ATOM 1674 C CA . GLU A 1 212 ? -23.304 -3.756 -3.195 1.00 94.56 212 GLU A CA 1
ATOM 1675 C C . GLU A 1 212 ? -23.475 -5.273 -3.358 1.00 94.56 212 GLU A C 1
ATOM 1677 O O . GLU A 1 212 ? -22.966 -6.028 -2.530 1.00 94.56 212 GLU A O 1
ATOM 1682 N N . GLU A 1 213 ? -24.112 -5.724 -4.443 1.00 96.12 213 GLU A N 1
ATOM 1683 C CA . GLU A 1 213 ? -24.177 -7.144 -4.817 1.00 96.12 213 GLU A CA 1
ATOM 1684 C C . GLU A 1 213 ? -22.782 -7.715 -5.132 1.00 96.12 213 GLU A C 1
ATOM 1686 O O . GLU A 1 213 ? -22.440 -8.819 -4.698 1.00 96.12 213 GLU A O 1
ATOM 1691 N N . GLY A 1 214 ? -21.955 -6.935 -5.831 1.00 95.75 214 GLY A N 1
ATOM 1692 C CA . GLY A 1 214 ? -20.567 -7.256 -6.138 1.00 95.75 214 GLY A CA 1
ATOM 1693 C C . GLY A 1 214 ? -20.384 -8.308 -7.238 1.00 95.75 214 GLY A C 1
ATOM 1694 O O . GLY A 1 214 ? -21.310 -8.747 -7.916 1.00 95.75 214 GLY A O 1
ATOM 1695 N N . TRP A 1 215 ? -19.133 -8.717 -7.424 1.00 95.50 215 TRP A N 1
ATOM 1696 C CA . TRP A 1 215 ? -18.666 -9.632 -8.465 1.00 95.50 215 TRP A CA 1
ATOM 1697 C C . TRP A 1 215 ? -17.795 -10.709 -7.841 1.00 95.50 215 TRP A C 1
ATOM 1699 O O . TRP A 1 215 ? -16.579 -10.755 -8.035 1.00 95.50 215 TRP A O 1
ATOM 1709 N N . ASP A 1 216 ? -18.437 -11.560 -7.044 1.00 90.44 216 ASP A N 1
ATOM 1710 C CA . ASP A 1 216 ? -17.766 -12.664 -6.369 1.00 90.44 216 ASP A CA 1
ATOM 1711 C C . ASP A 1 216 ? -16.629 -12.171 -5.447 1.00 90.44 216 ASP A C 1
ATOM 1713 O O . ASP A 1 216 ? -15.450 -12.497 -5.618 1.00 90.44 216 ASP A O 1
ATOM 1717 N N . GLY A 1 217 ? -16.996 -11.336 -4.468 1.00 87.00 217 GLY A N 1
ATOM 1718 C CA . GLY A 1 217 ? -16.093 -10.763 -3.469 1.00 87.00 217 GLY A CA 1
ATOM 1719 C C . GLY A 1 217 ? -15.389 -11.834 -2.633 1.00 87.00 217 GLY A C 1
ATOM 1720 O O . GLY A 1 217 ? -15.950 -12.384 -1.687 1.00 87.00 217 GLY A O 1
ATOM 1721 N N . LYS A 1 218 ? -14.142 -12.155 -2.995 1.00 89.38 218 LYS A N 1
ATOM 1722 C CA . LYS A 1 218 ? -13.307 -13.155 -2.299 1.00 89.38 218 LYS A CA 1
ATOM 1723 C C . LYS A 1 218 ? -12.337 -12.554 -1.283 1.00 89.38 218 LYS A C 1
ATOM 1725 O O . LYS A 1 218 ? -11.775 -13.288 -0.464 1.00 89.38 218 LYS A O 1
ATOM 1730 N N . ILE A 1 219 ? -12.115 -11.242 -1.352 1.00 92.06 219 ILE A N 1
ATOM 1731 C CA . ILE A 1 219 ? -11.300 -10.515 -0.382 1.00 92.06 219 ILE A CA 1
ATOM 1732 C C . ILE A 1 219 ? -12.172 -10.221 0.828 1.00 92.06 219 ILE A C 1
ATOM 1734 O O . ILE A 1 219 ? -13.164 -9.511 0.720 1.00 92.06 219 ILE A O 1
ATOM 1738 N N . ILE A 1 220 ? -11.789 -10.760 1.982 1.00 88.69 220 ILE A N 1
ATOM 1739 C CA . ILE A 1 220 ? -12.519 -10.544 3.236 1.00 88.69 220 ILE A CA 1
ATOM 1740 C C . ILE A 1 220 ? -12.257 -9.128 3.739 1.00 88.69 220 ILE A C 1
ATOM 1742 O O . ILE A 1 220 ? -13.163 -8.418 4.165 1.00 88.69 220 ILE A O 1
ATOM 1746 N N . SER A 1 221 ? -10.988 -8.722 3.718 1.00 89.75 221 SER A N 1
ATOM 1747 C CA . SER A 1 221 ? -10.575 -7.382 4.104 1.00 89.75 221 SER A CA 1
ATOM 1748 C C . SER A 1 221 ? -9.172 -7.074 3.584 1.00 89.75 221 SER A C 1
ATOM 1750 O O . SER A 1 221 ? -8.427 -7.965 3.173 1.00 89.75 221 SER A O 1
ATOM 1752 N N . ALA A 1 222 ? -8.804 -5.796 3.619 1.00 93.81 222 ALA A N 1
ATOM 1753 C CA . ALA A 1 222 ? -7.450 -5.348 3.313 1.00 93.81 222 ALA A CA 1
ATOM 1754 C C . ALA A 1 222 ? -6.903 -4.446 4.432 1.00 93.81 222 ALA A C 1
ATOM 1756 O O . ALA A 1 222 ? -6.811 -3.231 4.242 1.00 93.81 222 ALA A O 1
ATOM 1757 N N . PRO A 1 223 ? -6.638 -4.970 5.638 1.00 95.38 223 PRO A N 1
ATOM 1758 C CA . PRO A 1 223 ? -6.164 -4.172 6.763 1.00 95.38 223 PRO A CA 1
ATOM 1759 C C . PRO A 1 223 ? -4.720 -3.703 6.556 1.00 95.38 223 PRO A C 1
ATOM 1761 O O . PRO A 1 223 ? -3.953 -4.289 5.787 1.00 95.38 223 PRO A O 1
ATOM 1764 N N . TYR A 1 224 ? -4.341 -2.651 7.275 1.00 96.06 224 TYR A N 1
ATOM 1765 C CA . TYR A 1 224 ? -2.944 -2.239 7.378 1.00 96.06 224 TYR A CA 1
ATOM 1766 C C . TYR A 1 224 ? -2.160 -3.229 8.237 1.00 96.06 224 TYR A C 1
ATOM 1768 O O . TYR A 1 224 ? -2.704 -3.828 9.162 1.00 96.06 224 TYR A O 1
ATOM 1776 N N . ILE A 1 225 ? -0.870 -3.385 7.972 1.00 95.00 225 ILE A N 1
ATOM 1777 C CA . ILE A 1 225 ? -0.001 -4.204 8.821 1.00 95.00 225 ILE A CA 1
ATOM 1778 C C . ILE A 1 225 ? 0.518 -3.361 9.988 1.00 95.00 225 ILE A C 1
ATOM 1780 O O . ILE A 1 225 ? 0.947 -2.218 9.802 1.00 95.00 225 ILE A O 1
ATOM 1784 N N . GLY A 1 226 ? 0.469 -3.936 11.190 1.00 93.25 226 GLY A N 1
ATOM 1785 C CA . GLY A 1 226 ? 0.995 -3.356 12.423 1.00 93.25 226 GLY A CA 1
ATOM 1786 C C . GLY A 1 226 ? -0.067 -3.234 13.514 1.00 93.25 226 GLY A C 1
ATOM 1787 O O . GLY A 1 226 ? -0.999 -4.034 13.608 1.00 93.25 226 GLY A O 1
ATOM 1788 N N . SER A 1 227 ? 0.060 -2.215 14.365 1.00 92.38 227 SER A N 1
ATOM 1789 C CA . SER A 1 227 ? -0.891 -1.944 15.446 1.00 92.38 227 SER A CA 1
ATOM 1790 C C . SER A 1 227 ? -1.322 -0.485 15.463 1.00 92.38 227 SER A C 1
ATOM 1792 O O . SER A 1 227 ? -0.498 0.412 15.290 1.00 92.38 227 SER A O 1
ATOM 1794 N N . SER A 1 228 ? -2.589 -0.229 15.809 1.00 92.75 228 SER A N 1
ATOM 1795 C CA . SER A 1 228 ? -3.112 1.129 16.007 1.00 92.75 228 SER A CA 1
ATOM 1796 C C . SER A 1 228 ? -2.243 1.943 16.979 1.00 92.75 228 SER A C 1
ATOM 1798 O O . SER A 1 228 ? -2.019 3.136 16.807 1.00 92.75 228 SER A O 1
ATOM 1800 N N . LYS A 1 229 ? -1.640 1.290 17.975 1.00 90.69 229 LYS A N 1
ATOM 1801 C CA . LYS A 1 229 ? -0.728 1.916 18.940 1.00 90.69 229 LYS A CA 1
ATOM 1802 C C . LYS A 1 229 ? 0.528 2.532 18.324 1.00 90.69 229 LYS A C 1
ATOM 1804 O O . LYS A 1 229 ? 1.112 3.418 18.949 1.00 90.69 229 LYS A O 1
ATOM 1809 N N . ASP A 1 230 ? 0.994 2.063 17.171 1.00 88.06 230 ASP A N 1
ATOM 1810 C CA . ASP A 1 230 ? 2.156 2.640 16.478 1.00 88.06 230 ASP A CA 1
ATOM 1811 C C . ASP A 1 230 ? 1.806 3.895 15.684 1.00 88.06 230 ASP A C 1
ATOM 1813 O O . ASP A 1 230 ? 2.675 4.736 15.448 1.00 88.06 230 ASP A O 1
ATOM 1817 N N . PHE A 1 231 ? 0.516 4.077 15.412 1.00 88.50 231 PHE A N 1
ATOM 1818 C CA . PHE A 1 231 ? -0.054 5.251 14.768 1.00 88.50 231 PHE A CA 1
ATOM 1819 C C . PHE A 1 231 ? -0.770 6.180 15.763 1.00 88.50 231 PHE A C 1
ATOM 1821 O O . PHE A 1 231 ? -1.486 7.080 15.347 1.00 88.50 231 PHE A O 1
ATOM 1828 N N . SER A 1 232 ? -0.579 5.999 17.076 1.00 90.19 232 SER A N 1
ATOM 1829 C CA . SER A 1 232 ? -1.084 6.916 18.116 1.00 90.19 232 SER A CA 1
ATOM 1830 C C . SER A 1 232 ? -0.599 8.352 17.891 1.00 90.19 232 SER A C 1
ATOM 1832 O O . SER A 1 232 ? 0.567 8.560 17.528 1.00 90.19 232 SER A O 1
ATOM 1834 N N . ARG A 1 233 ? -1.428 9.358 18.219 1.00 88.06 233 ARG A N 1
ATOM 1835 C CA . ARG A 1 233 ? -1.039 10.783 18.081 1.00 88.06 233 ARG A CA 1
ATOM 1836 C C . ARG A 1 233 ? 0.191 11.127 18.915 1.00 88.06 233 ARG A C 1
ATOM 1838 O O . ARG A 1 233 ? 0.965 12.010 18.562 1.00 88.06 233 ARG A O 1
ATOM 1845 N N . SER A 1 234 ? 0.409 10.402 20.009 1.00 87.88 234 SER A N 1
ATOM 1846 C CA . SER A 1 234 ? 1.597 10.520 20.868 1.00 87.88 234 SER A CA 1
ATOM 1847 C C . SER A 1 234 ? 2.895 10.032 20.246 1.00 87.88 234 SER A C 1
ATOM 1849 O O . SER A 1 234 ? 3.965 10.406 20.721 1.00 87.88 234 SER A O 1
ATOM 1851 N N . LYS A 1 235 ? 2.809 9.161 19.241 1.00 85.69 235 LYS A N 1
ATOM 1852 C CA . LYS A 1 235 ? 3.963 8.591 18.548 1.00 85.69 235 LYS A CA 1
ATOM 1853 C C . LYS A 1 235 ? 4.198 9.224 17.179 1.00 85.69 235 LYS A C 1
ATOM 1855 O O . LYS A 1 235 ? 5.241 8.968 16.581 1.00 85.69 235 LYS A O 1
ATOM 1860 N N . GLN A 1 236 ? 3.273 10.056 16.697 1.00 81.12 236 GLN A N 1
ATOM 1861 C CA . GLN A 1 236 ? 3.454 10.809 15.463 1.00 81.12 236 GLN A CA 1
ATOM 1862 C C . GLN A 1 236 ? 4.671 11.736 15.590 1.00 81.12 236 GLN A C 1
ATOM 1864 O O . GLN A 1 236 ? 4.854 12.435 16.593 1.00 81.12 236 GLN A O 1
ATOM 1869 N N . THR A 1 237 ? 5.525 11.748 14.568 1.00 75.06 237 THR A N 1
ATOM 1870 C CA . THR A 1 237 ? 6.656 12.681 14.529 1.00 75.06 237 THR A CA 1
ATOM 1871 C C . THR A 1 237 ? 6.155 14.125 14.412 1.00 75.06 237 THR A C 1
ATOM 1873 O O . THR A 1 237 ? 5.017 14.382 14.011 1.00 75.06 237 THR A O 1
ATOM 1876 N N . LYS A 1 238 ? 7.001 15.110 14.748 1.00 68.88 238 LYS A N 1
ATOM 1877 C CA . LYS A 1 238 ? 6.626 16.536 14.662 1.00 68.88 238 LYS A CA 1
ATOM 1878 C C . LYS A 1 238 ? 6.153 16.936 13.260 1.00 68.88 238 LYS A C 1
ATOM 1880 O O . LYS A 1 238 ? 5.243 17.763 13.162 1.00 68.88 238 LYS A O 1
ATOM 1885 N N . ASP A 1 239 ? 6.709 16.304 12.234 1.00 68.50 239 ASP A N 1
ATOM 1886 C CA . ASP A 1 239 ? 6.417 16.562 10.822 1.00 68.50 239 ASP A CA 1
ATOM 1887 C C . ASP A 1 239 ? 5.188 15.788 10.316 1.00 68.50 239 ASP A C 1
ATOM 1889 O O . ASP A 1 239 ? 4.861 15.840 9.137 1.00 68.50 239 ASP A O 1
ATOM 1893 N N . GLY A 1 240 ? 4.491 15.067 11.202 1.00 68.31 240 GLY A N 1
ATOM 1894 C CA . GLY A 1 240 ? 3.282 14.313 10.872 1.00 68.31 240 GLY A CA 1
ATOM 1895 C C . GLY A 1 240 ? 3.541 12.911 10.314 1.00 68.31 240 GLY A C 1
ATOM 1896 O O . GLY A 1 240 ? 2.594 12.154 10.120 1.00 68.31 240 GLY A O 1
ATOM 1897 N N . ILE A 1 241 ? 4.808 12.540 10.103 1.00 69.94 241 ILE A N 1
ATOM 1898 C CA . ILE A 1 241 ? 5.213 11.230 9.580 1.00 69.94 241 ILE A CA 1
ATOM 1899 C C . ILE A 1 241 ? 5.016 10.159 10.660 1.00 69.94 241 ILE A C 1
ATOM 1901 O O . ILE A 1 241 ? 5.367 10.363 11.829 1.00 69.94 241 ILE A O 1
ATOM 1905 N N . TYR A 1 242 ? 4.468 9.018 10.257 1.00 74.00 242 TYR A N 1
ATOM 1906 C CA . TYR A 1 242 ? 4.214 7.867 11.118 1.00 74.00 242 TYR A CA 1
ATOM 1907 C C . TYR A 1 242 ? 5.402 6.902 11.137 1.00 74.00 242 TYR A C 1
ATOM 1909 O O . TYR A 1 242 ? 6.263 6.924 10.255 1.00 74.00 242 TYR A O 1
ATOM 1917 N N . ARG A 1 243 ? 5.455 6.040 12.159 1.00 73.00 243 ARG A N 1
ATOM 1918 C CA . ARG A 1 243 ? 6.427 4.945 12.198 1.00 73.00 243 ARG A CA 1
ATOM 1919 C C . ARG A 1 243 ? 6.193 4.037 10.986 1.00 73.00 243 ARG A C 1
ATOM 1921 O O . ARG A 1 243 ? 5.057 3.671 10.711 1.00 73.00 243 ARG A O 1
ATOM 1928 N N . ALA A 1 244 ? 7.268 3.681 10.285 1.00 74.19 244 ALA A N 1
ATOM 1929 C CA . ALA A 1 244 ? 7.191 2.707 9.204 1.00 74.19 244 ALA A CA 1
ATOM 1930 C C . ALA A 1 244 ? 6.725 1.349 9.744 1.00 74.19 244 ALA A C 1
ATOM 1932 O O . ALA A 1 244 ? 7.139 0.947 10.838 1.00 74.19 244 ALA A O 1
ATOM 1933 N N . THR A 1 245 ? 5.900 0.649 8.966 1.00 82.62 245 THR A N 1
ATOM 1934 C CA . THR A 1 245 ? 5.560 -0.746 9.239 1.00 82.62 245 THR A CA 1
ATOM 1935 C C . THR A 1 245 ? 6.836 -1.574 9.355 1.00 82.62 245 THR A C 1
ATOM 1937 O O . THR A 1 245 ? 7.794 -1.385 8.600 1.00 82.62 245 THR A O 1
ATOM 1940 N N . ASP A 1 246 ? 6.867 -2.468 10.338 1.00 88.06 246 ASP A N 1
ATOM 1941 C CA . ASP A 1 246 ? 8.031 -3.302 10.578 1.00 88.06 246 ASP A CA 1
ATOM 1942 C C . ASP A 1 246 ? 8.215 -4.307 9.429 1.00 88.06 246 ASP A C 1
ATOM 1944 O O . ASP A 1 246 ? 7.274 -4.985 9.012 1.00 88.06 246 ASP A O 1
ATOM 1948 N N . LEU A 1 247 ? 9.437 -4.404 8.900 1.00 92.50 247 LEU A N 1
ATOM 1949 C CA . LEU A 1 247 ? 9.754 -5.310 7.794 1.00 92.50 247 LEU A CA 1
ATOM 1950 C C . LEU A 1 247 ? 9.476 -6.777 8.150 1.00 92.50 247 LEU A C 1
ATOM 1952 O O . LEU A 1 247 ? 9.033 -7.556 7.302 1.00 92.50 247 LEU A O 1
ATOM 1956 N N . LYS A 1 248 ? 9.698 -7.155 9.411 1.00 93.38 248 LYS A N 1
ATOM 1957 C CA . LYS A 1 248 ? 9.389 -8.494 9.903 1.00 93.38 248 LYS A CA 1
ATOM 1958 C C . LYS A 1 248 ? 7.885 -8.741 9.885 1.00 93.38 248 LYS A C 1
ATOM 1960 O O . LYS A 1 248 ? 7.462 -9.799 9.444 1.00 93.38 248 LYS A O 1
ATOM 1965 N N . GLU A 1 249 ? 7.074 -7.773 10.309 1.00 94.62 249 GLU A N 1
ATOM 1966 C CA . GLU A 1 249 ? 5.614 -7.904 10.236 1.00 94.62 249 GLU A CA 1
ATOM 1967 C C . GLU A 1 249 ? 5.143 -7.999 8.776 1.00 94.62 249 GLU A C 1
ATOM 1969 O O . GLU A 1 249 ? 4.323 -8.849 8.446 1.00 94.62 249 GLU A O 1
ATOM 1974 N N . MET A 1 250 ? 5.701 -7.199 7.862 1.00 96.31 250 MET A N 1
ATOM 1975 C CA . MET A 1 250 ? 5.350 -7.291 6.439 1.00 96.31 250 MET A CA 1
ATOM 1976 C C . MET A 1 250 ? 5.654 -8.665 5.839 1.00 96.31 250 MET A C 1
ATOM 1978 O O . MET A 1 250 ? 4.798 -9.265 5.193 1.00 96.31 250 MET A O 1
ATOM 1982 N N . THR A 1 251 ? 6.849 -9.194 6.084 1.00 97.06 251 THR A N 1
ATOM 1983 C CA . THR A 1 251 ? 7.242 -10.514 5.573 1.00 97.06 251 THR A CA 1
ATOM 1984 C C . THR A 1 251 ? 6.444 -11.646 6.222 1.00 97.06 251 THR A C 1
ATOM 1986 O O . THR A 1 251 ? 5.947 -12.520 5.514 1.00 97.06 251 THR A O 1
ATOM 1989 N N . GLN A 1 252 ? 6.219 -11.607 7.539 1.00 96.12 252 GLN A N 1
ATOM 1990 C CA . GLN A 1 252 ? 5.380 -12.589 8.239 1.00 96.12 252 GLN A CA 1
ATOM 1991 C C . GLN A 1 252 ? 3.941 -12.596 7.722 1.00 96.12 252 GLN A C 1
ATOM 1993 O O . GLN A 1 252 ? 3.371 -13.670 7.537 1.00 96.12 252 GLN A O 1
ATOM 1998 N N . ALA A 1 253 ? 3.383 -11.419 7.423 1.00 95.06 253 ALA A N 1
ATOM 1999 C CA . ALA A 1 253 ? 2.057 -11.292 6.837 1.00 95.06 253 ALA A CA 1
ATOM 2000 C C . ALA A 1 253 ? 1.949 -12.023 5.491 1.00 95.06 253 ALA A C 1
ATOM 2002 O O . ALA A 1 253 ? 1.025 -12.806 5.271 1.00 95.06 253 ALA A O 1
ATOM 2003 N N . MET A 1 254 ? 2.917 -11.808 4.599 1.00 96.62 254 MET A N 1
ATOM 2004 C CA . MET A 1 254 ? 2.928 -12.462 3.290 1.00 96.62 254 MET A CA 1
ATOM 2005 C C . MET A 1 254 ? 3.039 -13.987 3.401 1.00 96.62 254 MET A C 1
ATOM 2007 O O . MET A 1 254 ? 2.333 -14.692 2.683 1.00 96.62 254 MET A O 1
ATOM 2011 N N . VAL A 1 255 ? 3.871 -14.503 4.317 1.00 95.88 255 VAL A N 1
ATOM 2012 C CA . VAL A 1 255 ? 3.996 -15.954 4.553 1.00 95.88 255 VAL A CA 1
ATOM 2013 C C . VAL A 1 255 ? 2.704 -16.538 5.119 1.00 95.88 255 VAL A C 1
ATOM 2015 O O . VAL A 1 255 ? 2.221 -17.554 4.622 1.00 95.88 255 VAL A O 1
ATOM 2018 N N . GLU A 1 256 ? 2.153 -15.918 6.166 1.00 92.19 256 GLU A N 1
ATOM 2019 C CA . GLU A 1 256 ? 0.972 -16.425 6.869 1.00 92.19 256 GLU A CA 1
ATOM 2020 C C . GLU A 1 256 ? -0.250 -16.468 5.953 1.00 92.19 256 GLU A C 1
ATOM 2022 O O . GLU A 1 256 ? -0.921 -17.498 5.859 1.00 92.19 256 GLU A O 1
ATOM 2027 N N . TRP A 1 257 ? -0.534 -15.356 5.275 1.00 92.75 257 TRP A N 1
ATOM 2028 C CA . TRP A 1 257 ? -1.745 -15.215 4.472 1.00 92.75 257 TRP A CA 1
ATOM 2029 C C . TRP A 1 257 ? -1.567 -15.645 3.020 1.00 92.75 257 TRP A C 1
ATOM 2031 O O . TRP A 1 257 ? -2.566 -15.742 2.315 1.00 92.75 257 TRP A O 1
ATOM 2041 N N . LYS A 1 258 ? -0.333 -15.932 2.576 1.00 95.06 258 LYS A N 1
ATOM 2042 C CA . LYS A 1 258 ? -0.000 -16.222 1.168 1.00 95.06 258 LYS A CA 1
ATOM 2043 C C . LYS A 1 258 ? -0.557 -15.155 0.221 1.00 95.06 258 LYS A C 1
ATOM 2045 O O . LYS A 1 258 ? -1.047 -15.454 -0.861 1.00 95.06 258 LYS A O 1
ATOM 2050 N N . ALA A 1 259 ? -0.473 -13.901 0.650 1.00 95.38 259 ALA A N 1
ATOM 2051 C CA . ALA A 1 259 ? -1.109 -12.769 -0.004 1.00 95.38 259 ALA A CA 1
ATOM 2052 C C . ALA A 1 259 ? -0.087 -11.683 -0.360 1.00 95.38 259 ALA A C 1
ATOM 2054 O O . ALA A 1 259 ? 0.899 -11.504 0.367 1.00 95.38 259 ALA A O 1
ATOM 2055 N N . PRO A 1 260 ? -0.316 -10.925 -1.448 1.00 97.44 260 PRO A N 1
ATOM 2056 C CA . PRO A 1 260 ? 0.513 -9.777 -1.774 1.00 97.44 260 PRO A CA 1
ATOM 2057 C C . PRO A 1 260 ? 0.297 -8.647 -0.767 1.00 97.44 260 PRO A C 1
ATOM 2059 O O . PRO A 1 260 ? -0.765 -8.523 -0.143 1.00 97.44 260 PRO A O 1
ATOM 2062 N N . LEU A 1 261 ? 1.294 -7.767 -0.671 1.00 98.25 261 LEU A N 1
ATOM 2063 C CA . LEU A 1 261 ? 1.121 -6.476 -0.015 1.00 98.25 261 LEU A CA 1
ATOM 2064 C C . LEU A 1 261 ? 0.867 -5.417 -1.067 1.00 98.25 261 LEU A C 1
ATOM 2066 O O . LEU A 1 261 ? 1.717 -5.187 -1.923 1.00 98.25 261 LEU A O 1
ATOM 2070 N N . VAL A 1 262 ? -0.260 -4.725 -0.966 1.00 98.12 262 VAL A N 1
ATOM 2071 C CA . VAL A 1 262 ? -0.435 -3.462 -1.676 1.00 98.12 262 VAL A CA 1
ATOM 2072 C C . VAL A 1 262 ? 0.252 -2.393 -0.840 1.00 98.12 262 VAL A C 1
ATOM 2074 O O . VAL A 1 262 ? -0.004 -2.267 0.360 1.00 98.12 262 VAL A O 1
ATOM 2077 N N . VAL A 1 263 ? 1.184 -1.663 -1.442 1.00 96.38 263 VAL A N 1
ATOM 2078 C CA . VAL A 1 263 ? 2.074 -0.751 -0.722 1.00 96.38 263 VAL A CA 1
ATOM 2079 C C . VAL A 1 263 ? 2.241 0.563 -1.457 1.00 96.38 263 VAL A C 1
ATOM 2081 O O . VAL A 1 263 ? 2.053 0.669 -2.669 1.00 96.38 263 VAL A O 1
ATOM 2084 N N . THR A 1 264 ? 2.671 1.565 -0.706 1.00 94.25 264 THR A N 1
ATOM 2085 C CA . THR A 1 264 ? 3.107 2.839 -1.256 1.00 94.25 264 THR A CA 1
ATOM 2086 C C . THR A 1 264 ? 4.625 2.864 -1.422 1.00 94.25 264 THR A C 1
ATOM 2088 O O . THR A 1 264 ? 5.353 2.153 -0.721 1.00 94.25 264 THR A O 1
ATOM 2091 N N . VAL A 1 265 ? 5.106 3.655 -2.383 1.00 93.62 265 VAL A N 1
ATOM 2092 C CA . VAL A 1 265 ? 6.533 3.818 -2.686 1.00 93.62 265 VAL A CA 1
ATOM 2093 C C . VAL A 1 265 ? 6.782 5.168 -3.363 1.00 93.62 265 VAL A C 1
ATOM 2095 O O . VAL A 1 265 ? 5.941 5.675 -4.109 1.00 93.62 265 VAL A O 1
ATOM 2098 N N . ALA A 1 266 ? 7.934 5.794 -3.125 1.00 91.88 266 ALA A N 1
ATOM 2099 C CA . ALA A 1 266 ? 8.368 6.895 -3.981 1.00 91.88 266 ALA A CA 1
ATOM 2100 C C . ALA A 1 266 ? 8.738 6.333 -5.361 1.00 91.88 266 ALA A C 1
ATOM 2102 O O . ALA A 1 266 ? 9.580 5.442 -5.450 1.00 91.88 266 ALA A O 1
ATOM 2103 N N . ALA A 1 267 ? 8.134 6.840 -6.434 1.00 91.44 267 ALA A N 1
ATOM 2104 C CA . ALA A 1 267 ? 8.377 6.365 -7.797 1.00 91.44 267 ALA A CA 1
ATOM 2105 C C . ALA A 1 267 ? 9.863 6.364 -8.167 1.00 91.44 267 ALA A C 1
ATOM 2107 O O . ALA A 1 267 ? 10.604 7.241 -7.730 1.00 91.44 267 ALA A O 1
ATOM 2108 N N . TYR A 1 268 ? 10.295 5.391 -8.957 1.00 91.12 268 TYR A N 1
ATOM 2109 C CA . TYR A 1 268 ? 11.690 5.161 -9.333 1.00 91.12 268 TYR A CA 1
ATOM 2110 C C . TYR A 1 268 ? 11.752 4.637 -10.760 1.00 91.12 268 TYR A C 1
ATOM 2112 O O . TYR A 1 268 ? 10.797 4.015 -11.206 1.00 91.12 268 TYR A O 1
ATOM 2120 N N . ASN A 1 269 ? 12.874 4.813 -11.452 1.00 89.62 269 ASN A N 1
ATOM 2121 C CA . ASN A 1 269 ? 13.106 4.165 -12.738 1.00 89.62 269 ASN A CA 1
ATOM 2122 C C . ASN A 1 269 ? 14.124 3.033 -12.594 1.00 89.62 269 ASN A C 1
ATOM 2124 O O . ASN A 1 269 ? 15.143 3.173 -11.921 1.00 89.62 269 ASN A O 1
ATOM 2128 N N . LEU A 1 270 ? 13.812 1.903 -13.221 1.00 91.69 270 LEU A N 1
ATOM 2129 C CA . LEU A 1 270 ? 14.617 0.691 -13.222 1.00 91.69 270 LEU A CA 1
ATOM 2130 C C . LEU A 1 270 ? 14.374 -0.045 -14.538 1.00 91.69 270 LEU A C 1
ATOM 2132 O O . LEU A 1 270 ? 13.225 -0.211 -14.959 1.00 91.69 270 LEU A O 1
ATOM 2136 N N . SER A 1 271 ? 15.444 -0.533 -15.155 1.00 90.12 271 SER A N 1
ATOM 2137 C CA . SER A 1 271 ? 15.376 -1.396 -16.329 1.00 90.12 271 SER A CA 1
ATOM 2138 C C . SER A 1 271 ? 16.175 -2.675 -16.098 1.00 90.12 271 SER A C 1
ATOM 2140 O O . SER A 1 271 ? 17.306 -2.646 -15.612 1.00 90.12 271 SER A O 1
ATOM 2142 N N . GLY A 1 272 ? 15.600 -3.810 -16.495 1.00 89.06 272 GLY A N 1
ATOM 2143 C CA . GLY A 1 272 ? 16.248 -5.111 -16.383 1.00 89.06 272 GLY A CA 1
ATOM 2144 C C . GLY A 1 272 ? 16.307 -5.661 -14.948 1.00 89.06 272 GLY A C 1
ATOM 2145 O O . GLY A 1 272 ? 15.576 -5.210 -14.069 1.00 89.06 272 GLY A O 1
ATOM 2146 N N . PRO A 1 273 ? 17.174 -6.661 -14.703 1.00 91.94 273 PRO A N 1
ATOM 2147 C CA . PRO A 1 273 ? 17.172 -7.469 -13.481 1.00 91.94 273 PRO A CA 1
ATOM 2148 C C . PRO A 1 273 ? 17.990 -6.875 -12.327 1.00 91.94 273 PRO A C 1
ATOM 2150 O O . PRO A 1 273 ? 18.273 -7.579 -11.358 1.00 91.94 273 PRO A O 1
ATOM 2153 N N . GLY A 1 274 ? 18.440 -5.624 -12.440 1.00 94.06 274 GLY A N 1
ATOM 2154 C CA . GLY A 1 274 ? 19.240 -4.971 -11.405 1.00 94.06 274 GLY A CA 1
ATOM 2155 C C . GLY A 1 274 ? 18.462 -4.759 -10.107 1.00 94.06 274 GLY A C 1
ATOM 2156 O O . GLY A 1 274 ? 17.234 -4.691 -10.115 1.00 94.06 274 GLY A O 1
ATOM 2157 N N . VAL A 1 275 ? 19.186 -4.634 -8.996 1.00 96.00 275 VAL A N 1
ATOM 2158 C CA . VAL A 1 275 ? 18.601 -4.290 -7.693 1.00 96.00 275 VAL A CA 1
ATOM 2159 C C . VAL A 1 275 ? 18.676 -2.780 -7.520 1.00 96.00 275 VAL A C 1
ATOM 2161 O O . VAL A 1 275 ? 19.763 -2.215 -7.590 1.00 96.00 275 VAL A O 1
ATOM 2164 N N . TYR A 1 276 ? 17.540 -2.129 -7.269 1.00 95.12 276 TYR A N 1
ATOM 2165 C CA . TYR A 1 276 ? 17.505 -0.725 -6.868 1.00 95.12 276 TYR A CA 1
ATOM 2166 C C . TYR A 1 276 ? 18.016 -0.602 -5.424 1.00 95.12 276 TYR A C 1
ATOM 2168 O O . TYR A 1 276 ? 17.270 -0.821 -4.465 1.00 95.12 276 TYR A O 1
ATOM 2176 N N . ASP A 1 277 ? 19.301 -0.290 -5.267 1.00 92.31 277 ASP A N 1
ATOM 2177 C CA . ASP A 1 277 ? 20.044 -0.281 -3.999 1.00 92.31 277 ASP A CA 1
ATOM 2178 C C . ASP A 1 277 ? 20.294 1.123 -3.418 1.00 92.31 277 ASP A C 1
ATOM 2180 O O . ASP A 1 277 ? 20.849 1.264 -2.327 1.00 92.31 277 ASP A O 1
ATOM 2184 N N . GLU A 1 278 ? 19.786 2.165 -4.080 1.00 88.88 278 GLU A N 1
ATOM 2185 C CA . GLU A 1 278 ? 19.895 3.554 -3.626 1.00 88.88 278 GLU A CA 1
ATOM 2186 C C . GLU A 1 278 ? 18.878 3.891 -2.529 1.00 88.88 278 GLU A C 1
ATOM 2188 O O . GLU A 1 278 ? 17.731 4.272 -2.783 1.00 88.88 278 GLU A O 1
ATOM 2193 N N . CYS A 1 279 ? 19.323 3.758 -1.281 1.00 85.88 279 CYS A N 1
ATOM 2194 C CA . CYS A 1 279 ? 18.542 4.077 -0.094 1.00 85.88 279 CYS A CA 1
ATOM 2195 C C . CYS A 1 279 ? 18.276 5.582 0.058 1.00 85.88 279 CYS A C 1
ATOM 2197 O O . CYS A 1 279 ? 19.177 6.364 0.360 1.00 85.88 279 CYS A O 1
ATOM 2199 N N . SER A 1 280 ? 17.002 5.976 -0.013 1.00 73.25 280 SER A N 1
ATOM 2200 C CA . SER A 1 280 ? 16.575 7.338 0.336 1.00 73.25 280 SER A CA 1
ATOM 2201 C C . SER A 1 280 ? 16.886 7.688 1.801 1.00 73.25 280 SER A C 1
ATOM 2203 O O . SER A 1 280 ? 16.752 6.866 2.714 1.00 73.25 280 SER A O 1
ATOM 2205 N N . ALA A 1 281 ? 17.246 8.949 2.054 1.00 64.38 281 ALA A N 1
ATOM 2206 C CA . ALA A 1 281 ? 17.371 9.485 3.409 1.00 64.38 281 ALA A CA 1
ATOM 2207 C C . ALA A 1 281 ? 16.010 9.627 4.121 1.00 64.38 281 ALA A C 1
ATOM 2209 O O . ALA A 1 281 ? 15.970 9.666 5.351 1.00 64.38 281 ALA A O 1
ATOM 2210 N N . VAL A 1 282 ? 14.909 9.685 3.363 1.00 61.19 282 VAL A N 1
ATOM 2211 C CA . VAL A 1 282 ? 13.555 9.942 3.868 1.00 61.19 282 VAL A CA 1
ATOM 2212 C C . VAL A 1 282 ? 12.648 8.743 3.600 1.00 61.19 282 VAL A C 1
ATOM 2214 O O . VAL A 1 282 ? 12.499 8.311 2.455 1.00 61.19 282 VAL A O 1
ATOM 2217 N N . ASN A 1 283 ? 11.982 8.269 4.655 1.00 59.72 283 ASN A N 1
ATOM 2218 C CA . ASN A 1 283 ? 10.845 7.355 4.559 1.00 59.72 283 ASN A CA 1
ATOM 2219 C C . ASN A 1 283 ? 9.586 8.184 4.253 1.00 59.72 283 ASN A C 1
ATOM 2221 O O . ASN A 1 283 ? 8.856 8.559 5.169 1.00 59.72 283 ASN A O 1
ATOM 2225 N N . SER A 1 284 ? 9.358 8.550 2.991 1.00 64.56 284 SER A N 1
ATOM 2226 C CA . SER A 1 284 ? 8.093 9.179 2.598 1.00 64.56 284 SER A CA 1
ATOM 2227 C C . SER A 1 284 ? 7.084 8.100 2.218 1.00 64.56 284 SER A C 1
ATOM 2229 O O . SER A 1 284 ? 7.454 7.078 1.651 1.00 64.56 284 SER A O 1
ATOM 2231 N N . GLY A 1 285 ? 5.796 8.335 2.482 1.00 64.62 285 GLY A N 1
ATOM 2232 C CA . GLY A 1 285 ? 4.707 7.457 2.038 1.00 64.62 285 GLY A CA 1
ATOM 2233 C C . GLY A 1 285 ? 4.545 7.373 0.515 1.00 64.62 285 GLY A C 1
ATOM 2234 O O . GLY A 1 285 ? 3.565 6.800 0.063 1.00 64.62 285 GLY A O 1
ATOM 2235 N N . GLY A 1 286 ? 5.484 7.915 -0.267 1.00 85.00 286 GLY A N 1
ATOM 2236 C CA . GLY A 1 286 ? 5.517 7.790 -1.714 1.00 85.00 286 GLY A CA 1
ATOM 2237 C C . GLY A 1 286 ? 4.510 8.654 -2.469 1.00 85.00 286 GLY A C 1
ATOM 2238 O O . GLY A 1 286 ? 3.666 9.331 -1.892 1.00 85.00 286 GLY A O 1
ATOM 2239 N N . ASN A 1 287 ? 4.634 8.630 -3.792 1.00 92.12 287 ASN A N 1
ATOM 2240 C CA . ASN A 1 287 ? 3.690 9.210 -4.755 1.00 92.12 287 ASN A CA 1
ATOM 2241 C C . ASN A 1 287 ? 3.172 8.149 -5.744 1.00 92.12 287 ASN A C 1
ATOM 2243 O O . ASN A 1 287 ? 2.440 8.468 -6.682 1.00 92.12 287 ASN A O 1
ATOM 2247 N N . HIS A 1 288 ? 3.541 6.886 -5.521 1.00 95.38 288 HIS A N 1
ATOM 2248 C CA . HIS A 1 288 ? 3.195 5.737 -6.341 1.00 95.38 288 HIS A CA 1
ATOM 2249 C C . HIS A 1 288 ? 2.722 4.581 -5.462 1.00 95.38 288 HIS A C 1
ATOM 2251 O O . HIS A 1 288 ? 3.074 4.494 -4.283 1.00 95.38 288 HIS A O 1
ATOM 2257 N N . MET A 1 289 ? 1.928 3.692 -6.046 1.00 96.75 289 MET A N 1
ATOM 2258 C CA . MET A 1 289 ? 1.392 2.510 -5.379 1.00 96.75 289 MET A CA 1
ATOM 2259 C C . MET A 1 289 ? 1.742 1.289 -6.216 1.00 96.75 289 MET A C 1
ATOM 2261 O O . MET A 1 289 ? 1.594 1.335 -7.436 1.00 96.75 289 MET A O 1
ATOM 2265 N N . VAL A 1 290 ? 2.204 0.222 -5.571 1.00 97.56 290 VAL A N 1
ATOM 2266 C CA . VAL A 1 290 ? 2.683 -1.027 -6.196 1.00 97.56 290 VAL A CA 1
ATOM 2267 C C . VAL A 1 290 ? 2.253 -2.230 -5.356 1.00 97.56 290 VAL A C 1
ATOM 2269 O O . VAL A 1 290 ? 1.745 -2.059 -4.245 1.00 97.56 290 VAL A O 1
ATOM 2272 N N . ALA A 1 291 ? 2.478 -3.446 -5.855 1.00 98.31 291 ALA A N 1
ATOM 2273 C CA . ALA A 1 291 ? 2.320 -4.663 -5.064 1.00 98.31 291 ALA A CA 1
ATOM 2274 C C . ALA A 1 291 ? 3.682 -5.323 -4.792 1.00 98.31 291 ALA A C 1
ATOM 2276 O O . ALA A 1 291 ? 4.511 -5.431 -5.691 1.00 98.31 291 ALA A O 1
ATOM 2277 N N . ILE A 1 292 ? 3.918 -5.783 -3.564 1.00 98.62 292 ILE A N 1
ATOM 2278 C CA . ILE A 1 292 ? 5.039 -6.673 -3.235 1.00 98.62 292 ILE A CA 1
ATOM 2279 C C . ILE A 1 292 ? 4.530 -8.106 -3.325 1.00 98.62 292 ILE A C 1
ATOM 2281 O O . ILE A 1 292 ? 3.525 -8.449 -2.697 1.00 98.62 292 ILE A O 1
ATOM 2285 N N . VAL A 1 293 ? 5.230 -8.935 -4.098 1.00 98.44 293 VAL A N 1
ATOM 2286 C CA . VAL A 1 293 ? 4.852 -10.338 -4.350 1.00 98.44 293 VAL A CA 1
ATOM 2287 C C . VAL A 1 293 ? 5.852 -11.349 -3.816 1.00 98.44 293 VAL A C 1
ATOM 2289 O O . VAL A 1 293 ? 5.588 -12.545 -3.833 1.00 98.44 293 VAL A O 1
ATOM 2292 N N . GLY A 1 294 ? 6.989 -10.883 -3.318 1.00 98.38 294 GLY A N 1
ATOM 2293 C CA . GLY A 1 294 ? 8.025 -11.750 -2.800 1.00 98.38 294 GLY A CA 1
ATOM 2294 C C . GLY A 1 294 ? 9.256 -10.983 -2.366 1.00 98.38 294 GLY A C 1
ATOM 2295 O O . GLY A 1 294 ? 9.285 -9.749 -2.395 1.00 98.38 294 GLY A O 1
ATOM 2296 N N . TRP A 1 295 ? 10.272 -11.732 -1.976 1.00 98.31 295 TRP A N 1
ATOM 2297 C CA . TRP A 1 295 ? 11.609 -11.243 -1.717 1.00 98.31 295 TRP A CA 1
ATOM 2298 C C . TRP A 1 295 ? 12.643 -12.343 -1.925 1.00 98.31 295 TRP A C 1
ATOM 2300 O O . TRP A 1 295 ? 12.341 -13.536 -1.973 1.00 98.31 295 TRP A O 1
ATOM 2310 N N . GLU A 1 296 ? 13.890 -11.910 -1.956 1.00 97.50 296 GLU A N 1
ATOM 2311 C CA . GLU A 1 296 ? 15.066 -12.764 -1.938 1.00 97.50 296 GLU A CA 1
ATOM 2312 C C . GLU A 1 296 ? 16.122 -12.194 -0.987 1.00 97.50 296 GLU A C 1
ATOM 2314 O O . GLU A 1 296 ? 16.149 -10.990 -0.695 1.00 97.50 296 GLU A O 1
ATOM 2319 N N . LEU A 1 297 ? 17.019 -13.062 -0.527 1.00 96.06 297 LEU A N 1
ATOM 2320 C CA . LEU A 1 297 ? 18.196 -12.651 0.222 1.00 96.06 297 LEU A CA 1
ATOM 2321 C C . LEU A 1 297 ? 19.320 -12.291 -0.754 1.00 96.06 297 LEU A C 1
ATOM 2323 O O . LEU A 1 297 ? 19.843 -13.137 -1.478 1.00 96.06 297 LEU A O 1
ATOM 2327 N N . TRP A 1 298 ? 19.742 -11.031 -0.734 1.00 94.56 298 TRP A N 1
ATOM 2328 C CA . TRP A 1 298 ? 20.821 -10.518 -1.569 1.00 94.56 298 TRP A CA 1
ATOM 2329 C C . TRP A 1 298 ? 21.789 -9.695 -0.721 1.00 94.56 298 TRP A C 1
ATOM 2331 O O . TRP A 1 298 ? 21.407 -8.705 -0.101 1.00 94.56 298 TRP A O 1
ATOM 2341 N N . GLN A 1 299 ? 23.056 -10.120 -0.672 1.00 92.56 299 GLN A N 1
ATOM 2342 C CA . GLN A 1 299 ? 24.095 -9.490 0.158 1.00 92.56 299 GLN A CA 1
ATOM 2343 C C . GLN A 1 299 ? 23.659 -9.310 1.627 1.00 92.56 299 GLN A C 1
ATOM 2345 O O . GLN A 1 299 ? 23.784 -8.227 2.195 1.00 92.56 299 GLN A O 1
ATOM 2350 N N . GLU A 1 300 ? 23.111 -10.377 2.221 1.00 91.44 300 GLU A N 1
ATOM 2351 C CA . GLU A 1 300 ? 22.612 -10.411 3.610 1.00 91.44 300 GLU A CA 1
ATOM 2352 C C . GLU A 1 300 ? 21.438 -9.456 3.898 1.00 91.44 300 GLU A C 1
ATOM 2354 O O . GLU A 1 300 ? 21.070 -9.248 5.054 1.00 91.44 300 GLU A O 1
ATOM 2359 N N . LYS A 1 301 ? 20.820 -8.879 2.861 1.00 92.44 301 LYS A N 1
ATOM 2360 C CA . LYS A 1 301 ? 19.661 -7.993 2.983 1.00 92.44 301 LYS A CA 1
ATOM 2361 C C . LYS A 1 301 ? 18.507 -8.482 2.125 1.00 92.44 301 LYS A C 1
ATOM 2363 O O . LYS A 1 301 ? 18.707 -9.082 1.073 1.00 92.44 301 LYS A O 1
ATOM 2368 N N . LEU A 1 302 ? 17.287 -8.195 2.569 1.00 94.94 302 LEU A N 1
ATOM 2369 C CA . LEU A 1 302 ? 16.095 -8.529 1.798 1.00 94.94 302 LEU A CA 1
ATOM 2370 C C . LEU A 1 302 ? 15.924 -7.562 0.628 1.00 94.94 302 LEU A C 1
ATOM 2372 O O . LEU A 1 302 ? 15.945 -6.342 0.808 1.00 94.94 302 LEU A O 1
ATOM 2376 N N . VAL A 1 303 ? 15.709 -8.122 -0.556 1.00 97.06 303 VAL A N 1
ATOM 2377 C CA . VAL A 1 303 ? 15.327 -7.412 -1.776 1.00 97.06 303 VAL A CA 1
ATOM 2378 C C . VAL A 1 303 ? 13.895 -7.805 -2.111 1.00 97.06 303 VAL A C 1
ATOM 2380 O O . VAL A 1 303 ? 13.603 -8.979 -2.286 1.00 97.06 303 VAL A O 1
ATOM 2383 N N . ALA A 1 304 ? 12.993 -6.829 -2.172 1.00 98.19 304 ALA A N 1
ATOM 2384 C CA . ALA A 1 304 ? 11.587 -7.039 -2.491 1.00 98.19 304 ALA A CA 1
ATOM 2385 C C . ALA A 1 304 ? 11.377 -7.204 -4.002 1.00 98.19 304 ALA A C 1
ATOM 2387 O O . ALA A 1 304 ? 11.934 -6.442 -4.799 1.00 98.19 304 ALA A O 1
ATOM 2388 N N . HIS A 1 305 ? 10.506 -8.139 -4.380 1.00 98.44 305 HIS A N 1
ATOM 2389 C CA . HIS A 1 305 ? 9.960 -8.277 -5.728 1.00 98.44 305 HIS A CA 1
ATOM 2390 C C . HIS A 1 305 ? 8.706 -7.405 -5.842 1.00 98.44 305 HIS A C 1
ATOM 2392 O O . HIS A 1 305 ? 7.673 -7.686 -5.229 1.00 98.44 305 HIS A O 1
ATOM 2398 N N . VAL A 1 306 ? 8.811 -6.322 -6.607 1.00 98.25 306 VAL A N 1
ATOM 2399 C CA . VAL A 1 306 ? 7.804 -5.265 -6.707 1.00 98.25 306 VAL A CA 1
ATOM 2400 C C . VAL A 1 306 ? 7.120 -5.328 -8.065 1.00 98.25 306 VAL A C 1
ATOM 2402 O O . VAL A 1 306 ? 7.685 -4.945 -9.086 1.00 98.25 306 VAL A O 1
ATOM 2405 N N . TRP A 1 307 ? 5.882 -5.800 -8.062 1.00 98.06 307 TRP A N 1
ATOM 2406 C CA . TRP A 1 307 ? 5.010 -5.877 -9.223 1.00 98.06 307 TRP A CA 1
ATOM 2407 C C . TRP A 1 307 ? 4.434 -4.492 -9.536 1.00 98.06 307 TRP A C 1
ATOM 2409 O O . TRP A 1 307 ? 3.667 -3.924 -8.749 1.00 98.06 307 TRP A O 1
ATOM 2419 N N . ASN A 1 308 ? 4.827 -3.934 -10.683 1.00 96.00 308 ASN A N 1
ATOM 2420 C CA . ASN A 1 308 ? 4.485 -2.571 -11.092 1.00 96.00 308 ASN A CA 1
ATOM 2421 C C . ASN A 1 308 ? 3.453 -2.559 -12.242 1.00 96.00 308 ASN A C 1
ATOM 2423 O O . ASN A 1 308 ? 3.180 -3.581 -12.866 1.00 96.00 308 ASN A O 1
ATOM 2427 N N . SER A 1 309 ? 2.873 -1.393 -12.526 1.00 95.81 309 SER A N 1
ATOM 2428 C CA . SER A 1 309 ? 1.853 -1.155 -13.561 1.00 95.81 309 SER A CA 1
ATOM 2429 C C . SER A 1 309 ? 2.390 -0.363 -14.756 1.00 95.81 309 SER A C 1
ATOM 2431 O O . SER A 1 309 ? 1.644 0.356 -15.415 1.00 95.81 309 SER A O 1
ATOM 2433 N N . TRP A 1 310 ? 3.691 -0.439 -15.043 1.00 95.25 310 TRP A N 1
ATOM 2434 C CA . TRP A 1 310 ? 4.335 0.317 -16.133 1.00 95.25 310 TRP A CA 1
ATOM 2435 C C . TRP A 1 310 ? 4.715 -0.555 -17.339 1.00 95.25 310 TRP A C 1
ATOM 2437 O O . TRP A 1 310 ? 5.447 -0.127 -18.229 1.00 95.25 310 TRP A O 1
ATOM 2447 N N . GLY A 1 311 ? 4.175 -1.774 -17.407 1.00 94.38 311 GLY A N 1
ATOM 2448 C CA . GLY A 1 311 ? 4.433 -2.725 -18.482 1.00 94.38 311 GLY A CA 1
ATOM 2449 C C . GLY A 1 311 ? 5.741 -3.509 -18.329 1.00 94.38 311 GLY A C 1
ATOM 2450 O O . GLY A 1 311 ? 6.601 -3.211 -17.503 1.00 94.38 311 GLY A O 1
ATOM 2451 N N . LYS A 1 312 ? 5.901 -4.526 -19.184 1.00 94.50 312 LYS A N 1
ATOM 2452 C CA . LYS A 1 312 ? 6.973 -5.540 -19.096 1.00 94.50 312 LYS A CA 1
ATOM 2453 C C . LYS A 1 312 ? 8.400 -5.003 -19.274 1.00 94.50 312 LYS A C 1
ATOM 2455 O O . LYS A 1 312 ? 9.352 -5.687 -18.928 1.00 94.50 312 LYS A O 1
ATOM 2460 N N . LYS A 1 313 ? 8.572 -3.800 -19.833 1.00 92.06 313 LYS A N 1
ATOM 2461 C CA . LYS A 1 313 ? 9.903 -3.189 -20.017 1.00 92.06 313 LYS A CA 1
ATOM 2462 C C . LYS A 1 313 ? 10.494 -2.635 -18.719 1.00 92.06 313 LYS A C 1
ATOM 2464 O O . LYS A 1 313 ? 11.705 -2.439 -18.645 1.00 92.06 313 LYS A O 1
ATOM 2469 N N . HIS A 1 314 ? 9.650 -2.352 -17.729 1.00 92.69 314 HIS A N 1
ATOM 2470 C CA . HIS A 1 314 ? 10.092 -1.851 -16.437 1.00 92.69 314 HIS A CA 1
ATOM 2471 C C . HIS A 1 314 ? 10.606 -3.002 -15.567 1.00 92.69 314 HIS A C 1
ATOM 2473 O O . HIS A 1 314 ? 9.966 -4.048 -15.494 1.00 92.69 314 HIS A O 1
ATOM 2479 N N . GLY A 1 315 ? 11.751 -2.818 -14.905 1.00 94.31 315 GLY A N 1
ATOM 2480 C CA . G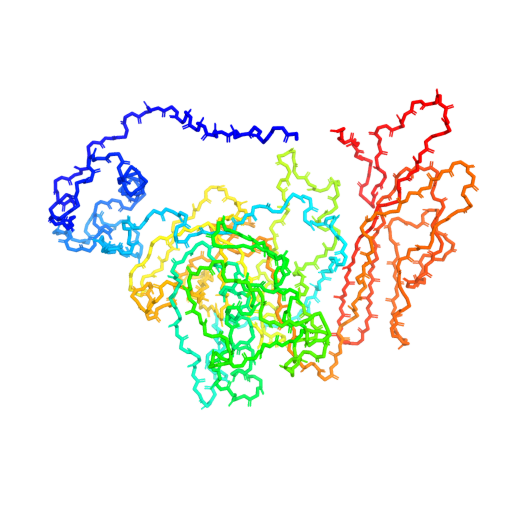LY A 1 315 ? 12.393 -3.895 -14.146 1.00 94.31 315 GLY A CA 1
ATOM 2481 C C . GLY A 1 315 ? 12.653 -5.146 -14.996 1.00 94.31 315 GLY A C 1
ATOM 2482 O O . GLY A 1 315 ? 12.978 -5.048 -16.184 1.00 94.31 315 GLY A O 1
ATOM 2483 N N . GLN A 1 316 ? 12.513 -6.324 -14.390 1.00 94.19 316 GLN A N 1
ATOM 2484 C CA . GLN A 1 316 ? 12.588 -7.612 -15.070 1.00 94.19 316 GLN A CA 1
ATOM 2485 C C . GLN A 1 316 ? 11.172 -8.102 -15.372 1.00 94.19 316 GLN A C 1
ATOM 2487 O O . GLN A 1 316 ? 10.455 -8.552 -14.479 1.00 94.19 316 GLN A O 1
ATOM 2492 N N . ASP A 1 317 ? 10.765 -7.974 -16.635 1.00 94.44 317 ASP A N 1
ATOM 2493 C CA . ASP A 1 317 ? 9.437 -8.359 -17.122 1.00 94.44 317 ASP A CA 1
ATOM 2494 C C . ASP A 1 317 ? 8.279 -7.687 -16.365 1.00 94.44 317 ASP A C 1
ATOM 2496 O O . ASP A 1 317 ? 7.202 -8.257 -16.257 1.00 94.44 317 ASP A O 1
ATOM 2500 N N . GLY A 1 318 ? 8.468 -6.461 -15.862 1.00 95.19 318 GLY A N 1
ATOM 2501 C CA . GLY A 1 318 ? 7.471 -5.705 -15.091 1.00 95.19 318 GLY A CA 1
ATOM 2502 C C . GLY A 1 318 ? 7.609 -5.804 -13.573 1.00 95.19 318 GLY A C 1
ATOM 2503 O O . GLY A 1 318 ? 6.915 -5.086 -12.847 1.00 95.19 318 GLY A O 1
ATOM 2504 N N . VAL A 1 319 ? 8.499 -6.675 -13.089 1.00 97.56 319 VAL A N 1
ATOM 2505 C CA . VAL A 1 319 ? 8.785 -6.850 -11.664 1.00 97.56 319 VAL A CA 1
ATOM 2506 C C . VAL A 1 319 ? 10.143 -6.239 -11.344 1.00 97.56 319 VAL A C 1
ATOM 2508 O O . VAL A 1 319 ? 11.181 -6.641 -11.870 1.00 97.56 319 VAL A O 1
ATOM 2511 N N . SER A 1 320 ? 10.139 -5.250 -10.464 1.00 97.19 320 SER A N 1
ATOM 2512 C CA . SER A 1 320 ? 11.346 -4.582 -9.993 1.00 97.19 320 SER A CA 1
ATOM 2513 C C . SER A 1 320 ? 11.929 -5.300 -8.784 1.00 97.19 320 SER A C 1
ATOM 2515 O O . SER A 1 320 ? 11.196 -5.836 -7.956 1.00 97.19 320 SER A O 1
ATOM 2517 N N . ARG A 1 321 ? 13.252 -5.258 -8.647 1.00 97.44 321 ARG A N 1
ATOM 2518 C CA . ARG A 1 321 ? 13.966 -5.735 -7.459 1.00 97.44 321 ARG A CA 1
ATOM 2519 C C . ARG A 1 321 ? 14.446 -4.516 -6.686 1.00 97.44 321 ARG A C 1
ATOM 2521 O O . ARG A 1 321 ? 15.234 -3.736 -7.213 1.00 97.44 321 ARG A O 1
ATOM 2528 N N . ILE A 1 322 ? 13.953 -4.308 -5.468 1.00 96.62 322 ILE A N 1
ATOM 2529 C CA . ILE A 1 322 ? 14.316 -3.143 -4.643 1.00 96.62 322 ILE A CA 1
ATOM 2530 C C . ILE A 1 322 ? 14.901 -3.634 -3.331 1.00 96.62 322 ILE A C 1
ATOM 2532 O O . ILE A 1 322 ? 14.241 -4.386 -2.618 1.00 96.62 322 ILE A O 1
ATOM 2536 N N . LEU A 1 323 ? 16.106 -3.182 -2.977 1.00 96.00 323 LEU A N 1
ATOM 2537 C CA . LEU A 1 323 ? 16.645 -3.399 -1.634 1.00 96.00 323 LEU A CA 1
ATOM 2538 C C . LEU A 1 323 ? 15.634 -2.874 -0.616 1.00 96.00 323 LEU A C 1
ATOM 2540 O O . LEU A 1 323 ? 15.346 -1.686 -0.637 1.00 96.00 323 LEU A O 1
ATOM 2544 N N . TRP A 1 324 ? 15.075 -3.725 0.241 1.00 94.31 324 TRP A N 1
ATOM 2545 C CA . TRP A 1 324 ? 13.938 -3.350 1.084 1.00 94.31 324 TRP A CA 1
ATOM 2546 C C . TRP A 1 324 ? 14.396 -2.698 2.393 1.00 94.31 324 TRP A C 1
ATOM 2548 O O . TRP A 1 324 ? 13.876 -1.646 2.778 1.00 94.31 324 TRP A O 1
ATOM 2558 N N . ASP A 1 325 ? 15.412 -3.281 3.037 1.00 89.62 325 ASP A N 1
ATOM 2559 C CA . ASP A 1 325 ? 15.976 -2.787 4.295 1.00 89.62 325 ASP A CA 1
ATOM 2560 C C . ASP A 1 325 ? 17.164 -1.838 4.071 1.00 89.62 325 ASP A C 1
ATOM 2562 O O . ASP A 1 325 ? 18.255 -2.236 3.651 1.00 89.62 325 ASP A O 1
ATOM 2566 N N . CYS A 1 326 ? 16.971 -0.569 4.431 1.00 87.81 326 CYS A N 1
ATOM 2567 C CA . CYS A 1 326 ? 18.014 0.459 4.434 1.00 87.81 326 CYS A CA 1
ATOM 2568 C C . CYS A 1 326 ? 18.688 0.646 5.805 1.00 87.81 326 CYS A C 1
ATOM 2570 O O . CYS A 1 326 ? 19.438 1.612 6.019 1.00 87.81 326 CYS A O 1
ATOM 2572 N N . GLY A 1 327 ? 18.424 -0.259 6.746 1.00 83.31 327 GLY A N 1
ATOM 2573 C CA . GLY A 1 327 ? 18.932 -0.259 8.106 1.00 83.31 327 GLY A CA 1
ATOM 2574 C C . GLY A 1 327 ? 18.284 0.803 8.995 1.00 83.31 327 GLY A C 1
ATOM 2575 O O . GLY A 1 327 ? 17.772 1.831 8.538 1.00 83.31 327 GLY A O 1
ATOM 2576 N N . LYS A 1 328 ? 18.360 0.576 10.314 1.00 81.56 328 LYS A N 1
ATOM 2577 C CA . LYS A 1 328 ? 17.800 1.460 11.360 1.00 81.56 328 LYS A CA 1
ATOM 2578 C C . LYS A 1 328 ? 16.282 1.681 11.219 1.00 81.56 328 LYS A C 1
ATOM 2580 O O . LYS A 1 328 ? 15.792 2.766 11.518 1.00 81.56 328 LYS A O 1
ATOM 2585 N N . GLY A 1 329 ? 15.552 0.664 10.750 1.00 78.44 329 GLY A N 1
ATOM 2586 C CA . GLY A 1 329 ? 14.098 0.730 10.555 1.00 78.44 329 GLY A CA 1
ATOM 2587 C C . GLY A 1 329 ? 13.666 1.616 9.382 1.00 78.44 329 GLY A C 1
ATOM 2588 O O . GLY A 1 329 ? 12.556 2.146 9.390 1.00 78.44 329 GLY A O 1
ATOM 2589 N N . ARG A 1 330 ? 14.549 1.837 8.399 1.00 85.50 330 ARG A N 1
ATOM 2590 C CA . ARG A 1 330 ? 14.234 2.588 7.178 1.00 85.50 330 ARG A CA 1
ATOM 2591 C C . ARG A 1 330 ? 13.925 1.640 6.034 1.00 85.50 330 ARG A C 1
ATOM 2593 O O . ARG A 1 330 ? 14.689 0.713 5.784 1.00 85.50 330 ARG A O 1
ATOM 2600 N N . LEU A 1 331 ? 12.844 1.938 5.325 1.00 90.31 331 LEU A N 1
ATOM 2601 C CA . LEU A 1 331 ? 12.422 1.205 4.140 1.00 90.31 331 LEU A CA 1
ATOM 2602 C C . LEU A 1 331 ? 12.875 1.987 2.917 1.00 90.31 331 LEU A C 1
ATOM 2604 O O . LEU A 1 331 ? 12.659 3.202 2.839 1.00 90.31 331 LEU A O 1
ATOM 2608 N N . ASN A 1 332 ? 13.500 1.314 1.957 1.00 91.81 332 ASN A N 1
ATOM 2609 C CA . ASN A 1 332 ? 13.954 1.996 0.755 1.00 91.81 332 ASN A CA 1
ATOM 2610 C C . ASN A 1 332 ? 12.776 2.636 0.022 1.00 91.81 332 ASN A C 1
ATOM 2612 O O . ASN A 1 332 ? 11.754 1.994 -0.209 1.00 91.81 332 ASN A O 1
ATOM 2616 N N . ARG A 1 333 ? 12.902 3.928 -0.299 1.00 90.38 333 ARG A N 1
ATOM 2617 C CA . ARG A 1 333 ? 11.844 4.734 -0.931 1.00 90.38 333 ARG A CA 1
ATOM 2618 C C . ARG A 1 333 ? 10.496 4.695 -0.191 1.00 90.38 333 ARG A C 1
ATOM 2620 O O . ARG A 1 333 ? 9.462 4.943 -0.807 1.00 90.38 333 ARG A O 1
ATOM 2627 N N . GLY A 1 334 ? 10.505 4.368 1.105 1.00 90.12 334 GLY A N 1
ATOM 2628 C CA . GLY A 1 334 ? 9.293 4.168 1.898 1.00 90.12 334 GLY A CA 1
ATOM 2629 C C . GLY A 1 334 ? 8.436 2.974 1.465 1.00 90.12 334 GLY A C 1
ATOM 2630 O O . GLY A 1 334 ? 7.246 2.968 1.768 1.00 90.12 334 GLY A O 1
ATOM 2631 N N . LEU A 1 335 ? 9.018 1.986 0.770 1.00 93.56 335 LEU A N 1
ATOM 2632 C CA . LEU A 1 335 ? 8.329 0.799 0.261 1.00 93.56 335 LEU A CA 1
ATOM 2633 C C . LEU A 1 335 ? 7.648 0.021 1.398 1.00 93.56 335 LEU A C 1
ATOM 2635 O O . LEU A 1 335 ? 8.293 -0.764 2.094 1.00 93.56 335 LEU A O 1
ATOM 2639 N N . GLY A 1 336 ? 6.345 0.243 1.576 1.00 90.06 336 GLY A N 1
ATOM 2640 C CA . GLY A 1 336 ? 5.558 -0.401 2.632 1.00 90.06 336 GLY A CA 1
ATOM 2641 C C . GLY A 1 336 ? 5.299 0.433 3.889 1.00 90.06 336 GLY A C 1
ATOM 2642 O O . GLY A 1 336 ? 4.824 -0.123 4.872 1.00 90.06 336 GLY A O 1
ATOM 2643 N N . VAL A 1 337 ? 5.527 1.756 3.883 1.00 87.69 337 VAL A N 1
ATOM 2644 C CA . VAL A 1 337 ? 5.135 2.637 5.015 1.00 87.69 337 VAL A CA 1
ATOM 2645 C C . VAL A 1 337 ? 3.642 2.517 5.350 1.00 87.69 337 VAL A C 1
ATOM 2647 O O . VAL A 1 337 ? 3.265 2.581 6.517 1.00 87.69 337 VAL A O 1
ATOM 2650 N N . SER A 1 338 ? 2.808 2.318 4.330 1.00 88.12 338 SER A N 1
ATOM 2651 C CA . SER A 1 338 ? 1.363 2.119 4.453 1.00 88.12 338 SER A CA 1
ATOM 2652 C C . SER A 1 338 ? 0.960 0.745 3.913 1.00 88.12 338 SER A C 1
ATOM 2654 O O . SER A 1 338 ? 0.010 0.643 3.147 1.00 88.12 338 SER A O 1
ATOM 2656 N N . ALA A 1 339 ? 1.710 -0.312 4.243 1.00 94.56 339 ALA A N 1
ATOM 2657 C CA . ALA A 1 339 ? 1.453 -1.645 3.704 1.00 94.56 339 ALA A CA 1
ATOM 2658 C C . ALA A 1 339 ? 0.089 -2.201 4.135 1.00 94.56 339 ALA A C 1
ATOM 2660 O O . ALA A 1 339 ? -0.239 -2.232 5.326 1.00 94.56 339 ALA A O 1
ATOM 2661 N N . ARG A 1 340 ? -0.682 -2.681 3.155 1.00 96.19 340 ARG A N 1
ATOM 2662 C CA . ARG A 1 340 ? -1.947 -3.392 3.356 1.00 96.19 340 ARG A CA 1
ATOM 2663 C C . ARG A 1 340 ? -1.827 -4.804 2.817 1.00 96.19 340 ARG A C 1
ATOM 2665 O O . ARG A 1 340 ? -1.380 -5.000 1.689 1.00 96.19 340 ARG A O 1
ATOM 2672 N N . VAL A 1 341 ? -2.246 -5.776 3.617 1.00 96.12 341 VAL A N 1
ATOM 2673 C CA . VAL A 1 341 ? -2.318 -7.178 3.194 1.00 96.12 341 VAL A CA 1
ATOM 2674 C C . VAL A 1 341 ? -3.706 -7.467 2.644 1.00 96.12 341 VAL A C 1
ATOM 2676 O O . VAL A 1 341 ? -4.700 -7.098 3.262 1.00 96.12 341 VAL A O 1
ATOM 2679 N N . VAL A 1 342 ? -3.786 -8.118 1.487 1.00 94.75 342 VAL A N 1
ATOM 2680 C CA . VAL A 1 342 ? -5.062 -8.498 0.865 1.00 94.75 342 VAL A CA 1
ATOM 2681 C C . VAL A 1 342 ? -5.489 -9.860 1.413 1.00 94.75 342 VAL A C 1
ATOM 2683 O O . VAL A 1 342 ? -5.040 -10.896 0.936 1.00 94.75 342 VAL A O 1
ATOM 2686 N N . GLN A 1 343 ? -6.324 -9.885 2.456 1.00 90.69 343 GLN A N 1
ATOM 2687 C CA . GLN A 1 343 ? -6.744 -11.142 3.080 1.00 90.69 343 GLN A CA 1
ATOM 2688 C C . GLN A 1 343 ? -7.797 -11.844 2.216 1.00 90.69 343 GLN A C 1
ATOM 2690 O O . GLN A 1 343 ? -8.974 -11.474 2.194 1.00 90.69 343 GLN A O 1
ATOM 2695 N N . TYR A 1 344 ? -7.345 -12.868 1.499 1.00 89.50 344 TYR A N 1
ATOM 2696 C CA . TYR A 1 344 ? -8.147 -13.703 0.615 1.00 89.50 344 TYR A CA 1
ATOM 2697 C C . TYR A 1 344 ? -8.777 -14.871 1.381 1.00 89.50 344 TYR A C 1
ATOM 2699 O O . TYR A 1 344 ? -8.091 -15.448 2.222 1.00 89.50 344 TYR A O 1
ATOM 2707 N N . LYS A 1 345 ? -10.048 -15.216 1.090 1.00 74.94 345 LYS A N 1
ATOM 2708 C CA . LYS A 1 345 ? -10.806 -16.382 1.614 1.00 74.94 345 LYS A CA 1
ATOM 2709 C C . LYS A 1 345 ? -10.078 -17.161 2.717 1.00 74.94 345 LYS A C 1
ATOM 2711 O O . LYS A 1 345 ? -9.385 -18.146 2.459 1.00 74.94 345 LYS A O 1
ATOM 2716 N N . ALA A 1 346 ? -10.234 -16.734 3.958 1.00 67.69 346 ALA A N 1
ATOM 2717 C CA . ALA A 1 346 ? -9.618 -17.427 5.070 1.00 67.69 346 ALA A CA 1
ATOM 2718 C C . ALA A 1 346 ? -10.566 -18.510 5.599 1.00 67.69 346 ALA A C 1
ATOM 2720 O O . ALA A 1 346 ? -11.754 -18.265 5.794 1.00 67.69 346 ALA A O 1
ATOM 2721 N N . GLN A 1 347 ? -10.029 -19.698 5.895 1.00 66.50 347 GLN A N 1
ATOM 2722 C CA . GLN A 1 347 ? -10.751 -20.701 6.695 1.00 66.50 347 GLN A CA 1
ATOM 2723 C C . GLN A 1 347 ? -11.043 -20.191 8.119 1.00 66.50 347 GLN A C 1
ATOM 2725 O O . GLN A 1 347 ? -11.922 -20.713 8.793 1.00 66.50 347 GLN A O 1
ATOM 2730 N N . CYS A 1 348 ? -10.284 -19.185 8.565 1.00 79.50 348 CYS A N 1
ATOM 2731 C CA . CYS A 1 348 ? -10.325 -18.584 9.890 1.00 79.50 348 CYS A CA 1
ATOM 2732 C C . CYS A 1 348 ? -10.146 -17.066 9.737 1.00 79.50 348 CYS A C 1
ATOM 2734 O O . CYS A 1 348 ? -9.125 -16.625 9.210 1.00 79.50 348 CYS A O 1
ATOM 2736 N N . GLN A 1 349 ? -11.110 -16.263 10.182 1.00 84.88 349 GLN A N 1
ATOM 2737 C CA . GLN A 1 349 ? -11.093 -14.812 10.006 1.00 84.88 349 GLN A CA 1
ATOM 2738 C C . GLN A 1 349 ? -10.517 -14.094 11.234 1.00 84.88 349 GLN A C 1
ATOM 2740 O O . GLN A 1 349 ? -10.993 -14.249 12.359 1.00 84.88 349 GLN A O 1
ATOM 2745 N N . THR A 1 350 ? -9.480 -13.279 11.027 1.00 89.75 350 THR A N 1
ATOM 2746 C CA . THR A 1 350 ? -8.999 -12.349 12.060 1.00 89.75 350 THR A CA 1
ATOM 2747 C C . THR A 1 350 ? -10.115 -11.353 12.398 1.00 89.75 350 THR A C 1
ATOM 2749 O O . THR A 1 350 ? -10.807 -10.913 11.476 1.00 89.75 350 THR A O 1
ATOM 2752 N N . PRO A 1 351 ? -10.309 -10.958 13.674 1.00 93.12 351 PRO A N 1
ATOM 2753 C CA . PRO A 1 351 ? -11.357 -10.010 14.027 1.00 93.12 351 PRO A CA 1
ATOM 2754 C C . PRO A 1 351 ? -11.210 -8.716 13.223 1.00 93.12 351 PRO A C 1
ATOM 2756 O O . PRO A 1 351 ? -10.092 -8.264 12.983 1.00 93.12 351 PRO A O 1
ATOM 2759 N N . TYR A 1 352 ? -12.325 -8.094 12.843 1.00 93.56 352 TYR A N 1
ATOM 2760 C CA . TYR A 1 352 ? -12.313 -6.855 12.062 1.00 93.56 352 TYR A CA 1
ATOM 2761 C C . TYR A 1 352 ? -12.964 -5.705 12.848 1.00 93.56 352 TYR A C 1
ATOM 2763 O O . TYR A 1 352 ? -14.125 -5.372 12.615 1.00 93.56 352 TYR A O 1
ATOM 2771 N N . PRO A 1 353 ? -12.248 -5.097 13.817 1.00 95.69 353 PRO A N 1
ATOM 2772 C CA . PRO A 1 353 ? -12.775 -4.053 14.698 1.00 95.69 353 PRO A CA 1
ATOM 2773 C C . PRO A 1 353 ? -12.853 -2.678 14.008 1.00 95.69 353 PRO A C 1
ATOM 2775 O O . PRO A 1 353 ? -12.427 -1.672 14.577 1.00 95.69 353 PRO A O 1
ATOM 2778 N N . ALA A 1 354 ? -13.340 -2.617 12.769 1.00 94.31 354 ALA A N 1
ATOM 2779 C CA . ALA A 1 354 ? -13.511 -1.369 12.033 1.00 94.31 354 ALA A CA 1
ATOM 2780 C C . ALA A 1 354 ? -14.485 -0.456 12.779 1.00 94.31 354 ALA A C 1
ATOM 2782 O O . ALA A 1 354 ? -15.574 -0.873 13.139 1.00 94.31 354 ALA A O 1
ATOM 2783 N N . GLN A 1 355 ? -14.108 0.790 13.038 1.00 94.50 355 GLN A N 1
ATOM 2784 C CA . GLN A 1 355 ? -14.963 1.703 13.794 1.00 94.50 355 GLN A CA 1
ATOM 2785 C C . GLN A 1 355 ? -14.853 3.124 13.271 1.00 94.50 355 GLN A C 1
ATOM 2787 O O . GLN A 1 355 ? -13.930 3.462 12.525 1.00 94.50 355 GLN A O 1
ATOM 2792 N N . LYS A 1 356 ? -15.805 3.963 13.677 1.00 95.81 356 LYS A N 1
ATOM 2793 C CA . LYS A 1 356 ? -15.736 5.393 13.416 1.00 95.81 356 LYS A CA 1
ATOM 2794 C C . LYS A 1 356 ? -14.509 5.964 14.117 1.00 95.81 356 LYS A C 1
ATOM 2796 O O . LYS A 1 356 ? -14.280 5.711 15.299 1.00 95.81 356 LYS A O 1
ATOM 2801 N N . ALA A 1 357 ? -13.737 6.768 13.407 1.00 93.88 357 ALA A N 1
ATOM 2802 C CA . ALA A 1 357 ? -12.516 7.348 13.932 1.00 93.88 357 ALA A CA 1
ATOM 2803 C C . ALA A 1 357 ? -12.775 8.455 14.950 1.00 93.88 357 ALA A C 1
ATOM 2805 O O . ALA A 1 357 ? -11.880 8.799 15.722 1.00 93.88 357 ALA A O 1
ATOM 2806 N N . LYS A 1 358 ? -13.979 9.043 14.954 1.00 95.25 358 LYS A N 1
ATOM 2807 C CA . LYS A 1 358 ? -14.303 10.149 15.850 1.00 95.25 358 LYS A CA 1
ATOM 2808 C C . LYS A 1 358 ? -15.744 10.161 16.343 1.00 95.25 358 LYS A C 1
ATOM 2810 O O . LYS A 1 358 ? -16.698 10.183 15.563 1.00 95.25 358 LYS A O 1
ATOM 2815 N N . HIS A 1 359 ? -15.877 10.326 17.651 1.00 95.44 359 HIS A N 1
ATOM 2816 C CA . HIS A 1 359 ? -17.118 10.614 18.355 1.00 95.44 359 HIS A CA 1
ATOM 2817 C C . HIS A 1 359 ? -17.029 11.981 19.041 1.00 95.44 359 HIS A C 1
ATOM 2819 O O . HIS A 1 359 ? -15.938 12.490 19.307 1.00 95.44 359 HIS A O 1
ATOM 2825 N N . VAL A 1 360 ? -18.178 12.603 19.300 1.00 93.38 360 VAL A N 1
ATOM 2826 C CA . VAL A 1 360 ? -18.259 13.907 19.968 1.00 93.38 360 VAL A CA 1
ATOM 2827 C C . VAL A 1 360 ? -19.205 13.780 21.150 1.00 93.38 360 VAL A C 1
ATOM 2829 O O . VAL A 1 360 ? -20.349 13.388 20.956 1.00 93.38 360 VAL A O 1
ATOM 2832 N N . LEU A 1 361 ? -18.720 14.151 22.331 1.00 91.56 361 LEU A N 1
ATOM 2833 C CA . LEU A 1 361 ? -19.504 14.319 23.546 1.00 91.56 361 LEU A CA 1
ATOM 2834 C C . LEU A 1 361 ? -19.698 15.805 23.830 1.00 91.56 361 LEU A C 1
ATOM 2836 O O . LEU A 1 361 ? -18.769 16.614 23.738 1.00 91.56 361 LEU A O 1
ATOM 2840 N N . THR A 1 362 ? -20.917 16.161 24.183 1.00 86.06 362 THR A N 1
ATOM 2841 C CA . THR A 1 362 ? -21.333 17.475 24.655 1.00 86.06 362 THR A CA 1
ATOM 2842 C C . THR A 1 362 ? -21.715 17.386 26.131 1.00 86.06 362 THR A C 1
ATOM 2844 O O . THR A 1 362 ? -21.865 16.299 26.675 1.00 86.06 362 THR A O 1
ATOM 2847 N N . GLY A 1 363 ? -21.860 18.527 26.810 1.00 72.94 363 GLY A N 1
ATOM 2848 C CA . GLY A 1 363 ? -22.134 18.555 28.255 1.00 72.94 363 GLY A CA 1
ATOM 2849 C C . GLY A 1 363 ? -23.465 17.927 28.697 1.00 72.94 363 GLY A C 1
ATOM 2850 O O . GLY A 1 363 ? -23.702 17.841 29.896 1.00 72.94 363 GLY A O 1
ATOM 2851 N N . GLU A 1 364 ? -24.323 17.520 27.759 1.00 78.12 364 GLU A N 1
ATOM 2852 C CA . GLU A 1 364 ? -25.590 16.820 28.013 1.00 78.12 364 GLU A CA 1
ATOM 2853 C C . GLU A 1 364 ? -25.472 15.298 27.804 1.00 78.12 364 GLU A C 1
ATOM 2855 O O . GLU A 1 364 ? -26.364 14.552 28.207 1.00 78.12 364 GLU A O 1
ATOM 2860 N N . ASP A 1 365 ? -24.376 14.829 27.198 1.00 82.94 365 ASP A N 1
ATOM 2861 C CA . ASP A 1 365 ? -24.183 13.422 26.859 1.00 82.94 365 ASP A CA 1
ATOM 2862 C C . ASP A 1 365 ? -23.607 12.647 28.051 1.00 82.94 365 ASP A C 1
ATOM 2864 O O . ASP A 1 365 ? -22.569 13.004 28.608 1.00 82.94 365 ASP A O 1
ATOM 2868 N N . ASN A 1 366 ? -24.243 11.529 28.407 1.00 86.75 366 ASN A N 1
ATOM 2869 C CA . ASN A 1 366 ? -23.758 10.633 29.467 1.00 86.75 366 ASN A CA 1
ATOM 2870 C C . ASN A 1 366 ? -22.670 9.654 28.985 1.00 86.75 366 ASN A C 1
ATOM 2872 O O . ASN A 1 366 ? -22.160 8.863 29.774 1.00 86.75 366 ASN A O 1
ATOM 2876 N N . GLY A 1 367 ? -22.326 9.687 27.697 1.00 93.88 367 GLY A N 1
ATOM 2877 C CA . GLY A 1 367 ? -21.360 8.797 27.066 1.00 93.88 367 GLY A CA 1
ATOM 2878 C C . GLY A 1 367 ? -21.713 8.519 25.609 1.00 93.88 367 GLY A C 1
ATOM 2879 O O . GLY A 1 367 ? -22.758 8.937 25.112 1.00 93.88 367 GLY A O 1
ATOM 2880 N N . VAL A 1 368 ? -20.816 7.832 24.913 1.00 96.75 368 VAL A N 1
ATOM 2881 C CA . VAL A 1 368 ? -20.990 7.420 23.521 1.00 96.75 368 VAL A CA 1
ATOM 2882 C C . VAL A 1 368 ? -20.551 5.977 23.359 1.00 96.75 368 VAL A C 1
ATOM 2884 O O . VAL A 1 368 ? -19.525 5.575 23.898 1.00 96.75 368 VAL A O 1
ATOM 2887 N N . GLU A 1 369 ? -21.321 5.198 22.614 1.00 97.25 369 GLU A N 1
ATOM 2888 C CA . GLU A 1 369 ? -20.941 3.832 22.278 1.00 97.25 369 GLU A CA 1
ATOM 2889 C C . GLU A 1 369 ? -19.766 3.837 21.291 1.00 97.25 369 GLU A C 1
ATOM 2891 O O . GLU A 1 369 ? -19.803 4.519 20.260 1.00 97.25 369 GLU A O 1
ATOM 2896 N N . ILE A 1 370 ? -18.715 3.093 21.628 1.00 97.38 370 ILE A N 1
ATOM 2897 C CA . ILE A 1 370 ? -17.531 2.878 20.794 1.00 97.38 370 ILE A CA 1
ATOM 2898 C C . ILE A 1 370 ? -17.278 1.382 20.604 1.00 97.38 370 ILE A C 1
ATOM 2900 O O . ILE A 1 370 ? -17.704 0.553 21.413 1.00 97.38 370 ILE A O 1
ATOM 2904 N N . GLY A 1 371 ? -16.545 1.039 19.544 1.00 95.62 371 GLY A N 1
ATOM 2905 C CA . GLY A 1 371 ? -16.335 -0.347 19.137 1.00 95.62 371 GLY A CA 1
ATOM 2906 C C . GLY A 1 371 ? -17.531 -0.948 18.405 1.00 95.62 371 GLY A C 1
ATOM 2907 O O . GLY A 1 371 ? -18.400 -0.234 17.912 1.00 95.62 371 GLY A O 1
ATOM 2908 N N . LEU A 1 372 ? -17.541 -2.276 18.306 1.00 94.69 372 LEU A N 1
ATOM 2909 C CA . LEU A 1 372 ? -18.562 -3.048 17.601 1.00 94.69 372 LEU A CA 1
ATOM 2910 C C . LEU A 1 372 ? -18.762 -4.407 18.269 1.00 94.69 372 LEU A C 1
ATOM 2912 O O . LEU A 1 372 ? -17.850 -4.953 18.894 1.00 94.69 372 LEU A O 1
ATOM 2916 N N . ASN A 1 373 ? -19.942 -4.988 18.065 1.00 92.44 373 ASN A N 1
ATOM 2917 C CA . ASN A 1 373 ? -20.188 -6.384 18.405 1.00 92.44 373 ASN A CA 1
ATOM 2918 C C . ASN A 1 373 ? -19.420 -7.289 17.441 1.00 92.44 373 ASN A C 1
ATOM 2920 O O . ASN A 1 373 ? -19.787 -7.434 16.277 1.00 92.44 373 ASN A O 1
ATOM 2924 N N . LEU A 1 374 ? -18.335 -7.874 17.943 1.00 91.56 374 LEU A N 1
ATOM 2925 C CA . LEU A 1 374 ? -17.521 -8.837 17.211 1.00 91.56 374 LEU A CA 1
ATOM 2926 C C . LEU A 1 374 ? -18.017 -10.264 17.450 1.00 91.56 374 LEU A C 1
ATOM 2928 O O . LEU A 1 374 ? -18.831 -10.533 18.336 1.00 91.56 374 LEU A O 1
ATOM 2932 N N . GLU A 1 375 ? -17.510 -11.190 16.643 1.00 86.69 375 GLU A N 1
ATOM 2933 C CA . GLU A 1 375 ? -17.879 -12.600 16.707 1.00 86.69 375 GLU A CA 1
ATOM 2934 C C . GLU A 1 375 ? -17.671 -13.204 18.103 1.00 86.69 375 GLU A C 1
ATOM 2936 O O . GLU A 1 375 ? -16.728 -12.870 18.833 1.00 86.69 375 GLU A O 1
ATOM 2941 N N . LYS A 1 376 ? -18.549 -14.146 18.464 1.00 83.38 376 LYS A N 1
ATOM 2942 C CA . LYS A 1 376 ? -18.525 -14.823 19.763 1.00 83.38 376 LYS A CA 1
ATOM 2943 C C . LYS A 1 376 ? -17.181 -15.527 19.982 1.00 83.38 376 LYS A C 1
ATOM 2945 O O . LYS A 1 376 ? -16.751 -16.318 19.155 1.00 83.38 376 LYS A O 1
ATOM 2950 N N . GLY A 1 377 ? -16.560 -15.283 21.136 1.00 87.19 377 GLY A N 1
ATOM 2951 C CA . GLY A 1 377 ? -15.236 -15.822 21.473 1.00 87.19 377 GLY A CA 1
ATOM 2952 C C . GLY A 1 377 ? -14.079 -14.861 21.184 1.00 87.19 377 GLY A C 1
ATOM 2953 O O . GLY A 1 377 ? -12.953 -15.145 21.592 1.00 87.19 377 GLY A O 1
ATOM 2954 N N . THR A 1 378 ? -14.347 -13.710 20.557 1.00 95.56 378 THR A N 1
ATOM 2955 C CA . THR A 1 378 ? -13.365 -12.628 20.428 1.00 95.56 378 THR A CA 1
ATOM 2956 C C . THR A 1 378 ? -13.075 -12.011 21.794 1.00 95.56 378 THR A C 1
ATOM 2958 O O . THR A 1 378 ? -13.981 -11.567 22.496 1.00 95.56 378 THR A O 1
ATOM 2961 N N . GLN A 1 379 ? -11.799 -11.977 22.168 1.00 97.31 379 GLN A N 1
ATOM 2962 C CA . GLN A 1 379 ? -11.312 -11.293 23.361 1.00 97.31 379 GLN A CA 1
ATOM 2963 C C . GLN A 1 379 ? -10.958 -9.856 22.994 1.00 97.31 379 GLN A C 1
ATOM 2965 O O . GLN A 1 379 ? -10.167 -9.632 22.073 1.00 97.31 379 GLN A O 1
ATOM 2970 N N . CYS A 1 380 ? -11.523 -8.895 23.716 1.00 97.75 380 CYS A N 1
ATOM 2971 C CA . CYS A 1 380 ? -11.316 -7.477 23.472 1.00 97.75 380 CYS A CA 1
ATOM 2972 C C . CYS A 1 380 ? -10.659 -6.808 24.671 1.00 97.75 380 CYS A C 1
ATOM 2974 O O . CYS A 1 380 ? -10.840 -7.220 25.809 1.00 97.75 380 CYS A O 1
ATOM 2976 N N . SER A 1 381 ? -9.854 -5.788 24.398 1.00 97.75 381 SER A N 1
ATOM 2977 C CA . SER A 1 381 ? -9.270 -4.946 25.435 1.00 97.75 381 SER A CA 1
ATOM 2978 C C . SER A 1 381 ? -9.060 -3.534 24.912 1.00 97.75 381 SER A C 1
ATOM 2980 O O . SER A 1 381 ? -8.615 -3.334 23.775 1.00 97.75 381 SER A O 1
ATOM 2982 N N . TRP A 1 382 ? -9.356 -2.558 25.763 1.00 98.00 382 TRP A N 1
ATOM 2983 C CA . TRP A 1 382 ? -9.216 -1.143 25.458 1.00 98.00 382 TRP A CA 1
ATOM 2984 C C . TRP A 1 382 ? -8.105 -0.480 26.263 1.00 98.00 382 TRP A C 1
ATOM 2986 O O . TRP A 1 382 ? -7.871 -0.787 27.435 1.00 98.00 382 TRP A O 1
ATOM 2996 N N . LEU A 1 383 ? -7.442 0.491 25.634 1.00 97.31 383 LEU A N 1
ATOM 2997 C CA . LEU A 1 383 ? -6.577 1.452 26.313 1.00 97.31 383 LEU A CA 1
ATOM 2998 C C . LEU A 1 383 ? -6.830 2.872 25.786 1.00 97.31 383 LEU A C 1
ATOM 3000 O O . LEU A 1 383 ? -6.941 3.032 24.574 1.00 97.31 383 LEU A O 1
ATOM 3004 N N . PRO A 1 384 ? -6.815 3.907 26.643 1.00 96.81 384 PRO A N 1
ATOM 3005 C CA . PRO A 1 384 ? -6.804 3.816 28.105 1.00 96.81 384 PRO A CA 1
ATOM 3006 C C . PRO A 1 384 ? -8.107 3.203 28.654 1.00 96.81 384 PRO A C 1
ATOM 3008 O O . PRO A 1 384 ? -9.113 3.174 27.957 1.00 96.81 384 PRO A O 1
ATOM 3011 N N . LYS A 1 385 ? -8.089 2.698 29.895 1.00 97.31 385 LYS A N 1
ATOM 3012 C CA . LYS A 1 385 ? -9.287 2.106 30.525 1.00 97.31 385 LYS A CA 1
ATOM 3013 C C . LYS A 1 385 ? -10.203 3.150 31.161 1.00 97.31 385 LYS A C 1
ATOM 3015 O O . LYS A 1 385 ? -11.382 2.890 31.368 1.00 97.31 385 LYS A O 1
ATOM 3020 N N . GLU A 1 386 ? -9.670 4.318 31.522 1.00 95.69 386 GLU A N 1
ATOM 3021 C CA . GLU A 1 386 ? -10.461 5.322 32.229 1.00 95.69 386 GLU A CA 1
ATOM 3022 C C . GLU A 1 386 ? -11.562 5.907 31.338 1.00 95.69 386 GLU A C 1
ATOM 3024 O O . GLU A 1 386 ? -11.325 6.244 30.176 1.00 95.69 386 GLU A O 1
ATOM 3029 N N . GLY A 1 387 ? -12.752 6.078 31.916 1.00 95.19 387 GLY A N 1
ATOM 3030 C CA . GLY A 1 387 ? -13.925 6.585 31.206 1.00 95.19 387 GLY A CA 1
ATOM 3031 C C . GLY A 1 387 ? -14.641 5.539 30.353 1.00 95.19 387 GLY A C 1
ATOM 3032 O O . GLY A 1 387 ? -15.516 5.928 29.596 1.00 95.19 387 GLY A O 1
ATOM 3033 N N . LEU A 1 388 ? -14.292 4.252 30.447 1.00 97.88 388 LEU A N 1
ATOM 3034 C CA . LEU A 1 388 ? -15.034 3.163 29.806 1.00 97.88 388 LEU A CA 1
ATOM 3035 C C . LEU A 1 388 ? -15.905 2.436 30.829 1.00 97.88 388 LEU A C 1
ATOM 3037 O O . LEU A 1 388 ? -15.463 2.198 31.953 1.00 97.88 388 LEU A O 1
ATOM 3041 N N . GLU A 1 389 ? -17.120 2.077 30.423 1.00 98.00 389 GLU A N 1
ATOM 3042 C CA . GLU A 1 389 ? -18.032 1.253 31.220 1.00 98.00 389 GLU A CA 1
ATOM 3043 C C . GLU A 1 389 ? -17.496 -0.177 31.391 1.00 98.00 389 GLU A C 1
ATOM 3045 O O . GLU A 1 389 ? -17.384 -0.658 32.518 1.00 98.00 389 GLU A O 1
ATOM 3050 N N . ASP A 1 390 ? -17.081 -0.815 30.292 1.00 97.50 390 ASP A N 1
ATOM 3051 C CA . ASP A 1 390 ? -16.401 -2.110 30.298 1.00 97.50 390 ASP A CA 1
ATOM 3052 C C . ASP A 1 390 ? -15.193 -2.101 29.335 1.00 97.50 390 ASP A C 1
ATOM 3054 O O . ASP A 1 390 ? -15.357 -2.219 28.117 1.00 97.50 390 ASP A O 1
ATOM 3058 N N . PRO A 1 391 ? -13.953 -1.985 29.848 1.00 97.62 391 PRO A N 1
ATOM 3059 C CA . PRO A 1 391 ? -12.750 -1.963 29.019 1.00 97.62 391 PRO A CA 1
ATOM 3060 C C . PRO A 1 391 ? -12.375 -3.322 28.402 1.00 97.62 391 PRO A C 1
ATOM 3062 O O . PRO A 1 391 ? -11.396 -3.371 27.656 1.00 97.62 391 PRO A O 1
ATOM 3065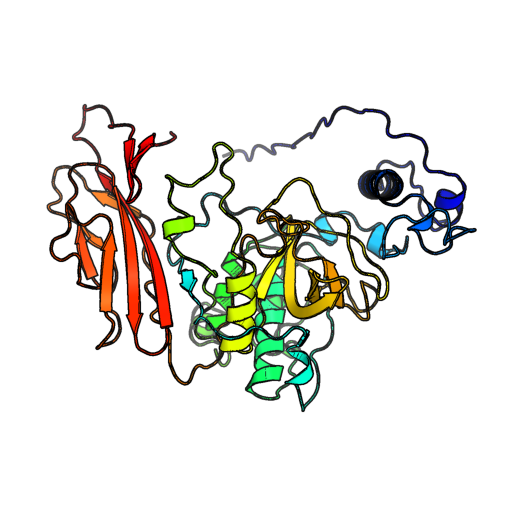 N N . GLU A 1 392 ? -13.091 -4.409 28.700 1.00 96.69 392 GLU A N 1
ATOM 3066 C CA . GLU A 1 392 ? -12.860 -5.740 28.116 1.00 96.69 392 GLU A CA 1
ATOM 3067 C C . GLU A 1 392 ? -13.968 -6.146 27.118 1.00 96.69 392 GLU A C 1
ATOM 3069 O O . GLU A 1 392 ? -13.838 -7.144 26.405 1.00 96.69 392 GLU A O 1
ATOM 3074 N N . SER A 1 393 ? -15.042 -5.355 27.005 1.00 96.44 393 SER A N 1
ATOM 3075 C CA . SER A 1 393 ? -16.075 -5.553 25.984 1.00 96.44 393 SER A CA 1
ATOM 3076 C C . SER A 1 393 ? -15.632 -5.008 24.622 1.00 96.44 393 SER A C 1
ATOM 3078 O O . SER A 1 393 ? -15.029 -3.940 24.524 1.00 96.44 393 SER A O 1
ATOM 3080 N N . CYS A 1 394 ? -15.962 -5.707 23.531 1.00 96.69 394 CYS A N 1
ATOM 3081 C CA . CYS A 1 394 ? -15.673 -5.237 22.167 1.00 96.69 394 CYS A CA 1
ATOM 3082 C C . CYS A 1 394 ? -16.477 -3.986 21.776 1.00 96.69 394 CYS A C 1
ATOM 3084 O O . CYS A 1 394 ? -16.032 -3.212 20.927 1.00 96.69 394 CYS A O 1
ATOM 3086 N N . GLN A 1 395 ? -17.626 -3.783 22.422 1.00 97.19 395 GLN A N 1
ATOM 3087 C CA . GLN A 1 395 ? -18.465 -2.596 22.322 1.00 97.19 395 GLN A CA 1
ATOM 3088 C C . GLN A 1 395 ? -18.755 -2.084 23.736 1.00 97.19 395 GLN A C 1
ATOM 3090 O O . GLN A 1 395 ? -19.221 -2.842 24.585 1.00 97.19 395 GLN A O 1
ATOM 3095 N N . THR A 1 396 ? -18.454 -0.819 24.012 1.00 97.31 396 THR A N 1
ATOM 3096 C CA . THR A 1 396 ? -18.627 -0.226 25.348 1.00 97.31 396 THR A CA 1
ATOM 3097 C C . THR A 1 396 ? -19.051 1.229 25.241 1.00 97.31 396 THR A C 1
ATOM 3099 O O . THR A 1 396 ? -18.731 1.915 24.270 1.00 97.31 396 THR A O 1
ATOM 3102 N N . THR A 1 397 ? -19.712 1.735 26.279 1.00 97.81 397 THR A N 1
ATOM 3103 C CA . THR A 1 397 ? -19.920 3.171 26.458 1.00 97.81 397 THR A CA 1
ATOM 3104 C C . THR A 1 397 ? -18.620 3.828 26.921 1.00 97.81 397 THR A C 1
ATOM 3106 O O . THR A 1 397 ? -17.975 3.357 27.862 1.00 97.81 397 THR A O 1
ATOM 3109 N N . ALA A 1 398 ? -18.240 4.923 26.265 1.00 97.56 398 ALA A N 1
ATOM 3110 C CA . ALA A 1 398 ? -17.142 5.799 26.641 1.00 97.56 398 ALA A CA 1
ATOM 3111 C C . ALA A 1 398 ? -17.670 7.163 27.100 1.00 97.56 398 ALA A C 1
ATOM 3113 O O . ALA A 1 398 ? -18.365 7.862 26.365 1.00 97.56 398 ALA A O 1
ATOM 3114 N N . SER A 1 399 ? -17.291 7.566 28.304 1.00 96.25 399 SER A N 1
ATOM 3115 C CA . SER A 1 399 ? -17.632 8.834 28.948 1.00 96.25 399 SER A CA 1
ATOM 3116 C C . SER A 1 399 ? -16.387 9.470 29.602 1.00 96.25 399 SER A C 1
ATOM 3118 O O . SER A 1 399 ? -16.335 9.625 30.828 1.00 96.25 399 SER A O 1
ATOM 3120 N N . PRO A 1 400 ? -15.323 9.789 28.836 1.00 95.12 400 PRO A N 1
ATOM 3121 C CA . PRO A 1 400 ? -14.142 10.444 29.389 1.00 95.12 400 PRO A CA 1
ATOM 3122 C C . PRO A 1 400 ? -14.411 11.900 29.789 1.00 95.12 400 PRO A C 1
ATOM 3124 O O . PRO A 1 400 ? -15.198 12.601 29.160 1.00 95.12 400 PRO A O 1
ATOM 3127 N N . ASN A 1 401 ? -13.664 12.391 30.782 1.00 90.38 401 ASN A N 1
ATOM 3128 C CA . ASN A 1 401 ? -13.698 13.804 31.191 1.00 90.38 401 ASN A CA 1
ATOM 3129 C C . ASN A 1 401 ? -12.899 14.728 30.251 1.00 90.38 401 ASN A C 1
ATOM 3131 O O . ASN A 1 401 ? -13.206 15.909 30.129 1.00 90.38 401 ASN A O 1
ATOM 3135 N N . ASP A 1 402 ? -11.854 14.193 29.614 1.00 90.62 402 ASP A N 1
ATOM 3136 C CA . ASP A 1 402 ? -10.981 14.896 28.671 1.00 90.62 402 ASP A CA 1
ATOM 3137 C C . ASP A 1 402 ? -11.095 14.243 27.287 1.00 90.62 402 ASP A C 1
ATOM 3139 O O . ASP A 1 402 ? -11.339 13.039 27.188 1.00 90.62 402 ASP A O 1
ATOM 3143 N N . THR A 1 403 ? -10.830 14.993 26.211 1.00 94.00 403 THR A N 1
ATOM 3144 C CA . THR A 1 403 ? -10.724 14.397 24.867 1.00 94.00 403 THR A CA 1
ATOM 3145 C C . THR A 1 403 ? -9.701 13.258 24.881 1.00 94.00 403 THR A C 1
ATOM 3147 O O . THR A 1 403 ? -8.541 13.463 25.253 1.00 94.00 403 THR A O 1
ATOM 3150 N N . THR A 1 404 ? -10.134 12.056 24.500 1.00 95.56 404 THR A N 1
ATOM 3151 C CA . THR A 1 404 ? -9.365 10.819 24.694 1.00 95.56 404 THR A CA 1
ATOM 3152 C C . THR A 1 404 ? -9.347 9.977 23.424 1.00 95.56 404 THR A C 1
ATOM 3154 O O . THR A 1 404 ? -10.376 9.759 22.791 1.00 95.56 404 THR A O 1
ATOM 3157 N N . GLU A 1 405 ? -8.157 9.516 23.053 1.00 96.31 405 GLU A N 1
ATOM 3158 C CA . GLU A 1 405 ? -7.910 8.543 21.993 1.00 96.31 405 GLU A CA 1
ATOM 3159 C C . GLU A 1 405 ? -7.887 7.138 22.603 1.00 96.31 405 GLU A C 1
ATOM 3161 O O . GLU A 1 405 ? -7.021 6.819 23.424 1.00 96.31 405 GLU A O 1
ATOM 3166 N N . TYR A 1 406 ? -8.858 6.319 22.212 1.00 97.62 406 TYR A N 1
ATOM 3167 C CA . TYR A 1 406 ? -9.012 4.937 22.638 1.00 97.62 406 TYR A CA 1
ATOM 3168 C C . TYR A 1 406 ? -8.525 3.979 21.553 1.00 97.62 406 TYR A C 1
ATOM 3170 O O . TYR A 1 406 ? -8.756 4.185 20.365 1.00 97.62 406 TYR A O 1
ATOM 3178 N N . HIS A 1 407 ? -7.874 2.901 21.973 1.00 97.50 407 HIS A N 1
ATOM 3179 C CA . HIS A 1 407 ? -7.362 1.839 21.121 1.00 97.50 407 HIS A CA 1
ATOM 3180 C C . HIS A 1 407 ? -8.001 0.517 21.523 1.00 97.50 407 HIS A C 1
ATOM 3182 O O . HIS A 1 407 ? -7.799 0.059 22.650 1.00 97.50 407 HIS A O 1
ATOM 3188 N N . LEU A 1 408 ? -8.709 -0.105 20.584 1.00 98.00 408 LEU A N 1
ATOM 3189 C CA . LEU A 1 408 ? -9.258 -1.448 20.729 1.00 98.00 408 LEU A CA 1
ATOM 3190 C C . LEU A 1 408 ? -8.249 -2.460 20.196 1.00 98.00 408 LEU A C 1
ATOM 3192 O O . LEU A 1 408 ? -7.735 -2.305 19.089 1.00 98.00 408 LEU A O 1
ATOM 3196 N N . THR A 1 409 ? -7.976 -3.504 20.971 1.00 97.75 409 THR A N 1
ATOM 3197 C CA . THR A 1 409 ? -7.307 -4.724 20.505 1.00 97.75 409 THR A CA 1
ATOM 3198 C C . THR A 1 409 ? -8.297 -5.877 20.589 1.00 97.75 409 THR A C 1
ATOM 3200 O O . THR A 1 409 ? -8.818 -6.146 21.669 1.00 97.75 409 THR A O 1
ATOM 3203 N N . ALA A 1 410 ? -8.534 -6.552 19.467 1.00 97.44 410 ALA A N 1
ATOM 3204 C CA . ALA A 1 410 ? -9.418 -7.703 19.345 1.00 97.44 410 ALA A CA 1
ATOM 3205 C C . ALA A 1 410 ? -8.618 -8.938 18.914 1.00 97.44 410 ALA A C 1
ATOM 3207 O O . ALA A 1 410 ? -7.819 -8.878 17.975 1.00 97.44 410 ALA A O 1
ATOM 3208 N N . LYS A 1 411 ? -8.825 -10.061 19.601 1.00 96.50 411 LYS A N 1
ATOM 3209 C CA . LYS A 1 411 ? -8.076 -11.300 19.380 1.00 96.50 411 LYS A CA 1
ATOM 3210 C C . LYS A 1 411 ? -8.984 -12.523 19.385 1.00 96.50 411 LYS A C 1
ATOM 3212 O O . LYS A 1 411 ? -9.818 -12.679 20.273 1.00 96.50 411 LYS A O 1
ATOM 3217 N N . ASN A 1 412 ? -8.756 -13.421 18.436 1.00 93.75 412 ASN A N 1
ATOM 3218 C CA . ASN A 1 412 ? -9.309 -14.774 18.422 1.00 93.75 412 ASN A CA 1
ATOM 3219 C C . ASN A 1 412 ? -8.198 -15.787 18.065 1.00 93.75 412 ASN A C 1
ATOM 3221 O O . ASN A 1 412 ? -7.007 -15.467 18.115 1.00 93.75 412 ASN A O 1
ATOM 3225 N N . GLU A 1 413 ? -8.569 -17.023 17.737 1.00 91.12 413 GLU A N 1
ATOM 3226 C CA . GLU A 1 413 ? -7.625 -18.068 17.307 1.00 91.12 413 GLU A CA 1
ATOM 3227 C C . GLU A 1 413 ? -6.978 -17.793 15.934 1.00 91.12 413 GLU A C 1
ATOM 3229 O O . GLU A 1 413 ? -5.856 -18.236 15.658 1.00 91.12 413 GLU A O 1
ATOM 3234 N N . CYS A 1 414 ? -7.654 -17.021 15.082 1.00 89.06 414 CYS A N 1
ATOM 3235 C CA . CYS A 1 414 ? -7.198 -16.685 13.741 1.00 89.06 414 CYS A CA 1
ATOM 3236 C C . CYS A 1 414 ? -6.118 -15.606 13.767 1.00 89.06 414 CYS A C 1
ATOM 3238 O O . CYS A 1 414 ? -5.155 -15.710 13.014 1.00 89.06 414 CYS A O 1
ATOM 3240 N N . GLY A 1 415 ? -6.216 -14.623 14.665 1.00 92.00 415 GLY A N 1
ATOM 3241 C CA . GLY A 1 415 ? -5.206 -13.579 14.781 1.00 92.00 415 GLY A CA 1
ATOM 3242 C C . GLY A 1 415 ? -5.581 -12.439 15.719 1.00 92.00 415 GLY A C 1
ATOM 3243 O O . GLY A 1 415 ? -6.516 -12.526 16.516 1.00 92.00 415 GLY A O 1
ATOM 3244 N N . THR A 1 416 ? -4.808 -11.357 15.622 1.00 95.44 416 THR A N 1
ATOM 3245 C CA . THR A 1 416 ? -5.026 -10.121 16.382 1.00 95.44 416 THR A CA 1
ATOM 3246 C C . THR A 1 416 ? -5.186 -8.951 15.424 1.00 95.44 416 THR A C 1
ATOM 3248 O O . THR A 1 416 ? -4.374 -8.762 14.518 1.00 95.44 416 THR A O 1
ATOM 3251 N N . ALA A 1 417 ? -6.213 -8.146 15.664 1.00 96.44 417 ALA A N 1
ATOM 3252 C CA . ALA A 1 417 ? -6.420 -6.877 14.995 1.00 96.44 417 ALA A CA 1
ATOM 3253 C C . ALA A 1 417 ? -6.618 -5.761 16.015 1.00 96.44 417 ALA A C 1
ATOM 3255 O O . ALA A 1 417 ? -6.955 -5.982 17.179 1.00 96.44 417 ALA A O 1
ATOM 3256 N N . SER A 1 418 ? -6.416 -4.534 15.569 1.00 97.06 418 SER A N 1
ATOM 3257 C CA . SER A 1 418 ? -6.636 -3.352 16.379 1.00 97.06 418 SER A CA 1
ATOM 3258 C C . SER A 1 418 ? -7.231 -2.231 15.552 1.00 97.06 418 SER A C 1
ATOM 3260 O O . SER A 1 418 ? -7.108 -2.205 14.329 1.00 97.06 418 SER A O 1
ATOM 3262 N N . SER A 1 419 ? -7.864 -1.295 16.241 1.00 97.19 419 SER A N 1
ATOM 3263 C CA . SER A 1 419 ? -8.332 -0.035 15.677 1.00 97.19 419 SER A CA 1
ATOM 3264 C C . SER A 1 419 ? -8.172 1.082 16.709 1.00 97.19 419 SER A C 1
ATOM 3266 O O . SER A 1 419 ? -7.699 0.843 17.829 1.00 97.19 419 SER A O 1
ATOM 3268 N N . MET A 1 420 ? -8.488 2.316 16.326 1.00 95.62 420 MET A N 1
ATOM 3269 C CA . MET A 1 420 ? -8.488 3.460 17.235 1.00 95.62 420 MET A CA 1
ATOM 3270 C C . MET A 1 420 ? -9.684 4.367 16.974 1.00 95.62 420 MET A C 1
ATOM 3272 O O . MET A 1 420 ? -10.207 4.409 15.862 1.00 95.62 420 MET A O 1
ATOM 3276 N N . THR A 1 421 ? -10.088 5.108 17.998 1.00 96.94 421 THR A N 1
ATOM 3277 C CA . THR A 1 421 ? -11.126 6.129 17.894 1.00 96.94 421 THR A CA 1
ATOM 3278 C C . THR A 1 421 ? -10.851 7.288 18.845 1.00 96.94 421 THR A C 1
ATOM 3280 O O . THR A 1 421 ? -10.315 7.108 19.939 1.00 96.94 421 THR A O 1
ATOM 3283 N N . LEU A 1 422 ? -11.214 8.497 18.430 1.00 95.94 422 LEU A N 1
ATOM 3284 C CA . LEU A 1 422 ? -11.105 9.713 19.220 1.00 95.94 422 LEU A CA 1
ATOM 3285 C C . LEU A 1 422 ? -12.479 10.109 19.762 1.00 95.94 422 LEU A C 1
ATOM 3287 O O . LEU A 1 422 ? -13.380 10.458 19.002 1.00 95.94 422 LEU A O 1
ATOM 3291 N N . VAL A 1 423 ? -12.618 10.159 21.082 1.00 95.94 423 VAL A N 1
ATOM 3292 C CA . VAL A 1 423 ? -13.793 10.731 21.745 1.00 95.94 423 VAL A CA 1
ATOM 3293 C C . VAL A 1 423 ? -13.478 12.186 22.102 1.00 95.94 423 VAL A C 1
ATOM 3295 O O . VAL A 1 423 ? -12.743 12.458 23.053 1.00 95.94 423 VAL A O 1
ATOM 3298 N N . GLU A 1 424 ? -13.989 13.134 21.307 1.00 93.62 424 GLU A N 1
ATOM 3299 C CA . GLU A 1 424 ? -13.834 14.576 21.548 1.00 93.62 424 GLU A CA 1
ATOM 3300 C C . GLU A 1 424 ? -14.860 15.058 22.573 1.00 93.62 424 GLU A C 1
ATOM 3302 O O . GLU A 1 424 ? -16.058 15.067 22.302 1.00 93.62 424 GLU A O 1
ATOM 3307 N N . VAL A 1 425 ? -14.382 15.538 23.719 1.00 91.50 425 VAL A N 1
ATOM 3308 C CA . VAL A 1 425 ? -15.219 16.165 24.746 1.00 91.50 425 VAL A CA 1
ATOM 3309 C C . VAL A 1 425 ? -15.265 17.664 24.479 1.00 91.50 425 VAL A C 1
ATOM 3311 O O . VAL A 1 425 ? -14.251 18.362 24.591 1.00 91.50 425 VAL A O 1
ATOM 3314 N N . LYS A 1 426 ? -16.436 18.181 24.099 1.00 86.81 426 LYS A N 1
ATOM 3315 C CA . LYS A 1 426 ? -16.632 19.615 23.880 1.00 86.81 426 LYS A CA 1
ATOM 3316 C C . LYS A 1 426 ? -16.971 20.311 25.198 1.00 86.81 426 LYS A C 1
ATOM 3318 O O . LYS A 1 426 ? -17.899 19.888 25.887 1.00 86.81 426 LYS A O 1
ATOM 3323 N N . PRO A 1 427 ? -16.282 21.416 25.532 1.00 75.94 427 PRO A N 1
ATOM 3324 C CA . PRO A 1 427 ? -16.626 22.190 26.712 1.00 75.94 427 PRO A CA 1
ATOM 3325 C C . PRO A 1 427 ? -18.022 22.828 26.559 1.00 75.94 427 PRO A C 1
ATOM 3327 O O . PRO A 1 427 ? -18.449 23.102 25.428 1.00 75.94 427 PRO A O 1
ATOM 3330 N N . PRO A 1 428 ? -18.727 23.124 27.669 1.00 71.56 428 PRO A N 1
ATOM 3331 C CA . PRO A 1 428 ? -19.975 23.879 27.620 1.00 71.56 428 PRO A CA 1
ATOM 3332 C C . PRO A 1 428 ? -19.766 25.246 26.950 1.00 71.56 428 PRO A C 1
ATOM 3334 O O . PRO A 1 428 ? -18.670 25.818 27.004 1.00 71.56 428 PRO A O 1
ATOM 3337 N N . ARG A 1 429 ? -20.813 25.784 26.306 1.00 66.38 429 ARG A N 1
ATOM 3338 C CA . ARG A 1 429 ? -20.740 27.073 25.588 1.00 66.38 429 ARG A CA 1
ATOM 3339 C C . ARG A 1 429 ? -20.136 28.158 26.492 1.00 66.38 429 ARG A C 1
ATOM 3341 O O . ARG A 1 429 ? -20.669 28.434 27.558 1.00 66.38 429 ARG A O 1
ATOM 3348 N N . GLY A 1 430 ? -19.047 28.784 26.037 1.00 59.50 430 GLY A N 1
ATOM 3349 C CA . GLY A 1 430 ? -18.347 29.858 26.758 1.00 59.50 430 GLY A CA 1
ATOM 3350 C C . GLY A 1 430 ? -17.053 29.441 27.469 1.00 59.50 430 GLY A C 1
ATOM 3351 O O . GLY A 1 430 ? -16.325 30.315 27.933 1.00 59.50 430 GLY A O 1
ATOM 3352 N N . HIS A 1 431 ? -16.715 28.148 27.509 1.00 58.84 431 HIS A N 1
ATOM 3353 C CA . HIS A 1 431 ? -15.457 27.661 28.085 1.00 58.84 431 HIS A CA 1
ATOM 3354 C C . HIS A 1 431 ? -14.388 27.357 27.019 1.00 58.84 431 HIS A C 1
ATOM 3356 O O . HIS A 1 431 ? -14.682 26.870 25.927 1.00 58.84 431 HIS A O 1
ATOM 3362 N N . SER A 1 432 ? -13.123 27.647 27.348 1.00 57.03 432 SER A N 1
ATOM 3363 C CA . SER A 1 432 ? -11.965 27.345 26.495 1.00 57.03 432 SER A CA 1
ATOM 3364 C C . SER A 1 432 ? -11.776 25.835 26.348 1.00 57.03 432 SER A C 1
ATOM 3366 O O . SER A 1 432 ? -11.810 25.114 27.344 1.00 57.03 432 SER A O 1
ATOM 3368 N N . LYS A 1 433 ? -11.489 25.363 25.126 1.00 62.16 433 LYS A N 1
ATOM 3369 C CA . LYS A 1 433 ? -11.041 23.981 24.897 1.00 62.16 433 LYS A CA 1
ATOM 3370 C C . LYS A 1 433 ? -9.768 23.708 25.703 1.00 62.16 433 LYS A C 1
ATOM 3372 O O . LYS A 1 433 ? -8.837 24.519 25.684 1.00 62.16 433 LYS A O 1
ATOM 3377 N N . THR A 1 434 ? -9.700 22.560 26.374 1.00 61.69 434 THR A N 1
ATOM 3378 C CA . THR A 1 434 ? -8.417 22.000 26.797 1.00 61.69 434 THR A CA 1
ATOM 3379 C C . THR A 1 434 ? -7.712 21.537 25.525 1.00 61.69 434 THR A C 1
ATOM 3381 O O . THR A 1 434 ? -8.179 20.653 24.821 1.00 61.69 434 THR A O 1
ATOM 3384 N N . GLY A 1 435 ? -6.606 22.186 25.163 1.00 77.75 435 GLY A N 1
ATOM 3385 C CA . GLY A 1 435 ? -5.872 21.867 23.934 1.00 77.75 435 GLY A CA 1
ATOM 3386 C C . GLY A 1 435 ? -5.064 20.572 24.028 1.00 77.75 435 GLY A C 1
ATOM 3387 O O . GLY A 1 435 ? -3.957 20.541 23.505 1.00 77.75 435 GLY A O 1
ATOM 3388 N N . TRP A 1 436 ? -5.543 19.547 24.740 1.00 88.31 436 TRP A N 1
ATOM 3389 C CA . TRP A 1 436 ? -4.820 18.303 25.010 1.00 88.31 436 TRP A CA 1
ATOM 3390 C C . TRP A 1 436 ? -5.699 17.077 24.752 1.00 88.31 436 TRP A C 1
ATOM 3392 O O . TRP A 1 436 ? -6.859 17.046 25.147 1.00 88.31 436 TRP A O 1
ATOM 3402 N N . ILE A 1 437 ? -5.107 16.054 24.141 1.00 91.69 437 ILE A N 1
ATOM 3403 C CA . ILE A 1 437 ? -5.689 14.732 23.911 1.00 91.69 437 ILE A CA 1
ATOM 3404 C C . ILE A 1 437 ? -4.965 13.741 24.822 1.00 91.69 437 ILE A C 1
ATOM 3406 O O . ILE A 1 437 ? -3.729 13.701 24.841 1.00 91.69 437 ILE A O 1
ATOM 3410 N N . LYS A 1 438 ? -5.716 12.941 25.579 1.00 94.19 438 LYS A N 1
ATOM 3411 C CA . LYS A 1 438 ? -5.176 11.803 26.327 1.00 94.19 438 LYS A CA 1
ATOM 3412 C C . LYS A 1 438 ? -5.048 10.599 25.390 1.00 94.19 438 LYS A C 1
ATOM 3414 O O . LYS A 1 438 ? -6.009 10.243 24.726 1.00 94.19 438 LYS A O 1
ATOM 3419 N N . THR A 1 439 ? -3.879 9.967 25.363 1.00 93.75 439 THR A N 1
ATOM 3420 C CA . THR A 1 439 ? -3.609 8.724 24.615 1.00 93.75 439 THR A CA 1
ATOM 3421 C C . THR A 1 439 ? -3.099 7.647 25.583 1.00 93.75 439 THR A C 1
ATOM 3423 O O . THR A 1 439 ? -2.703 7.991 26.707 1.00 93.75 439 THR A O 1
ATOM 3426 N N . PRO A 1 440 ? -2.997 6.367 25.173 1.00 91.50 440 PRO A N 1
ATOM 3427 C CA . PRO A 1 440 ? -2.378 5.322 25.995 1.00 91.50 440 PRO A CA 1
ATOM 3428 C C . PRO A 1 440 ? -0.919 5.588 26.394 1.00 91.50 440 PRO A C 1
ATOM 3430 O O . PRO A 1 440 ? -0.419 4.953 27.318 1.00 91.50 440 PRO A O 1
ATOM 3433 N N . PHE A 1 441 ? -0.222 6.502 25.711 1.00 92.19 441 PHE A N 1
ATOM 3434 C CA . PHE A 1 441 ? 1.203 6.780 25.933 1.00 92.19 441 PHE A CA 1
ATOM 3435 C C . PHE A 1 441 ? 1.473 8.167 26.527 1.00 92.19 441 PHE A C 1
ATOM 3437 O O . PHE A 1 441 ? 2.629 8.564 26.662 1.00 92.19 441 PHE A O 1
ATOM 3444 N N . GLY A 1 442 ? 0.428 8.923 26.866 1.00 89.62 442 GLY A N 1
ATOM 3445 C CA . GLY A 1 442 ? 0.555 10.255 27.453 1.00 89.62 442 GLY A CA 1
ATOM 3446 C C . GLY A 1 442 ? -0.332 11.301 26.787 1.00 89.62 442 GLY A C 1
ATOM 3447 O O . GLY A 1 442 ? -1.177 10.995 25.944 1.00 89.62 442 GLY A O 1
ATOM 3448 N N . LYS A 1 443 ? -0.158 12.558 27.202 1.00 90.06 443 LYS A N 1
ATOM 3449 C CA . LYS A 1 443 ? -0.936 13.691 26.689 1.00 90.06 443 LYS A CA 1
ATOM 3450 C C . LYS A 1 443 ? -0.225 14.347 25.510 1.00 90.06 443 LYS A C 1
ATOM 3452 O O . LYS A 1 443 ? 0.962 14.653 25.597 1.00 90.06 443 LYS A O 1
ATOM 3457 N N . VAL A 1 444 ? -0.970 14.630 24.447 1.00 89.94 444 VAL A N 1
ATOM 3458 C CA . VAL A 1 444 ? -0.493 15.404 23.292 1.00 89.94 444 VAL A CA 1
ATOM 3459 C C . VAL A 1 444 ? -1.321 16.650 23.088 1.00 89.94 444 VAL A C 1
ATOM 3461 O O . VAL A 1 444 ? -2.511 16.663 23.380 1.00 89.94 444 VAL A O 1
ATOM 3464 N N . LYS A 1 445 ? -0.696 17.715 22.591 1.00 84.75 445 LYS A N 1
ATOM 3465 C CA . LYS A 1 445 ? -1.409 18.955 22.309 1.00 84.75 445 LYS A CA 1
ATOM 3466 C C . LYS A 1 445 ? -2.294 18.754 21.075 1.00 84.75 445 LYS A C 1
ATOM 3468 O O . LYS A 1 445 ? -1.791 18.351 20.029 1.00 84.75 445 LYS A O 1
ATOM 3473 N N . GLN A 1 446 ? -3.583 19.055 21.188 1.00 74.38 446 GLN A N 1
ATOM 3474 C CA . GLN A 1 446 ? -4.498 19.111 20.054 1.00 74.38 446 GLN A CA 1
ATOM 3475 C C . GLN A 1 446 ? -4.009 20.222 19.115 1.00 74.38 446 GLN A C 1
ATOM 3477 O O . GLN A 1 446 ? -3.909 21.384 19.520 1.00 74.38 446 GLN A O 1
ATOM 3482 N N . ARG A 1 447 ? -3.609 19.859 17.892 1.00 64.81 447 ARG A N 1
ATOM 3483 C CA . ARG A 1 447 ? -3.311 20.845 16.846 1.00 64.81 447 ARG A CA 1
ATOM 3484 C C . ARG A 1 447 ? -4.647 21.435 16.377 1.00 64.81 447 ARG A C 1
ATOM 3486 O O . ARG A 1 447 ? -5.610 20.686 16.225 1.00 64.81 447 ARG A O 1
ATOM 3493 N N . ASN A 1 448 ? -4.702 22.764 16.273 1.00 48.31 448 ASN A N 1
ATOM 3494 C CA . ASN A 1 448 ? -5.874 23.498 15.783 1.00 48.31 448 ASN A CA 1
ATOM 3495 C C . ASN A 1 448 ? -5.999 23.391 14.272 1.00 48.31 448 ASN A C 1
ATOM 3497 O O . ASN A 1 448 ? -4.928 23.407 13.623 1.00 48.31 448 ASN A O 1
#

Secondary structure (DSSP, 8-state):
----------------PPPPPHHHHTTS-TT--TTSGGGHHHHHHHHHHHHHH-GGGBTT-SSTTTS--SS-BB--STTTTS-HHHH--BPP-TTGGGSTT--EEE---PPPPS-EEGGGG-TT--PPPPB-SSS-HHHHHHHHHHHHHHHHHT-----B-HHHHHHHSSSEETTEE-GGGGGGGGGB--BGGGS---SS-PPP-S-HHHHHH-B---EEE-PEES-GGGG-TTTS-TTSPPPPPPHHHHHHHHHHHT-PEEEEE-----BTT-EE----SS----SEEEEEEEEEEETTEEEEEEE-SB-TTTBBTTEEEEE-B-STTPBGGGTTTT-EE-EES-SSPPP-----SEEEE-TT-S-EEEE--PPTT-EEEEES-TTBS-TTSSEEEE--SS-EEEEEEEE-SS-EEEEEEEEEEPPPTTPPP--EEEETTEEEEPP-

Foldseek 3Di:
DDDPPPPPPPPPPPPPLDDQPPLLVVQAPPVDPCPDPLQVVLVVQQSVLCVQFNSLQEPPRPPNPPGGPFQFHFYNDPLSSPDPQQAFAADDDPPVQLAFQAKAFFFDQDDFDQWDFLQVQQPLDDAAQAAAGANLLLLVLLVCQQQSLCSNPVSDRFAFASVLLQAPQPAHHSSHGYNCSNFLLQQPTHGCVVPPDDNGRDHNPDDPVDSVNGDPRQFPGWHWYDFSVQVDPVNQDPVRQTQAHFPSRQSSLCVLQVGKKWAAFADDAGFEAGEAEDADPDLDSYRGIWIFRIWHQDPNFIWTFTQGNRALRTYHGRTNTYRQDPPPSGGGRNTRSGIITRRGNDPDDEKRFGGNSEDEDEPVDPFDKTTDDIDPQKWKAKPPPPQWPDRGDRITTGGDPAWEKMKMWIDDPSGIMIGIHIYHYDYYPPDDHPQWYHYNVGIDGNDD

pLDDT: mean 89.29, std 13.92, range [25.92, 98.62]

Sequence (448 aa):
MQVKLLSLFFLAGILQAGPIPREVEEVVPKNIDIHSAEYVFARREILELIEACGPGVFQGVSNRKEKNRCSFEVALDADFFLPPWMKTGLLPEEDWAYQDGVVWVQPKPVEVPENFDLRDLMFNGVPEIKKQNCGDCWAWSTHHGLEISRAVHDQEVHDHSIQTVLSCSDKGSCNGGYMSAVGFLAHGLPYEEQFPYSGNNARCKYSEAEIEEGWDGKIISAPYIGSSKDFSRSKQTKDGIYRATDLKEMTQAMVEWKAPLVVTVAAYNLSGPGVYDECSAVNSGGNHMVAIVGWELWQEKLVAHVWNSWGKKHGQDGVSRILWDCGKGRLNRGLGVSARVVQYKAQCQTPYPAQKAKHVLTGEDNGVEIGLNLEKGTQCSWLPKEGLEDPESCQTTASPNDTTEYHLTAKNECGTASSMTLVEVKPPRGHSKTGWIKTPFGKVKQRN

Radius of gyration: 23.55 Å; chains: 1; bounding box: 61×54×63 Å